Protein AF-A0A1Q7H206-F1 (afdb_monomer_lite)

Foldseek 3Di:
DQVLQVVLLVVCCVVCVVLLVLLLVLLLLLLLLLLLLCLLLQADAADFFDAWQLVFDFAPPKDALRNLLVVLSVVLSVLSNVLSVVSLVLSLLLLLLSLVVVLVVCLVVVVVCVVVPDDLVSQQSNLLVNLVVSLVSSVVSNCVNNVVSNVVLNVLRLHDGHGGDCVSSVVSSCSSSVSSNVSSNVSSVVSPDPPDPPVVPPDPVVCVSLVVLVVVLVVLVVVLVVLVVVLVVQCPPPLNFDFAWWKKKKFADPDDQQVLLVLVLLLLCVQVPDPQFDFKKKKGTPVLQLSFIKGWKAWDVWDGIDIAGEMEIAQRVCVRSVWDWPDFDDDDSQQAAPDAAAKEKEPVCQPHTFDPSFQTWMFTDPDPPTDIHGYRTYIYFDFGSFRSSVVHDSIYIYGHCRHRPTSIMMMITHGDPVDDPVNVVVVSVVSDDPNMDMGTPGTSCVVSVSRSSNSVSSSVSSVSSSVSSVSSNPPVDDDDVVVVVVVVVPPD

Sequence (492 aa):
MPRRAAAPAAWALRTYAQSAAWLTVAAAIALAATLTALAAASGLQLPAVPRADLGIAWTSFVRGPAGFQREAIDALSGLVVALAVAIVGLGVLTVITISLARAAARRAELAVRRAVGASRRDLCAAALLEGVVLALAALGLGFAFGVPGHGLAVATWPGGATHGSTGPAVVVLVALGGAIVLGAILPAVFAGSGRRGMIVGALPQGLALPAVQLGVAFAVLVAASQLVRHGHGMTERPGAVADGGDVFSVRAPDLAPAGRGATYVALLRRLGGDSRFDTVSLTSPGVLVGLVTEDLVVPRGGKGSATAAVSAISPDTFRSMRWRVVAGRGIEPSDRWGARHVAVVNQALATYRLPGIVGGQIRIGDGPDDPWYTVVGVVKDAWGSGFGAQRGPLYAVYLSALQRPPRVAELVVRARPQVASAAVDSIVRASFGGLWSVTRRGTETSVKGAEIAPARWFGRLLFGQGIAALCGCVRRCPSSPCVARWARGAVT

Structure (mmCIF, N/CA/C/O backbone):
data_AF-A0A1Q7H206-F1
#
_entry.id   AF-A0A1Q7H206-F1
#
loop_
_atom_site.group_PDB
_atom_site.id
_atom_site.type_symbol
_atom_site.label_atom_id
_atom_site.label_alt_id
_atom_site.label_comp_id
_atom_site.label_asym_id
_atom_site.label_entity_id
_atom_site.label_seq_id
_atom_site.pdbx_PDB_ins_code
_atom_site.Cartn_x
_atom_site.Cartn_y
_atom_site.Cartn_z
_atom_site.occupancy
_atom_site.B_iso_or_equiv
_atom_site.auth_seq_id
_atom_site.auth_comp_id
_atom_site.auth_asym_id
_atom_site.auth_atom_id
_atom_site.pdbx_PDB_model_num
ATOM 1 N N . MET A 1 1 ? 20.623 4.034 -55.156 1.00 49.19 1 MET A N 1
ATOM 2 C CA . MET A 1 1 ? 21.208 4.593 -53.914 1.00 49.19 1 MET A CA 1
ATOM 3 C C . MET A 1 1 ? 21.618 3.557 -52.853 1.00 49.19 1 MET A C 1
ATOM 5 O O . MET A 1 1 ? 22.748 3.682 -52.397 1.00 49.19 1 MET A O 1
ATOM 9 N N . PRO A 1 2 ? 20.836 2.519 -52.473 1.00 55.81 2 PRO A N 1
ATOM 10 C CA . PRO A 1 2 ? 21.191 1.670 -51.319 1.00 55.81 2 PRO A CA 1
ATOM 11 C C . PRO A 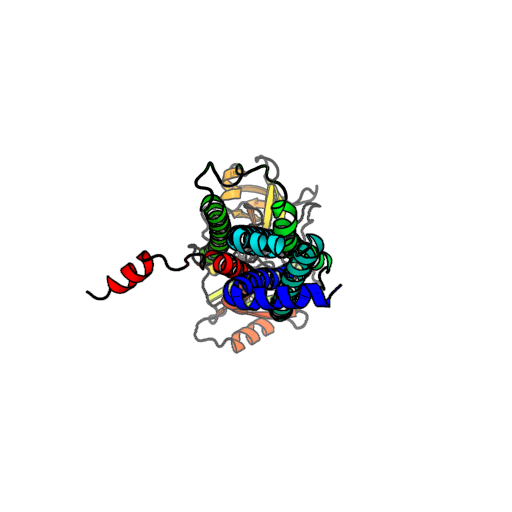1 2 ? 22.461 0.815 -51.514 1.00 55.81 2 PRO A C 1
ATOM 13 O O . PRO A 1 2 ? 23.239 0.656 -50.579 1.00 55.81 2 PRO A O 1
ATOM 16 N N . ARG A 1 3 ? 22.749 0.339 -52.739 1.00 64.50 3 ARG A N 1
ATOM 17 C CA . ARG A 1 3 ? 23.939 -0.496 -53.018 1.00 64.50 3 ARG A CA 1
ATOM 18 C C . ARG A 1 3 ? 25.283 0.214 -52.779 1.00 64.50 3 ARG A C 1
ATOM 20 O O . ARG A 1 3 ? 26.229 -0.440 -52.360 1.00 64.50 3 ARG A O 1
ATOM 27 N N . ARG A 1 4 ? 25.369 1.535 -53.002 1.00 71.19 4 ARG A N 1
ATOM 28 C CA . ARG A 1 4 ? 26.617 2.308 -52.815 1.00 71.19 4 ARG A CA 1
ATOM 29 C C . ARG A 1 4 ? 26.932 2.588 -51.340 1.00 71.19 4 ARG A C 1
ATOM 31 O O . ARG A 1 4 ? 28.095 2.738 -50.992 1.00 71.19 4 ARG A O 1
ATOM 38 N N . ALA A 1 5 ? 25.914 2.602 -50.479 1.00 74.31 5 ALA A N 1
ATOM 39 C CA . ALA A 1 5 ? 26.055 2.860 -49.046 1.00 74.31 5 ALA A CA 1
ATOM 40 C C . ALA A 1 5 ? 26.154 1.573 -48.200 1.00 74.31 5 ALA A C 1
ATOM 42 O O . ALA A 1 5 ? 26.773 1.583 -47.137 1.00 74.31 5 ALA A O 1
ATOM 43 N N . ALA A 1 6 ? 25.601 0.454 -48.686 1.00 80.50 6 ALA A N 1
ATOM 44 C CA . ALA A 1 6 ? 25.556 -0.814 -47.955 1.00 80.50 6 ALA A CA 1
ATOM 45 C C . ALA A 1 6 ? 26.938 -1.453 -47.725 1.00 80.50 6 ALA A C 1
ATOM 47 O O . ALA A 1 6 ? 27.234 -1.867 -46.607 1.00 80.50 6 ALA A O 1
ATOM 48 N N . ALA A 1 7 ? 27.805 -1.516 -48.744 1.00 82.19 7 ALA A N 1
ATOM 49 C CA . ALA A 1 7 ? 29.139 -2.111 -48.596 1.00 82.19 7 ALA A CA 1
ATOM 50 C C . ALA A 1 7 ? 30.045 -1.324 -47.617 1.00 82.19 7 ALA A C 1
ATOM 52 O O . ALA A 1 7 ? 30.638 -1.949 -46.735 1.00 82.19 7 ALA A O 1
ATOM 53 N N . PRO A 1 8 ? 30.103 0.025 -47.671 1.00 80.00 8 PRO A N 1
ATOM 54 C CA . PRO A 1 8 ? 30.783 0.828 -46.655 1.00 80.00 8 PRO A CA 1
ATOM 55 C C . PRO A 1 8 ? 30.236 0.626 -45.237 1.00 80.00 8 PRO A C 1
ATOM 57 O O . PRO A 1 8 ? 31.025 0.475 -44.305 1.00 80.00 8 PRO A O 1
ATOM 60 N N . ALA A 1 9 ? 28.909 0.587 -45.074 1.00 79.50 9 ALA A N 1
ATOM 61 C CA . ALA A 1 9 ? 28.275 0.374 -43.773 1.00 79.50 9 ALA A CA 1
ATOM 62 C C . ALA A 1 9 ? 28.586 -1.024 -43.210 1.00 79.50 9 ALA A C 1
ATOM 64 O O . ALA A 1 9 ? 28.957 -1.160 -42.046 1.00 79.50 9 ALA A O 1
ATOM 65 N N . ALA A 1 10 ? 28.513 -2.064 -44.047 1.00 83.81 10 ALA A N 1
ATOM 66 C CA . ALA A 1 10 ? 28.829 -3.436 -43.656 1.00 83.81 10 ALA A CA 1
ATOM 67 C C . ALA A 1 10 ? 30.309 -3.616 -43.285 1.00 83.81 10 ALA A C 1
ATOM 69 O O . ALA A 1 10 ? 30.619 -4.357 -42.352 1.00 83.81 10 ALA A O 1
ATOM 70 N N . TRP A 1 11 ? 31.221 -2.938 -43.988 1.00 84.31 11 TRP A N 1
ATOM 71 C CA . TRP A 1 11 ? 32.639 -2.919 -43.629 1.00 84.31 11 TRP A CA 1
ATOM 72 C C . TRP A 1 11 ? 32.851 -2.220 -42.281 1.00 84.31 11 TRP A C 1
ATOM 74 O O . TRP A 1 11 ? 33.478 -2.789 -41.393 1.00 84.31 11 TRP A O 1
ATOM 84 N N . ALA A 1 12 ? 32.251 -1.043 -42.077 1.00 77.88 12 ALA A N 1
ATOM 85 C CA . ALA A 1 12 ? 32.378 -0.295 -40.827 1.00 77.88 12 ALA A CA 1
ATOM 86 C C . ALA A 1 12 ? 31.817 -1.070 -39.621 1.00 77.88 12 ALA A C 1
ATOM 88 O O . ALA A 1 12 ? 32.435 -1.080 -38.554 1.00 77.88 12 ALA A O 1
ATOM 89 N N . LEU A 1 13 ? 30.687 -1.764 -39.786 1.00 82.06 13 LEU A N 1
ATOM 90 C CA . LEU A 1 13 ? 30.114 -2.621 -38.744 1.00 82.06 13 LEU A CA 1
ATOM 91 C C . LEU A 1 13 ? 31.039 -3.786 -38.371 1.00 82.06 13 LEU A C 1
ATOM 93 O O . LEU A 1 13 ? 31.132 -4.109 -37.191 1.00 82.06 13 LEU A O 1
ATOM 97 N N . ARG A 1 14 ? 31.756 -4.385 -39.333 1.00 86.31 14 ARG A N 1
ATOM 98 C CA . ARG A 1 14 ? 32.717 -5.470 -39.059 1.00 86.31 14 ARG A CA 1
ATOM 99 C C . ARG A 1 14 ? 33.992 -4.959 -38.397 1.00 86.31 14 ARG A C 1
ATOM 101 O O . ARG A 1 14 ? 34.387 -5.481 -37.361 1.00 86.31 14 ARG A O 1
ATOM 108 N N . THR A 1 15 ? 34.598 -3.909 -38.947 1.00 83.38 15 THR A N 1
ATOM 109 C CA . THR A 1 15 ? 35.849 -3.333 -38.425 1.00 83.38 15 THR A CA 1
ATOM 110 C C . THR A 1 15 ? 35.676 -2.793 -37.006 1.00 83.38 15 THR A C 1
ATOM 112 O O . THR A 1 15 ? 36.573 -2.898 -36.176 1.00 83.38 15 THR A O 1
ATOM 115 N N . TYR A 1 16 ? 34.498 -2.243 -36.699 1.00 80.19 16 TYR A N 1
ATOM 116 C CA . TYR A 1 16 ? 34.196 -1.636 -35.404 1.00 80.19 16 TYR A CA 1
ATOM 117 C C . TYR A 1 16 ? 33.163 -2.432 -34.591 1.00 80.19 16 TYR A C 1
ATOM 119 O O . TYR A 1 16 ? 32.474 -1.842 -33.747 1.00 80.19 16 TYR A O 1
ATOM 127 N N . ALA A 1 17 ? 33.072 -3.748 -34.819 1.00 82.94 17 ALA A N 1
ATOM 128 C CA . ALA A 1 17 ? 32.046 -4.630 -34.256 1.00 82.94 17 ALA A CA 1
ATOM 129 C C . ALA A 1 17 ? 31.938 -4.541 -32.730 1.00 82.94 17 ALA A C 1
ATOM 131 O O . ALA A 1 17 ? 30.838 -4.464 -32.195 1.00 82.94 17 ALA A O 1
ATOM 132 N N . GLN A 1 18 ? 33.066 -4.455 -32.021 1.00 82.56 18 GLN A N 1
ATOM 133 C CA . GLN A 1 18 ? 33.071 -4.346 -30.562 1.00 82.56 18 GLN A CA 1
ATOM 134 C C . GLN A 1 18 ? 32.377 -3.060 -30.078 1.00 82.56 18 GLN A C 1
ATOM 136 O O . GLN A 1 18 ? 31.504 -3.102 -29.218 1.00 82.56 18 GLN A O 1
ATOM 141 N N . SER A 1 19 ? 32.716 -1.906 -30.660 1.00 77.69 19 SER A N 1
ATOM 142 C CA . SER A 1 19 ? 32.088 -0.621 -30.304 1.00 77.69 19 SER A CA 1
ATOM 143 C C . SER A 1 19 ? 30.610 -0.544 -30.708 1.00 77.69 19 SER A C 1
ATOM 145 O O . SER A 1 19 ? 29.801 0.023 -29.976 1.00 77.69 19 SER A O 1
ATOM 147 N N . ALA A 1 20 ? 30.259 -1.148 -31.846 1.00 80.62 20 ALA A N 1
ATOM 148 C CA . ALA A 1 20 ? 28.885 -1.304 -32.303 1.00 80.62 20 ALA A CA 1
ATOM 149 C C . ALA A 1 20 ? 28.073 -2.165 -31.323 1.00 80.62 20 ALA A C 1
ATOM 151 O O . ALA A 1 20 ? 27.007 -1.744 -30.876 1.00 80.62 20 ALA A O 1
ATOM 152 N N . ALA A 1 21 ? 28.606 -3.316 -30.906 1.00 84.62 21 ALA A N 1
ATOM 153 C CA . ALA A 1 21 ? 27.974 -4.189 -29.922 1.00 84.62 21 ALA A CA 1
ATOM 154 C C . ALA A 1 21 ? 27.722 -3.457 -28.595 1.00 84.62 21 ALA A C 1
ATOM 156 O O . ALA A 1 21 ? 26.621 -3.542 -28.059 1.00 84.62 21 ALA A O 1
ATOM 157 N N . TRP A 1 22 ? 28.680 -2.662 -28.103 1.00 81.25 22 TRP A N 1
ATOM 158 C CA . TRP A 1 22 ? 28.496 -1.889 -26.867 1.00 81.25 22 TRP A CA 1
ATOM 159 C C . TRP A 1 22 ? 27.374 -0.860 -26.948 1.00 81.25 22 TRP A C 1
ATOM 161 O O . TRP A 1 22 ? 26.554 -0.789 -26.035 1.00 81.25 22 TRP A O 1
ATOM 171 N N . LEU A 1 23 ? 27.319 -0.086 -28.036 1.00 78.69 23 LEU A N 1
ATOM 172 C CA . LEU A 1 23 ? 26.232 0.868 -28.278 1.00 78.69 23 LEU A CA 1
ATOM 173 C C . LEU A 1 23 ? 24.872 0.166 -28.269 1.00 78.69 23 LEU A C 1
ATOM 175 O O . LEU A 1 23 ? 23.931 0.633 -27.630 1.00 78.69 23 LEU A O 1
ATOM 179 N N . THR A 1 24 ? 24.808 -0.982 -28.942 1.00 83.75 24 THR A N 1
ATOM 180 C CA . THR A 1 24 ? 23.585 -1.773 -29.083 1.00 83.75 24 THR A CA 1
ATOM 181 C C . THR A 1 24 ? 23.128 -2.330 -27.737 1.00 83.75 24 THR A C 1
ATOM 183 O O . THR A 1 24 ? 21.970 -2.169 -27.365 1.00 83.75 24 THR A O 1
ATOM 186 N N . VAL A 1 25 ? 24.045 -2.929 -26.972 1.00 85.50 25 VAL A N 1
ATOM 187 C CA . VAL A 1 25 ? 23.758 -3.523 -25.658 1.00 85.50 25 VAL A CA 1
ATOM 188 C C . VAL A 1 25 ? 23.370 -2.454 -24.637 1.00 85.50 25 VAL A C 1
ATOM 190 O O . VAL A 1 25 ? 22.396 -2.641 -23.915 1.00 85.50 25 VAL A O 1
ATOM 193 N N . ALA A 1 26 ? 24.074 -1.320 -24.584 1.00 80.50 26 ALA A N 1
ATOM 194 C CA . ALA A 1 26 ? 23.748 -0.242 -23.649 1.00 80.50 26 ALA A CA 1
ATOM 195 C C . ALA A 1 26 ? 22.355 0.352 -23.924 1.00 80.50 26 ALA A C 1
ATOM 197 O O . ALA A 1 26 ? 21.567 0.532 -22.994 1.00 80.50 26 ALA A O 1
ATOM 198 N N . ALA A 1 27 ? 22.028 0.603 -25.197 1.00 81.00 27 ALA A N 1
ATOM 199 C CA . ALA A 1 27 ? 20.704 1.075 -25.593 1.00 81.00 27 ALA A CA 1
ATOM 200 C C . ALA A 1 27 ? 19.612 0.020 -25.330 1.00 81.00 27 ALA A C 1
ATOM 202 O O . ALA A 1 27 ? 18.545 0.368 -24.826 1.00 81.00 27 ALA A O 1
ATOM 203 N N . ALA A 1 28 ? 19.890 -1.262 -25.589 1.00 86.50 28 ALA A N 1
ATOM 204 C CA . ALA A 1 28 ? 18.963 -2.358 -25.308 1.00 86.50 28 ALA A CA 1
ATOM 205 C C . ALA A 1 28 ? 18.674 -2.515 -23.807 1.00 86.50 28 ALA A C 1
ATOM 207 O O . ALA A 1 28 ? 17.516 -2.673 -23.430 1.00 86.50 28 ALA A O 1
ATOM 208 N N . ILE A 1 29 ? 19.693 -2.427 -22.944 1.00 86.25 29 ILE A N 1
ATOM 209 C CA . ILE A 1 29 ? 19.532 -2.493 -21.481 1.00 86.25 29 ILE A CA 1
ATOM 210 C C . ILE A 1 29 ? 18.687 -1.316 -20.979 1.00 86.25 29 ILE A C 1
ATOM 212 O O . ILE A 1 29 ? 17.748 -1.525 -20.211 1.00 86.25 29 ILE A O 1
ATOM 216 N N . ALA A 1 30 ? 18.982 -0.092 -21.434 1.00 82.38 30 ALA A N 1
ATOM 217 C CA . ALA A 1 30 ? 18.210 1.094 -21.064 1.00 82.38 30 ALA A CA 1
ATOM 218 C C . ALA A 1 30 ? 16.740 0.971 -21.501 1.00 82.38 30 ALA A C 1
ATOM 220 O O . ALA A 1 30 ? 15.835 1.272 -20.719 1.00 82.38 30 ALA A O 1
ATOM 221 N N . LEU A 1 31 ? 16.496 0.475 -22.719 1.00 85.50 31 LEU A N 1
ATOM 222 C CA . LEU A 1 31 ? 15.148 0.226 -23.224 1.00 85.50 31 LEU A CA 1
ATOM 223 C C . LEU A 1 31 ? 14.422 -0.864 -22.426 1.00 85.50 31 LEU A C 1
ATOM 225 O O . LEU A 1 31 ? 13.305 -0.632 -21.974 1.00 85.50 31 LEU A O 1
ATOM 229 N N . ALA A 1 32 ? 15.052 -2.021 -22.206 1.00 88.38 32 ALA A N 1
ATOM 230 C CA . ALA A 1 32 ? 14.451 -3.138 -21.478 1.00 88.38 32 ALA A CA 1
ATOM 231 C C . ALA A 1 32 ? 14.094 -2.757 -20.033 1.00 88.38 32 ALA A C 1
ATOM 233 O O . ALA A 1 32 ? 12.994 -3.057 -19.560 1.00 88.38 32 ALA A O 1
ATOM 234 N N . ALA A 1 33 ? 14.991 -2.041 -19.347 1.00 86.69 33 ALA A N 1
ATOM 235 C CA . ALA A 1 33 ? 14.749 -1.542 -17.997 1.00 86.69 33 ALA A CA 1
ATOM 236 C C . ALA A 1 33 ? 13.604 -0.522 -17.964 1.00 86.69 33 ALA A C 1
ATOM 238 O O . ALA A 1 33 ? 12.781 -0.550 -17.050 1.00 86.69 33 ALA A O 1
ATOM 239 N N . THR A 1 34 ? 13.512 0.341 -18.979 1.00 85.88 34 THR A N 1
ATOM 240 C CA . THR A 1 34 ? 12.429 1.325 -19.073 1.00 85.88 34 THR A CA 1
ATOM 241 C C . THR A 1 34 ? 11.084 0.663 -19.345 1.00 85.88 34 THR A C 1
ATOM 243 O O . THR A 1 34 ? 10.122 0.950 -18.642 1.00 85.88 34 THR A O 1
ATOM 246 N N . LEU A 1 35 ? 11.014 -0.272 -20.295 1.00 87.38 35 LEU A N 1
ATOM 247 C CA . LEU A 1 35 ? 9.790 -1.025 -20.585 1.00 87.38 35 LEU A CA 1
ATOM 248 C C . LEU A 1 35 ? 9.300 -1.801 -19.356 1.00 87.38 35 LEU A C 1
ATOM 250 O O . LEU A 1 35 ? 8.115 -1.761 -19.031 1.00 87.38 35 LEU A O 1
ATOM 254 N N . THR A 1 36 ? 10.220 -2.425 -18.618 1.00 90.69 36 THR A N 1
ATOM 255 C CA . THR A 1 36 ? 9.885 -3.126 -17.371 1.00 90.69 36 THR A CA 1
ATOM 256 C C . THR A 1 36 ? 9.356 -2.156 -16.311 1.00 90.69 36 THR A C 1
ATOM 258 O O . THR A 1 36 ? 8.345 -2.425 -15.668 1.00 90.69 36 THR A O 1
ATOM 261 N N . ALA A 1 37 ? 9.981 -0.985 -16.165 1.00 88.69 37 ALA A N 1
ATOM 262 C CA . ALA A 1 37 ? 9.568 0.045 -15.214 1.00 88.69 37 ALA A CA 1
ATOM 263 C C . ALA A 1 37 ? 8.196 0.664 -15.518 1.00 88.69 37 ALA A C 1
ATOM 265 O O . ALA A 1 37 ? 7.505 1.098 -14.596 1.00 88.69 37 ALA A O 1
ATOM 266 N N . LEU A 1 38 ? 7.757 0.653 -16.780 1.00 87.75 38 LEU A N 1
ATOM 267 C CA . LEU A 1 38 ? 6.408 1.086 -17.158 1.00 87.75 38 LEU A CA 1
ATOM 268 C C . LEU A 1 38 ? 5.303 0.193 -16.579 1.00 87.75 38 LEU A C 1
ATOM 270 O O . LEU A 1 38 ? 4.145 0.600 -16.581 1.00 87.75 38 LEU A O 1
ATOM 274 N N . ALA A 1 39 ? 5.637 -0.966 -15.999 1.00 88.56 39 ALA A N 1
ATOM 275 C CA . ALA A 1 39 ? 4.698 -1.711 -15.160 1.00 88.56 39 ALA A CA 1
ATOM 276 C C . ALA A 1 39 ? 4.147 -0.842 -14.015 1.00 88.56 39 ALA A C 1
ATOM 278 O O . ALA A 1 39 ? 2.966 -0.932 -13.692 1.00 88.56 39 ALA A O 1
ATOM 279 N N . ALA A 1 40 ? 4.951 0.082 -13.476 1.00 87.25 40 ALA A N 1
ATOM 280 C CA . ALA A 1 40 ? 4.505 1.029 -12.459 1.00 87.25 40 ALA A CA 1
ATOM 281 C C . ALA A 1 40 ? 3.431 2.014 -12.968 1.00 87.25 40 ALA A C 1
ATOM 283 O O . ALA A 1 40 ? 2.658 2.539 -12.180 1.00 87.25 40 ALA A O 1
ATOM 284 N N . ALA A 1 41 ? 3.322 2.226 -14.283 1.00 85.81 41 ALA A N 1
ATOM 285 C CA . ALA A 1 41 ? 2.282 3.057 -14.892 1.00 85.81 41 ALA A CA 1
ATOM 286 C C . ALA A 1 41 ? 0.992 2.276 -15.238 1.00 85.81 41 ALA A C 1
ATOM 288 O O . ALA A 1 41 ? 0.083 2.831 -15.856 1.00 85.81 41 ALA A O 1
ATOM 289 N N . SER A 1 42 ? 0.885 1.000 -14.848 1.00 84.44 42 SER A N 1
ATOM 290 C CA . SER A 1 42 ? -0.229 0.102 -15.211 1.00 84.44 42 SER A CA 1
ATOM 291 C C . SER A 1 42 ? -1.421 0.208 -14.253 1.00 84.44 42 SER A C 1
ATOM 293 O O . SER A 1 42 ? -1.946 -0.804 -13.801 1.00 84.44 42 SER A O 1
ATOM 295 N N . GLY A 1 43 ? -1.793 1.436 -13.866 1.00 84.19 43 GLY A N 1
ATOM 296 C CA . GLY A 1 43 ? -2.949 1.704 -12.998 1.00 84.19 43 GLY A CA 1
ATOM 297 C C . GLY A 1 43 ? -3.050 0.752 -11.800 1.00 84.19 43 GLY A C 1
ATOM 298 O O . GLY A 1 43 ? -4.065 0.079 -11.626 1.00 84.19 43 GLY A O 1
ATOM 299 N N . LEU A 1 44 ? -1.964 0.637 -11.031 1.00 89.38 44 LEU A N 1
ATOM 300 C CA . LEU A 1 44 ? -1.837 -0.331 -9.943 1.00 89.38 44 LEU A CA 1
ATOM 301 C C . LEU A 1 44 ? -2.857 -0.052 -8.831 1.00 89.38 44 LEU A C 1
ATOM 303 O O . LEU A 1 44 ? -3.036 1.083 -8.392 1.00 89.38 44 LEU A O 1
ATOM 307 N N . GLN A 1 45 ? -3.507 -1.103 -8.342 1.00 89.00 45 GLN A N 1
ATOM 308 C CA . GLN A 1 45 ? -4.524 -1.045 -7.296 1.00 89.00 45 GLN A CA 1
ATOM 309 C C . GLN A 1 45 ? -4.243 -2.100 -6.228 1.00 89.00 45 GLN A C 1
ATOM 311 O O . GLN A 1 45 ? -3.823 -3.215 -6.534 1.00 89.00 45 GLN A O 1
ATOM 316 N N . LEU A 1 46 ? -4.506 -1.762 -4.967 1.00 87.06 46 LEU A N 1
ATOM 317 C CA . LEU A 1 46 ? -4.477 -2.702 -3.846 1.00 87.06 46 LEU A CA 1
ATOM 318 C C . LEU A 1 46 ? -5.899 -2.976 -3.348 1.00 87.06 46 LEU A C 1
ATOM 320 O O . LEU A 1 46 ? -6.767 -2.108 -3.488 1.00 87.06 46 LEU A O 1
ATOM 324 N N . PRO A 1 47 ? -6.148 -4.153 -2.743 1.00 81.94 47 PRO A N 1
ATOM 325 C CA . PRO A 1 47 ? -7.399 -4.412 -2.046 1.00 81.94 47 PRO A CA 1
ATOM 326 C C . PRO A 1 47 ? -7.640 -3.320 -1.001 1.00 81.94 47 PRO A C 1
ATOM 328 O O . PRO A 1 47 ? -6.813 -3.102 -0.117 1.00 81.94 47 PRO A O 1
ATOM 331 N N . ALA A 1 48 ? -8.764 -2.615 -1.114 1.00 74.12 48 ALA A N 1
ATOM 332 C CA . ALA A 1 48 ? -9.062 -1.514 -0.214 1.00 74.12 48 ALA A CA 1
ATOM 333 C C . ALA A 1 48 ? -9.304 -2.042 1.206 1.00 74.12 48 ALA A C 1
ATOM 335 O O . ALA A 1 48 ? -10.229 -2.824 1.437 1.00 74.12 48 ALA A O 1
ATOM 336 N N . VAL A 1 49 ? -8.512 -1.569 2.172 1.00 78.25 49 VAL A N 1
ATOM 337 C CA . VAL A 1 49 ? -8.861 -1.729 3.586 1.00 78.25 49 VAL A CA 1
ATOM 338 C C . VAL A 1 49 ? -10.086 -0.846 3.854 1.00 78.25 49 VAL A C 1
ATOM 340 O O . VAL A 1 49 ? -10.038 0.358 3.570 1.00 78.25 49 VAL A O 1
ATOM 343 N N . PRO A 1 50 ? -11.203 -1.415 4.343 1.00 78.56 50 PRO A N 1
ATOM 344 C CA . PRO A 1 50 ? -12.415 -0.646 4.567 1.00 78.56 50 PRO A CA 1
ATOM 345 C C . PRO A 1 50 ? -12.165 0.451 5.602 1.00 78.56 50 PRO A C 1
ATOM 347 O O . PRO A 1 50 ? -11.435 0.257 6.576 1.00 78.56 50 PRO A O 1
ATOM 350 N N . ARG A 1 51 ? -12.808 1.606 5.402 1.00 82.94 51 ARG A N 1
ATOM 351 C CA . ARG A 1 51 ? -12.870 2.657 6.423 1.00 82.94 51 ARG A CA 1
ATOM 352 C C . ARG A 1 51 ? -13.449 2.071 7.714 1.00 82.94 51 ARG A C 1
ATOM 354 O O . ARG A 1 51 ? -14.353 1.234 7.677 1.00 82.94 51 ARG A O 1
ATOM 361 N N . ALA A 1 52 ? -12.950 2.544 8.852 1.00 81.19 52 ALA A N 1
ATOM 362 C CA . ALA A 1 52 ? -13.538 2.218 10.138 1.00 81.19 52 ALA A CA 1
ATOM 363 C C . ALA A 1 52 ? -14.966 2.791 10.197 1.00 81.19 52 ALA A C 1
ATOM 365 O O . ALA A 1 52 ? -15.148 4.002 10.207 1.00 81.19 52 ALA A O 1
ATOM 366 N N . ASP A 1 53 ? -15.991 1.940 10.223 1.00 84.75 53 ASP A N 1
ATOM 367 C CA . ASP A 1 53 ? -17.358 2.385 10.510 1.00 84.75 53 ASP A CA 1
ATOM 368 C C . ASP A 1 53 ? -17.597 2.321 12.017 1.00 84.75 53 ASP A C 1
ATOM 370 O O . ASP A 1 53 ? -17.983 1.280 12.551 1.00 84.75 53 ASP A O 1
ATOM 374 N N . LEU A 1 54 ? -17.315 3.435 12.692 1.00 84.62 54 LEU A N 1
ATOM 375 C CA . LEU A 1 54 ? -17.400 3.576 14.147 1.00 84.62 54 LEU A CA 1
ATOM 376 C C . LEU A 1 54 ? -18.759 4.111 14.629 1.00 84.62 54 LEU A C 1
ATOM 378 O O . LEU A 1 54 ? -18.920 4.363 15.825 1.00 84.62 54 LEU A O 1
ATOM 382 N N . GLY A 1 55 ? -19.732 4.301 13.728 1.00 78.00 55 GLY A N 1
ATOM 383 C CA . GLY A 1 55 ? -21.001 4.955 14.067 1.00 78.00 55 GLY A CA 1
ATOM 384 C C . GLY A 1 55 ? -20.813 6.387 14.586 1.00 78.00 55 GLY A C 1
ATOM 385 O O . GLY A 1 55 ? -21.478 6.784 15.544 1.00 78.00 55 GLY A O 1
ATOM 386 N N . ILE A 1 56 ? -19.855 7.115 14.010 1.00 82.19 56 ILE A N 1
ATOM 387 C CA . ILE A 1 56 ? -19.641 8.554 14.207 1.00 82.19 56 ILE A CA 1
ATOM 388 C C . ILE A 1 56 ? -19.877 9.267 12.874 1.00 82.19 56 ILE A C 1
ATOM 390 O O . ILE A 1 56 ? -19.688 8.657 11.816 1.00 82.19 56 ILE A O 1
ATOM 394 N N . ALA A 1 57 ? -20.300 10.528 12.923 1.00 83.25 57 ALA A N 1
ATOM 395 C CA . ALA A 1 57 ? -20.369 11.357 11.731 1.00 83.25 57 ALA A CA 1
ATOM 396 C C . ALA A 1 57 ? -18.938 11.737 11.329 1.00 83.25 57 ALA A C 1
ATOM 398 O O . ALA A 1 57 ? -18.189 12.297 12.120 1.00 83.25 57 ALA A O 1
ATOM 399 N N . TRP A 1 58 ? -18.540 11.361 10.117 1.00 85.12 58 TRP A N 1
ATOM 400 C CA . TRP A 1 58 ? -17.239 11.727 9.565 1.00 85.12 58 TRP A CA 1
ATOM 401 C C . TRP A 1 58 ? -17.348 13.076 8.851 1.00 85.12 58 TRP A C 1
ATOM 403 O O . TRP A 1 58 ? -18.347 13.316 8.166 1.00 85.12 58 TRP A O 1
ATOM 413 N N . THR A 1 59 ? -16.326 13.928 8.957 1.00 85.00 59 THR A N 1
ATOM 414 C CA . THR A 1 59 ? -16.317 15.216 8.232 1.00 85.00 59 THR A CA 1
ATOM 415 C C . THR A 1 59 ? -16.121 15.028 6.725 1.00 85.00 59 THR A C 1
ATOM 417 O O . THR A 1 59 ? -15.815 13.935 6.252 1.00 85.00 59 THR A O 1
ATOM 420 N N . SER A 1 60 ? -16.205 16.107 5.943 1.00 80.62 60 SER A N 1
ATOM 421 C CA . SER A 1 60 ? -15.801 16.097 4.528 1.00 80.62 60 SER A CA 1
ATOM 422 C C . SER A 1 60 ? -14.292 15.883 4.313 1.00 80.62 60 SER A C 1
ATOM 424 O O . SER A 1 60 ? -13.886 15.495 3.218 1.00 80.62 60 SER A O 1
ATOM 426 N N . PHE A 1 61 ? -13.459 16.074 5.344 1.00 79.38 61 PHE A N 1
ATOM 427 C CA . PHE A 1 61 ? -12.005 15.862 5.297 1.00 79.38 61 PHE A CA 1
ATOM 428 C C . PHE A 1 61 ? -11.592 14.409 5.516 1.00 79.38 61 PHE A C 1
ATOM 430 O O . PHE A 1 61 ? -10.403 14.086 5.456 1.00 79.38 61 PHE A O 1
ATOM 437 N N . VAL A 1 62 ? -12.551 13.524 5.782 1.00 85.56 62 VAL A N 1
ATOM 438 C CA . VAL A 1 62 ? -12.251 12.155 6.162 1.00 85.56 62 VAL A CA 1
ATOM 439 C C . VAL A 1 62 ? -11.474 11.430 5.057 1.00 85.56 62 VAL A C 1
ATOM 441 O O . VAL A 1 62 ? -11.959 11.222 3.938 1.00 85.56 62 VAL A O 1
ATOM 444 N N . ARG A 1 63 ? -10.281 10.929 5.385 1.00 87.19 63 ARG A N 1
ATOM 445 C CA . ARG A 1 63 ? -9.470 10.104 4.474 1.00 87.19 63 ARG A CA 1
ATOM 446 C C . ARG A 1 63 ? -9.427 8.665 4.957 1.00 87.19 63 ARG A C 1
ATOM 448 O O . ARG A 1 63 ? -9.310 8.377 6.143 1.0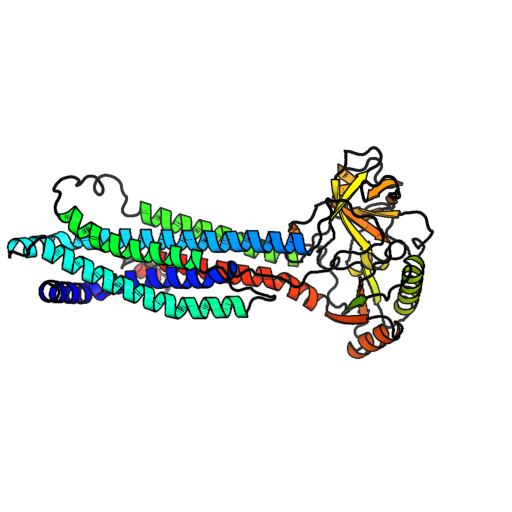0 87.19 63 ARG A O 1
ATOM 455 N N . GLY A 1 64 ? -9.662 7.739 4.035 1.00 85.94 64 GLY A N 1
ATOM 456 C CA . GLY A 1 64 ? -9.636 6.307 4.320 1.00 85.94 64 GLY A CA 1
ATOM 457 C C . GLY A 1 64 ? -8.263 5.698 4.024 1.00 85.94 64 GLY A C 1
ATOM 458 O O . GLY A 1 64 ? -7.502 6.279 3.246 1.00 85.94 64 GLY A O 1
ATOM 459 N N . PRO A 1 65 ? -7.987 4.486 4.531 1.00 85.06 65 PRO A N 1
ATOM 460 C CA . PRO A 1 65 ? -6.756 3.745 4.245 1.00 85.06 65 PRO A CA 1
ATOM 461 C C . PRO A 1 65 ? -6.383 3.668 2.757 1.00 85.06 65 PRO A C 1
ATOM 463 O O . PRO A 1 65 ? -5.226 3.850 2.380 1.00 85.06 65 PRO A O 1
ATOM 466 N N . ALA A 1 66 ? -7.385 3.461 1.896 1.00 86.25 66 ALA A N 1
ATOM 467 C CA . ALA A 1 66 ? -7.195 3.366 0.453 1.00 86.25 66 ALA A CA 1
ATOM 468 C C . ALA A 1 66 ? -6.641 4.660 -0.174 1.00 86.25 66 ALA A C 1
ATOM 470 O O . ALA A 1 66 ? -5.972 4.589 -1.200 1.00 86.25 66 ALA A O 1
ATOM 471 N N . GLY A 1 67 ? -6.903 5.831 0.420 1.00 86.62 67 GLY A N 1
ATOM 472 C CA . GLY A 1 67 ? -6.353 7.107 -0.048 1.00 86.62 67 GLY A CA 1
ATOM 473 C C . GLY A 1 67 ? -4.838 7.160 0.133 1.00 86.62 67 GLY A C 1
ATOM 474 O O . GLY A 1 67 ? -4.114 7.390 -0.831 1.00 86.62 67 GLY A O 1
ATOM 475 N N . PHE A 1 68 ? -4.353 6.822 1.331 1.00 86.44 68 PHE A N 1
ATOM 476 C CA . PHE A 1 68 ? -2.916 6.774 1.624 1.00 86.44 68 PHE A CA 1
ATOM 477 C C . PHE A 1 68 ? -2.175 5.743 0.769 1.00 86.44 68 PHE A C 1
ATOM 479 O O . PHE A 1 68 ? -1.063 6.000 0.304 1.00 86.44 68 PHE A O 1
ATOM 486 N N . GLN A 1 69 ? -2.798 4.584 0.529 1.00 87.81 69 GLN A N 1
ATOM 487 C CA . GLN A 1 69 ? -2.253 3.567 -0.371 1.00 87.81 69 GLN A CA 1
ATOM 488 C C . GLN A 1 69 ? -2.140 4.090 -1.808 1.00 87.81 69 GLN A C 1
ATOM 490 O O . GLN A 1 69 ? -1.086 3.922 -2.414 1.00 87.81 69 GLN A O 1
ATOM 495 N N . ARG A 1 70 ? -3.172 4.760 -2.342 1.00 88.88 70 ARG A N 1
ATOM 496 C CA . ARG A 1 70 ? -3.132 5.357 -3.691 1.00 88.88 70 ARG A CA 1
ATOM 497 C C . ARG A 1 70 ? -2.059 6.431 -3.809 1.00 88.88 70 ARG A C 1
ATOM 499 O O . ARG A 1 70 ? -1.224 6.328 -4.693 1.00 88.88 70 ARG A O 1
ATOM 506 N N . GLU A 1 71 ? -1.995 7.374 -2.869 1.00 87.56 71 GLU A N 1
ATOM 507 C CA . GLU A 1 71 ? -0.940 8.400 -2.851 1.00 87.56 71 GLU A CA 1
ATOM 508 C C . GLU A 1 71 ? 0.466 7.773 -2.807 1.00 87.56 71 GLU A C 1
ATOM 510 O O . GLU A 1 71 ? 1.417 8.292 -3.398 1.00 87.56 71 GLU A O 1
ATOM 515 N N . ALA A 1 72 ? 0.617 6.636 -2.116 1.00 88.06 72 ALA A N 1
ATOM 516 C CA . ALA A 1 72 ? 1.866 5.890 -2.094 1.00 88.06 72 ALA A CA 1
ATOM 517 C C . ALA A 1 72 ? 2.185 5.168 -3.401 1.00 88.06 72 ALA A C 1
ATOM 519 O O . ALA A 1 72 ? 3.339 5.225 -3.834 1.00 88.06 72 ALA A O 1
ATOM 520 N N . ILE A 1 73 ? 1.193 4.549 -4.040 1.00 90.12 73 ILE A N 1
ATOM 521 C CA . ILE A 1 73 ? 1.336 3.978 -5.382 1.00 90.12 73 ILE A CA 1
ATOM 522 C C . ILE A 1 73 ? 1.723 5.079 -6.368 1.00 90.12 73 ILE A C 1
ATOM 524 O O . ILE A 1 73 ? 2.716 4.915 -7.070 1.00 90.12 73 ILE A O 1
ATOM 528 N N . ASP A 1 74 ? 1.008 6.201 -6.391 1.00 87.81 74 ASP A N 1
ATOM 529 C CA . ASP A 1 74 ? 1.216 7.287 -7.352 1.00 87.81 74 ASP A CA 1
ATOM 530 C C . ASP A 1 74 ? 2.608 7.903 -7.207 1.00 87.81 74 ASP A C 1
ATOM 532 O O . ASP A 1 74 ? 3.331 8.063 -8.192 1.00 87.81 74 ASP A O 1
ATOM 536 N N . ALA A 1 75 ? 3.038 8.181 -5.974 1.00 85.69 75 ALA A N 1
ATOM 537 C CA . ALA A 1 75 ? 4.358 8.747 -5.730 1.00 85.69 75 ALA A CA 1
ATOM 538 C C . ALA A 1 75 ? 5.498 7.788 -6.107 1.00 85.69 75 ALA A C 1
ATOM 540 O O . ALA A 1 75 ? 6.483 8.213 -6.714 1.00 85.69 75 ALA A O 1
ATOM 541 N N . LEU A 1 76 ? 5.386 6.501 -5.757 1.00 87.06 76 LEU A N 1
ATOM 542 C CA . LEU A 1 76 ? 6.413 5.511 -6.099 1.00 87.06 76 LEU A CA 1
ATOM 543 C C . LEU A 1 76 ? 6.419 5.187 -7.592 1.00 87.06 76 LEU A C 1
ATOM 545 O O . LEU A 1 76 ? 7.489 5.032 -8.178 1.00 87.06 76 LEU A O 1
ATOM 549 N N . SER A 1 77 ? 5.249 5.146 -8.222 1.00 88.75 77 SER A N 1
ATOM 550 C CA . SER A 1 77 ? 5.120 4.950 -9.664 1.00 88.75 77 SER A CA 1
ATOM 551 C C . SER A 1 77 ? 5.694 6.131 -10.431 1.00 88.75 77 SER A C 1
ATOM 553 O O . SER A 1 77 ? 6.490 5.935 -11.348 1.00 88.75 77 SER A O 1
ATOM 555 N N . GLY A 1 78 ? 5.383 7.357 -10.001 1.00 82.69 78 GLY A N 1
ATOM 556 C CA . GLY A 1 78 ? 5.979 8.577 -10.535 1.00 82.69 78 GLY A CA 1
ATOM 557 C C . GLY A 1 78 ? 7.501 8.577 -10.406 1.00 82.69 78 GLY A C 1
ATOM 558 O O . GLY A 1 78 ? 8.190 8.884 -11.375 1.00 82.69 78 GLY A O 1
ATOM 559 N N . LEU A 1 79 ? 8.039 8.149 -9.258 1.00 84.00 79 LEU A N 1
ATOM 560 C CA . LEU A 1 79 ? 9.483 8.007 -9.055 1.00 84.00 79 LEU A CA 1
ATOM 561 C C . LEU A 1 79 ? 10.108 6.973 -10.006 1.00 84.00 79 LEU A C 1
ATOM 563 O O . LEU A 1 79 ? 11.114 7.274 -10.647 1.00 84.00 79 LEU A O 1
ATOM 567 N N . VAL A 1 80 ? 9.522 5.775 -10.121 1.00 85.81 80 VAL A N 1
ATOM 568 C CA . VAL A 1 80 ? 10.009 4.711 -11.020 1.00 85.81 80 VAL A CA 1
ATOM 569 C C . VAL A 1 80 ? 9.993 5.169 -12.479 1.00 85.81 80 VAL A C 1
ATOM 571 O O . VAL A 1 80 ? 10.965 4.949 -13.204 1.00 85.81 80 VAL A O 1
ATOM 574 N N . VAL A 1 81 ? 8.922 5.837 -12.914 1.00 83.62 81 VAL A N 1
ATOM 575 C CA . VAL A 1 81 ? 8.792 6.357 -14.283 1.00 83.62 81 VAL A CA 1
ATOM 576 C C . VAL A 1 81 ? 9.769 7.505 -14.530 1.00 83.62 81 VAL A C 1
ATOM 578 O O . VAL A 1 81 ? 10.468 7.493 -15.543 1.00 83.62 81 VAL A O 1
ATOM 581 N N . ALA A 1 82 ? 9.883 8.463 -13.607 1.00 79.25 82 ALA A N 1
ATOM 582 C CA . ALA A 1 82 ? 10.842 9.563 -13.711 1.00 79.25 82 ALA A CA 1
ATOM 583 C C . ALA A 1 82 ? 12.281 9.039 -13.802 1.00 79.25 82 ALA A C 1
ATOM 585 O O . ALA A 1 82 ? 13.070 9.506 -14.627 1.00 79.25 82 ALA A O 1
ATOM 586 N N . LEU A 1 83 ? 12.608 8.015 -13.011 1.00 78.69 83 LEU A N 1
ATOM 587 C CA . LEU A 1 83 ? 13.903 7.362 -13.086 1.00 78.69 83 LEU A CA 1
ATOM 588 C C . LEU A 1 83 ? 14.105 6.631 -14.420 1.00 78.69 83 LEU A C 1
ATOM 590 O O . LEU A 1 83 ? 15.186 6.703 -15.005 1.00 78.69 83 LEU A O 1
ATOM 594 N N . ALA A 1 84 ? 13.066 5.981 -14.941 1.00 80.44 84 ALA A N 1
ATOM 595 C CA . ALA A 1 84 ? 13.120 5.348 -16.254 1.00 80.44 84 ALA A CA 1
ATOM 596 C C . ALA A 1 84 ? 13.467 6.377 -17.344 1.00 80.44 84 ALA A C 1
ATOM 598 O O . ALA A 1 84 ? 14.386 6.167 -18.134 1.00 80.44 84 ALA A O 1
ATOM 599 N N . VAL A 1 85 ? 12.805 7.539 -17.322 1.00 77.56 85 VAL A N 1
ATOM 600 C CA . VAL A 1 85 ? 13.087 8.662 -18.231 1.00 77.56 85 VAL A CA 1
ATOM 601 C C . VAL A 1 85 ? 14.526 9.166 -18.071 1.00 77.56 85 VAL A C 1
ATOM 603 O O . VAL A 1 85 ? 15.211 9.404 -19.069 1.00 77.56 85 VAL A O 1
ATOM 606 N N . ALA A 1 86 ? 15.031 9.280 -16.841 1.00 75.75 86 ALA A N 1
ATOM 607 C CA . ALA A 1 86 ? 16.420 9.667 -16.602 1.00 75.75 86 ALA A CA 1
ATOM 608 C C . ALA A 1 86 ? 17.421 8.642 -17.172 1.00 75.75 86 ALA A C 1
ATOM 610 O O . ALA A 1 86 ? 18.426 9.034 -17.767 1.00 75.75 86 ALA A O 1
ATOM 611 N N . ILE A 1 87 ? 17.139 7.338 -17.059 1.00 76.44 87 ILE A N 1
ATOM 612 C CA . ILE A 1 87 ? 17.970 6.258 -17.623 1.00 76.44 87 ILE A CA 1
ATOM 613 C C . ILE A 1 87 ? 17.978 6.301 -19.151 1.00 76.44 87 ILE A C 1
ATOM 615 O O . ILE A 1 87 ? 19.039 6.152 -19.757 1.00 76.44 87 ILE A O 1
ATOM 619 N N . VAL A 1 88 ? 16.831 6.568 -19.778 1.00 76.38 88 VAL A N 1
ATOM 620 C CA . VAL A 1 88 ? 16.741 6.831 -21.224 1.00 76.38 88 VAL A CA 1
ATOM 621 C C . VAL A 1 88 ? 17.651 8.004 -21.585 1.00 76.38 88 VAL A C 1
ATOM 623 O O . VAL A 1 88 ? 18.500 7.861 -22.463 1.00 76.38 88 VAL A O 1
ATOM 626 N N . GLY A 1 89 ? 17.557 9.126 -20.865 1.00 74.31 89 GLY A N 1
ATOM 627 C CA . GLY A 1 89 ? 18.422 10.293 -21.073 1.00 74.31 89 GLY A CA 1
ATOM 628 C C . GLY A 1 89 ? 19.917 9.977 -20.934 1.00 74.31 89 GLY A C 1
ATOM 629 O O . GLY A 1 89 ? 20.724 10.377 -21.776 1.00 74.31 89 GLY A O 1
ATOM 630 N N . LEU A 1 90 ? 20.296 9.193 -19.921 1.00 74.50 90 LEU A N 1
ATOM 631 C CA . LEU A 1 90 ? 21.666 8.707 -19.727 1.00 74.50 90 LEU A CA 1
ATOM 632 C C . LEU A 1 90 ? 22.123 7.802 -20.878 1.00 74.50 90 LEU A C 1
ATOM 634 O O . LEU A 1 90 ? 23.260 7.930 -21.345 1.00 74.50 90 LEU A O 1
ATOM 638 N N . GLY A 1 91 ? 21.248 6.914 -21.353 1.00 73.50 91 GLY A N 1
ATOM 639 C CA . GLY A 1 91 ? 21.489 6.045 -22.502 1.00 73.50 91 GLY A CA 1
ATOM 640 C C . GLY A 1 91 ? 21.745 6.855 -23.769 1.00 73.50 91 GLY A C 1
ATOM 641 O O . GLY A 1 91 ? 22.769 6.664 -24.424 1.00 73.50 91 GLY A O 1
ATOM 642 N N . VAL A 1 92 ? 20.883 7.832 -24.055 1.00 74.94 92 VAL A N 1
ATOM 643 C CA . VAL A 1 92 ? 21.022 8.773 -25.178 1.00 74.94 92 VAL A CA 1
ATOM 644 C C . VAL A 1 92 ? 22.347 9.525 -25.111 1.00 74.94 92 VAL A C 1
ATOM 646 O O . VAL A 1 92 ? 23.105 9.539 -26.082 1.00 74.94 92 VAL A O 1
ATOM 649 N N . LEU A 1 93 ? 22.674 10.095 -23.952 1.00 72.88 93 LEU A N 1
ATOM 650 C CA . LEU A 1 93 ? 23.933 10.807 -23.754 1.00 72.88 93 LEU A CA 1
ATOM 651 C C . LEU A 1 93 ? 25.138 9.880 -23.981 1.00 72.88 93 LEU A C 1
ATOM 653 O O . LEU A 1 93 ? 26.111 10.256 -24.636 1.00 72.88 93 LEU A O 1
ATOM 657 N N . THR A 1 94 ? 25.056 8.635 -23.513 1.00 73.31 94 THR A N 1
ATOM 658 C CA . THR A 1 94 ? 26.102 7.624 -23.720 1.00 73.31 94 THR A CA 1
ATOM 659 C C . THR A 1 94 ? 26.273 7.297 -25.200 1.00 73.31 94 THR A C 1
ATOM 661 O O . THR A 1 94 ? 27.396 7.329 -25.707 1.00 73.31 94 THR A O 1
ATOM 664 N N . VAL A 1 95 ? 25.174 7.076 -25.920 1.00 73.44 95 VAL A N 1
ATOM 665 C CA . VAL A 1 95 ? 25.193 6.830 -27.367 1.00 73.44 95 VAL A CA 1
ATOM 666 C C . VAL A 1 95 ? 25.821 8.007 -28.115 1.00 73.44 95 VAL A C 1
ATOM 668 O O . VAL A 1 95 ? 26.702 7.789 -28.949 1.00 73.44 95 VAL A O 1
ATOM 671 N N . ILE A 1 96 ? 25.446 9.248 -27.787 1.00 71.62 96 ILE A N 1
ATOM 672 C CA . ILE A 1 96 ? 25.999 10.458 -28.415 1.00 71.62 96 ILE A CA 1
ATOM 673 C C . ILE A 1 96 ? 27.508 10.554 -28.167 1.00 71.62 96 ILE A C 1
ATOM 675 O O . ILE A 1 96 ? 28.274 10.745 -29.111 1.00 71.62 96 ILE A O 1
ATOM 679 N N . THR A 1 97 ? 27.959 10.371 -26.923 1.00 71.38 97 THR A N 1
ATOM 680 C CA . THR A 1 97 ? 29.392 10.469 -26.590 1.00 71.38 97 THR A CA 1
ATOM 681 C C . THR A 1 97 ? 30.244 9.440 -27.318 1.00 71.38 97 THR A C 1
ATOM 683 O O . THR A 1 97 ? 31.278 9.791 -27.886 1.00 71.38 97 THR A O 1
ATOM 686 N N . ILE A 1 98 ? 29.800 8.182 -27.356 1.00 72.19 98 ILE A N 1
ATOM 687 C CA . ILE A 1 98 ? 30.521 7.116 -28.057 1.00 72.19 98 ILE A CA 1
ATOM 688 C C . ILE A 1 98 ? 30.490 7.361 -29.571 1.00 72.19 98 ILE A C 1
ATOM 690 O O . ILE A 1 98 ? 31.503 7.163 -30.243 1.00 72.19 98 ILE A O 1
ATOM 694 N N . SER A 1 99 ? 29.369 7.839 -30.115 1.00 71.38 99 SER A N 1
ATOM 695 C CA . SER A 1 99 ? 29.254 8.158 -31.544 1.00 71.38 99 SER A CA 1
ATOM 696 C C . SER A 1 99 ? 30.200 9.291 -31.950 1.00 71.38 99 SER A C 1
ATOM 698 O O . SER A 1 99 ? 30.885 9.184 -32.968 1.00 71.38 99 SER A O 1
ATOM 700 N N . LEU A 1 100 ? 30.326 10.330 -31.118 1.00 69.50 100 LEU A N 1
ATOM 701 C CA . LEU A 1 100 ? 31.284 11.423 -31.314 1.00 69.50 100 LEU A CA 1
ATOM 702 C C . LEU A 1 100 ? 32.741 10.944 -31.220 1.00 69.50 100 LEU A C 1
ATOM 704 O O . LEU A 1 100 ? 33.565 11.325 -32.054 1.00 69.50 100 LEU A O 1
ATOM 708 N N . ALA A 1 101 ? 33.061 10.075 -30.257 1.00 70.56 101 ALA A N 1
ATOM 709 C CA . ALA A 1 101 ? 34.398 9.496 -30.124 1.00 70.56 101 ALA A CA 1
ATOM 710 C C . ALA A 1 101 ? 34.773 8.636 -31.348 1.00 70.56 101 ALA A C 1
ATOM 712 O O . ALA A 1 101 ? 35.857 8.797 -31.916 1.00 70.56 101 ALA A O 1
ATOM 713 N N . ARG A 1 102 ? 33.852 7.780 -31.820 1.00 70.56 102 ARG A N 1
ATOM 714 C CA . ARG A 1 102 ? 34.032 6.973 -33.044 1.00 70.56 102 ARG A CA 1
ATOM 715 C C . ARG A 1 102 ? 34.211 7.860 -34.276 1.00 70.56 102 ARG A C 1
ATOM 717 O O . ARG A 1 102 ? 35.070 7.584 -35.108 1.00 70.56 102 ARG A O 1
ATOM 724 N N . ALA A 1 103 ? 33.441 8.941 -34.381 1.00 68.62 103 ALA A N 1
ATOM 725 C CA . ALA A 1 103 ? 33.550 9.897 -35.478 1.00 68.62 103 ALA A CA 1
ATOM 726 C C . ALA A 1 103 ? 34.922 10.575 -35.541 1.00 68.62 103 ALA A C 1
ATOM 728 O O . ALA A 1 103 ? 35.477 10.731 -36.627 1.00 68.62 103 ALA A O 1
ATOM 729 N N . ALA A 1 104 ? 35.477 10.957 -34.386 1.00 69.00 104 ALA A N 1
ATOM 730 C CA . ALA A 1 104 ? 36.804 11.557 -34.303 1.00 69.00 104 ALA A CA 1
ATOM 731 C C . ALA A 1 104 ? 37.904 10.579 -34.749 1.00 69.00 104 ALA A C 1
ATOM 733 O O . ALA A 1 104 ? 38.765 10.962 -35.542 1.00 69.00 104 ALA A O 1
ATOM 734 N N . ALA A 1 105 ? 37.829 9.314 -34.318 1.00 68.69 105 ALA A N 1
ATOM 735 C CA . ALA A 1 105 ? 38.778 8.268 -34.711 1.00 68.69 105 ALA A CA 1
ATOM 736 C C . ALA A 1 105 ? 38.703 7.917 -36.211 1.00 68.69 105 ALA A C 1
ATOM 738 O O . ALA A 1 105 ? 39.715 7.605 -36.830 1.00 68.69 105 ALA A O 1
ATOM 739 N N . ARG A 1 106 ? 37.516 8.023 -36.821 1.00 74.25 106 ARG A N 1
ATOM 740 C CA . ARG A 1 106 ? 37.285 7.737 -38.249 1.00 74.25 106 ARG A CA 1
ATOM 741 C C . ARG A 1 106 ? 37.622 8.905 -39.188 1.00 74.25 106 ARG A C 1
ATOM 743 O O . ARG A 1 106 ? 37.441 8.778 -40.397 1.00 74.25 106 ARG A O 1
ATOM 750 N N . ARG A 1 107 ? 38.115 10.049 -38.690 1.00 73.31 107 ARG A N 1
ATOM 751 C CA . ARG A 1 107 ? 38.392 11.235 -39.534 1.00 73.31 107 ARG A CA 1
ATOM 752 C C . ARG A 1 107 ? 39.409 10.967 -40.642 1.00 73.31 107 ARG A C 1
ATOM 754 O O . ARG A 1 107 ? 39.173 11.388 -41.770 1.00 73.31 107 ARG A O 1
ATOM 761 N N . ALA A 1 108 ? 40.504 10.272 -40.329 1.00 75.75 108 ALA A N 1
ATOM 762 C CA . ALA A 1 108 ? 41.546 9.948 -41.305 1.00 75.75 108 ALA A CA 1
ATOM 763 C C . ALA A 1 108 ? 41.001 9.049 -42.426 1.00 75.75 108 ALA A C 1
ATOM 765 O O . ALA A 1 108 ? 41.206 9.316 -43.606 1.00 75.75 108 ALA A O 1
ATOM 766 N N . GLU A 1 109 ? 40.204 8.045 -42.059 1.00 78.06 109 GLU A N 1
ATOM 767 C CA . GLU A 1 109 ? 39.539 7.150 -43.005 1.00 78.06 109 GLU A CA 1
ATOM 768 C C . GLU A 1 109 ? 38.563 7.906 -43.926 1.00 78.06 109 GLU A C 1
ATOM 770 O O . GLU A 1 109 ? 38.572 7.734 -45.146 1.00 78.06 109 GLU A O 1
ATOM 775 N N . LEU A 1 110 ? 37.740 8.792 -43.354 1.00 75.94 110 LEU A N 1
ATOM 776 C CA . LEU A 1 110 ? 36.790 9.609 -44.113 1.00 75.94 110 LEU A CA 1
ATOM 777 C C . LEU A 1 110 ? 37.494 10.589 -45.064 1.00 75.94 110 LEU A C 1
ATOM 779 O O . LEU A 1 110 ? 36.973 10.852 -46.149 1.00 75.94 110 LEU A O 1
ATOM 783 N N . ALA A 1 111 ? 38.662 11.114 -44.684 1.00 78.81 111 ALA A N 1
ATOM 784 C CA . ALA A 1 111 ? 39.470 11.980 -45.540 1.00 78.81 111 ALA A CA 1
ATOM 785 C C . ALA A 1 111 ? 40.009 11.221 -46.764 1.00 78.81 111 ALA A C 1
ATOM 787 O O . ALA A 1 111 ? 39.859 11.705 -47.885 1.00 78.81 111 ALA A O 1
ATOM 788 N N . VAL A 1 112 ? 40.527 10.001 -46.570 1.00 83.00 112 VAL A N 1
ATOM 789 C CA . VAL A 1 112 ? 40.982 9.132 -47.671 1.00 83.00 112 VAL A CA 1
ATOM 790 C C . VAL A 1 112 ? 39.820 8.774 -48.603 1.00 83.00 112 VAL A C 1
ATOM 792 O O . VAL A 1 112 ? 39.937 8.916 -49.817 1.00 83.00 112 VAL A O 1
ATOM 795 N N . ARG A 1 113 ? 38.651 8.398 -48.064 1.00 81.94 113 ARG A N 1
ATOM 796 C CA . ARG A 1 113 ? 37.463 8.085 -48.886 1.00 81.94 113 ARG A CA 1
ATOM 797 C C . ARG A 1 113 ? 36.990 9.279 -49.721 1.00 81.94 113 ARG A C 1
ATOM 799 O O . ARG A 1 113 ? 36.575 9.091 -50.862 1.00 81.94 113 ARG A O 1
ATOM 806 N N . ARG A 1 114 ? 37.057 10.500 -49.175 1.00 81.25 114 ARG A N 1
ATOM 807 C CA . ARG A 1 114 ? 36.764 11.726 -49.940 1.00 81.25 114 ARG A CA 1
ATOM 808 C C . ARG A 1 114 ? 37.811 11.990 -51.023 1.00 81.25 114 ARG A C 1
ATOM 810 O O . ARG A 1 114 ? 37.419 12.382 -52.114 1.00 81.25 114 ARG A O 1
ATOM 817 N N . ALA A 1 115 ? 39.094 11.746 -50.749 1.00 85.00 115 ALA A N 1
ATOM 818 C CA . ALA A 1 115 ? 40.174 11.907 -51.728 1.00 85.00 115 ALA A CA 1
ATOM 819 C C . ALA A 1 115 ? 40.041 10.938 -52.918 1.00 85.00 115 ALA A C 1
ATOM 821 O O . ALA A 1 115 ? 40.327 11.314 -54.047 1.00 85.00 115 ALA A O 1
ATOM 822 N N . VAL A 1 116 ? 39.522 9.728 -52.682 1.00 85.12 116 VAL A N 1
ATOM 823 C CA . VAL A 1 116 ? 39.229 8.722 -53.725 1.00 85.12 116 VAL A CA 1
ATOM 824 C C . VAL A 1 116 ? 37.893 8.999 -54.456 1.00 85.12 116 VAL A C 1
ATOM 826 O O . VAL A 1 116 ? 37.509 8.267 -55.362 1.00 85.12 116 VAL A O 1
ATOM 829 N N . GLY A 1 117 ? 37.177 10.078 -54.110 1.00 85.06 117 GLY A N 1
ATOM 830 C CA . GLY A 1 117 ? 36.000 10.553 -54.851 1.00 85.06 117 GLY A CA 1
ATOM 831 C C . GLY A 1 117 ? 34.635 10.179 -54.263 1.00 85.06 117 GLY A C 1
ATOM 832 O O . GLY A 1 117 ? 33.615 10.368 -54.926 1.00 85.06 117 GLY A O 1
ATOM 833 N N . ALA A 1 118 ? 34.558 9.679 -53.023 1.00 83.81 118 ALA A N 1
ATOM 834 C CA . ALA A 1 118 ? 33.265 9.430 -52.379 1.00 83.81 118 ALA A CA 1
ATOM 835 C C . ALA A 1 118 ? 32.509 10.746 -52.111 1.00 83.81 118 ALA A C 1
ATOM 837 O O . ALA A 1 118 ? 33.029 11.663 -51.463 1.00 83.81 118 ALA A O 1
ATOM 838 N N . SER A 1 119 ? 31.251 10.834 -52.557 1.00 83.62 119 SER A N 1
ATOM 839 C CA . SER A 1 119 ? 30.437 12.034 -52.349 1.00 83.62 119 SER A CA 1
ATOM 840 C C . SER A 1 119 ? 30.002 12.180 -50.882 1.00 83.62 119 SER A C 1
ATOM 842 O O . SER A 1 119 ? 29.868 11.201 -50.142 1.00 83.62 119 SER A O 1
ATOM 844 N N . ARG A 1 120 ? 29.703 13.413 -50.440 1.00 77.81 120 ARG A N 1
ATOM 845 C CA . ARG A 1 120 ? 29.161 13.663 -49.085 1.00 77.81 120 ARG A CA 1
ATOM 846 C C . ARG A 1 120 ? 27.870 12.878 -48.827 1.00 77.81 120 ARG A C 1
ATOM 848 O O . ARG A 1 120 ? 27.656 12.419 -47.710 1.00 77.81 120 ARG A O 1
ATOM 855 N N . ARG A 1 121 ? 27.037 12.693 -49.858 1.00 78.69 121 ARG A N 1
ATOM 856 C CA . ARG A 1 121 ? 25.779 11.937 -49.771 1.00 78.69 121 ARG A CA 1
ATOM 857 C C . ARG A 1 121 ? 26.028 10.448 -49.539 1.00 78.69 121 ARG A C 1
ATOM 859 O O . ARG A 1 121 ? 25.325 9.860 -48.726 1.00 78.69 121 ARG A O 1
ATOM 866 N N . ASP A 1 122 ? 27.043 9.868 -50.178 1.00 79.62 122 ASP A N 1
ATOM 867 C CA . ASP A 1 122 ? 27.389 8.451 -49.996 1.00 79.62 122 ASP A CA 1
ATOM 868 C C . ASP A 1 122 ? 27.899 8.175 -48.574 1.00 79.62 122 ASP A C 1
ATOM 870 O O . ASP A 1 122 ? 27.513 7.185 -47.953 1.00 79.62 122 ASP A O 1
ATOM 874 N N . LEU A 1 123 ? 28.700 9.093 -48.021 1.00 77.50 123 LEU A N 1
ATOM 875 C CA . LEU A 1 123 ? 29.190 9.005 -46.642 1.00 77.50 123 LEU A CA 1
ATOM 876 C C . LEU A 1 123 ? 28.058 9.165 -45.614 1.00 77.50 123 LEU A C 1
ATOM 878 O O . LEU A 1 123 ? 27.987 8.387 -44.663 1.00 77.50 123 LEU A O 1
ATOM 882 N N . CYS A 1 124 ? 27.148 10.126 -45.816 1.00 78.56 124 CYS A N 1
ATOM 883 C CA . CYS A 1 124 ? 25.966 10.286 -44.962 1.00 78.56 124 CYS A CA 1
ATOM 884 C C . CYS A 1 124 ? 25.042 9.063 -45.032 1.00 78.56 124 CYS A C 1
ATOM 886 O O . CYS A 1 124 ? 24.591 8.583 -43.997 1.00 78.56 124 CYS A O 1
ATOM 888 N N . ALA A 1 125 ? 24.777 8.538 -46.232 1.00 81.12 125 ALA A N 1
ATOM 889 C CA . ALA A 1 125 ? 23.923 7.368 -46.419 1.00 81.12 125 ALA A CA 1
ATOM 890 C C . ALA A 1 125 ? 24.512 6.111 -45.758 1.00 81.12 125 ALA A C 1
ATOM 892 O O . ALA A 1 125 ? 23.772 5.332 -45.161 1.00 81.12 125 ALA A O 1
ATOM 893 N N . ALA A 1 126 ? 25.835 5.925 -45.814 1.00 81.19 126 ALA A N 1
ATOM 894 C CA . ALA A 1 126 ? 26.506 4.821 -45.130 1.00 81.19 126 ALA A CA 1
ATOM 895 C C . ALA A 1 126 ? 26.426 4.949 -43.597 1.00 81.19 126 ALA A C 1
ATOM 897 O O . ALA A 1 126 ? 26.134 3.964 -42.921 1.00 81.19 126 ALA A O 1
ATOM 898 N N . ALA A 1 127 ? 26.625 6.154 -43.050 1.00 77.31 127 ALA A N 1
ATOM 899 C CA . ALA A 1 127 ? 26.513 6.401 -41.610 1.00 77.31 127 ALA A CA 1
ATOM 900 C C . ALA A 1 127 ? 25.070 6.221 -41.104 1.00 77.31 127 ALA A C 1
ATOM 902 O O . ALA A 1 127 ? 24.853 5.628 -40.050 1.00 77.31 127 ALA A O 1
ATOM 903 N N . LEU A 1 128 ? 24.083 6.672 -41.887 1.00 80.38 128 LEU A N 1
ATOM 904 C CA . LEU A 1 128 ? 22.661 6.453 -41.619 1.00 80.38 128 LEU A CA 1
ATOM 905 C C . LEU A 1 128 ? 22.317 4.964 -41.583 1.00 80.38 128 LEU A C 1
ATOM 907 O O . LEU A 1 128 ? 21.658 4.525 -40.647 1.00 80.38 128 LEU A O 1
ATOM 911 N N . LEU A 1 129 ? 22.784 4.179 -42.559 1.00 83.81 129 LEU A N 1
ATOM 912 C CA . LEU A 1 129 ? 22.561 2.731 -42.563 1.00 83.81 129 LEU A CA 1
ATOM 913 C C . LEU A 1 129 ? 23.212 2.047 -41.354 1.00 83.81 129 LEU A C 1
ATOM 915 O O . LEU A 1 129 ? 22.567 1.206 -40.735 1.00 83.81 129 LEU A O 1
ATOM 919 N N . GLU A 1 130 ? 24.439 2.423 -40.974 1.00 82.44 130 GLU A N 1
ATOM 920 C CA . GLU A 1 130 ? 25.071 1.914 -39.745 1.00 82.44 130 GLU A CA 1
ATOM 921 C C . GLU A 1 130 ? 24.211 2.241 -38.512 1.00 82.44 130 GLU A C 1
ATOM 923 O O . GLU A 1 130 ? 23.902 1.352 -37.721 1.00 82.44 130 GLU A O 1
ATOM 928 N N . GLY A 1 131 ? 23.769 3.494 -38.378 1.00 79.88 131 GLY A N 1
ATOM 929 C CA . GLY A 1 131 ? 22.921 3.941 -37.272 1.00 79.88 131 GLY A CA 1
ATOM 930 C C . GLY A 1 131 ? 21.581 3.218 -37.194 1.00 79.88 131 GLY A C 1
ATOM 931 O O . GLY A 1 131 ? 21.182 2.789 -36.114 1.00 79.88 131 GLY A O 1
ATOM 932 N N . VAL A 1 132 ? 20.908 3.036 -38.333 1.00 82.44 132 VAL A N 1
ATOM 933 C CA . VAL A 1 132 ? 19.628 2.319 -38.418 1.00 82.44 132 VAL A CA 1
ATOM 934 C C . VAL A 1 132 ? 19.795 0.856 -38.019 1.00 82.44 132 VAL A C 1
ATOM 936 O O . VAL A 1 132 ? 18.984 0.348 -37.251 1.00 82.44 132 VAL A O 1
ATOM 939 N N . VAL A 1 133 ? 20.857 0.182 -38.472 1.00 86.38 133 VAL A N 1
ATOM 940 C CA . VAL A 1 133 ? 21.118 -1.217 -38.091 1.00 86.38 133 VAL A CA 1
ATOM 941 C C . VAL A 1 133 ? 21.338 -1.343 -36.581 1.00 86.38 133 VAL A C 1
ATOM 943 O O . VAL A 1 133 ? 20.746 -2.218 -35.950 1.00 86.38 133 VAL A O 1
ATOM 946 N N . LEU A 1 134 ? 22.127 -0.447 -35.979 1.00 83.50 134 LEU A N 1
ATOM 947 C CA . LEU A 1 134 ? 22.347 -0.438 -34.528 1.00 83.50 134 LEU A CA 1
ATOM 948 C C . LEU A 1 134 ? 21.066 -0.101 -33.752 1.00 83.50 134 LEU A C 1
ATOM 950 O O . LEU A 1 134 ? 20.797 -0.724 -32.727 1.00 83.50 134 LEU A O 1
ATOM 954 N N . ALA A 1 135 ? 20.260 0.842 -34.249 1.00 81.31 135 ALA A N 1
ATOM 955 C CA . ALA A 1 135 ? 18.975 1.196 -33.651 1.00 81.31 135 ALA A CA 1
ATOM 956 C C . ALA A 1 135 ? 18.010 0.010 -33.660 1.00 81.31 135 ALA A C 1
ATOM 958 O O . ALA A 1 135 ? 17.441 -0.317 -32.624 1.00 81.31 135 ALA A O 1
ATOM 959 N N . LEU A 1 136 ? 17.859 -0.666 -34.801 1.00 85.19 136 LEU A N 1
ATOM 960 C CA . LEU A 1 136 ? 16.982 -1.829 -34.932 1.00 85.19 136 LEU A CA 1
ATOM 961 C C . LEU A 1 136 ? 17.440 -2.989 -34.046 1.00 85.19 136 LEU A C 1
ATOM 963 O O . LEU A 1 136 ? 16.607 -3.623 -33.405 1.00 85.19 136 LEU A O 1
ATOM 967 N N . ALA A 1 137 ? 18.747 -3.238 -33.957 1.00 88.38 137 ALA A N 1
ATOM 968 C CA . ALA A 1 137 ? 19.280 -4.271 -33.075 1.00 88.38 137 ALA A CA 1
ATOM 969 C C . ALA A 1 137 ? 19.054 -3.931 -31.588 1.00 88.38 137 ALA A C 1
ATOM 971 O O . ALA A 1 137 ? 18.650 -4.798 -30.812 1.00 88.38 137 ALA A O 1
ATOM 972 N N . ALA A 1 138 ? 19.247 -2.668 -31.193 1.00 84.81 138 ALA A N 1
ATOM 973 C CA . ALA A 1 138 ? 18.991 -2.211 -29.829 1.00 84.81 138 ALA A CA 1
ATOM 974 C C . ALA A 1 138 ? 17.500 -2.275 -29.470 1.00 84.81 138 ALA A C 1
ATOM 976 O O . ALA A 1 138 ? 17.154 -2.739 -28.384 1.00 84.81 138 ALA A O 1
ATOM 977 N N . LEU A 1 139 ? 16.625 -1.852 -30.390 1.00 84.56 139 LEU A N 1
ATOM 978 C CA . LEU A 1 139 ? 15.174 -1.960 -30.251 1.00 84.56 139 LEU A CA 1
ATOM 979 C C . LEU A 1 139 ? 14.761 -3.426 -30.118 1.00 84.56 139 LEU A C 1
ATOM 981 O O . LEU A 1 139 ? 14.088 -3.773 -29.155 1.00 84.56 139 LEU A O 1
ATOM 985 N N . GLY A 1 140 ? 15.205 -4.292 -31.032 1.00 88.12 140 GLY A N 1
ATOM 986 C CA . GLY A 1 140 ? 14.870 -5.715 -31.026 1.00 88.12 140 GLY A CA 1
ATOM 987 C C . GLY A 1 140 ? 15.251 -6.398 -29.713 1.00 88.12 140 GLY A C 1
ATOM 988 O O . GLY A 1 140 ? 14.403 -7.024 -29.083 1.00 88.12 140 GLY A O 1
ATOM 989 N N . LEU A 1 141 ? 16.492 -6.211 -29.251 1.00 90.19 141 LEU A N 1
ATOM 990 C CA . LEU A 1 141 ? 16.942 -6.752 -27.965 1.00 90.19 141 LEU A CA 1
ATOM 991 C C . LEU A 1 141 ? 16.187 -6.126 -26.785 1.00 90.19 141 LEU A C 1
ATOM 993 O O . LEU A 1 141 ? 15.728 -6.840 -25.896 1.00 90.19 141 LEU A O 1
ATOM 997 N N . GLY A 1 142 ? 16.024 -4.804 -26.774 1.00 87.62 142 GLY A N 1
ATOM 998 C CA . GLY A 1 142 ? 15.342 -4.111 -25.686 1.00 87.62 142 GLY A CA 1
ATOM 999 C C . GLY A 1 142 ? 13.873 -4.517 -25.549 1.00 87.62 142 GLY A C 1
ATOM 1000 O O . GLY A 1 142 ? 13.410 -4.712 -24.430 1.00 87.62 142 GLY A O 1
ATOM 1001 N N . PHE A 1 143 ? 13.157 -4.727 -26.656 1.00 88.75 143 PHE A N 1
ATOM 1002 C CA . PHE A 1 143 ? 11.796 -5.270 -26.645 1.00 88.75 143 PHE A CA 1
ATOM 1003 C C . PHE A 1 143 ? 11.754 -6.739 -26.227 1.00 88.75 143 PHE A C 1
ATOM 1005 O O . PHE A 1 143 ? 10.901 -7.103 -25.416 1.00 88.75 143 PHE A O 1
ATOM 1012 N N . ALA A 1 144 ? 12.678 -7.560 -26.740 1.00 91.44 144 ALA A N 1
ATOM 1013 C CA . ALA A 1 144 ? 12.733 -8.988 -26.438 1.00 91.44 144 ALA A CA 1
ATOM 1014 C C . ALA A 1 144 ? 12.855 -9.264 -24.931 1.00 91.44 144 ALA A C 1
ATOM 1016 O O . ALA A 1 144 ? 12.274 -10.230 -24.447 1.00 91.44 144 ALA A O 1
ATOM 1017 N N . PHE A 1 145 ? 13.548 -8.400 -24.180 1.00 90.62 145 PHE A N 1
ATOM 1018 C CA . PHE A 1 145 ? 13.633 -8.503 -22.718 1.00 90.62 145 PHE A CA 1
ATOM 1019 C C . PHE A 1 145 ? 12.628 -7.609 -21.979 1.00 90.62 145 PHE A C 1
ATOM 1021 O O . PHE A 1 145 ? 12.112 -7.992 -20.930 1.00 90.62 145 PHE A O 1
ATOM 1028 N N . GLY A 1 146 ? 12.328 -6.426 -22.514 1.00 88.88 146 GLY A N 1
ATOM 1029 C CA . GLY A 1 146 ? 11.490 -5.429 -21.855 1.00 88.88 146 GLY A CA 1
ATOM 1030 C C . GLY A 1 146 ? 10.008 -5.788 -21.802 1.00 88.88 146 GLY A C 1
ATOM 1031 O O . GLY A 1 146 ? 9.371 -5.535 -20.784 1.00 88.88 146 GLY A O 1
ATOM 1032 N N . VAL A 1 147 ? 9.455 -6.402 -22.854 1.00 89.12 147 VAL A N 1
ATOM 1033 C CA . VAL A 1 147 ? 8.033 -6.797 -22.884 1.00 89.12 147 VAL A CA 1
ATOM 1034 C C . VAL A 1 147 ? 7.753 -7.959 -21.924 1.00 89.12 147 VAL A C 1
ATOM 1036 O O . VAL A 1 147 ? 6.843 -7.825 -21.103 1.00 89.12 147 VAL A O 1
ATOM 1039 N N . PRO A 1 148 ? 8.540 -9.056 -21.918 1.00 92.19 148 PRO A N 1
ATOM 1040 C CA . PRO A 1 148 ? 8.389 -10.090 -20.896 1.00 92.19 148 PRO A CA 1
ATOM 1041 C C . PRO A 1 148 ? 8.656 -9.561 -19.484 1.00 92.19 148 PRO A C 1
ATOM 1043 O O . PRO A 1 148 ? 7.935 -9.920 -18.557 1.00 92.19 148 PRO A O 1
ATOM 1046 N N . GLY A 1 149 ? 9.648 -8.677 -19.316 1.00 91.00 149 GLY A N 1
ATOM 1047 C CA . GLY A 1 149 ? 9.943 -8.033 -18.035 1.00 91.00 149 GLY A CA 1
ATOM 1048 C C . GLY A 1 149 ? 8.767 -7.212 -17.505 1.00 91.00 149 GLY A C 1
ATOM 1049 O O . GLY A 1 149 ? 8.407 -7.344 -16.337 1.00 91.00 149 GLY A O 1
ATOM 1050 N N . HIS A 1 150 ? 8.115 -6.431 -18.370 1.00 91.12 150 HIS A N 1
ATOM 1051 C CA . HIS A 1 150 ? 6.879 -5.716 -18.054 1.00 91.12 150 HIS A CA 1
ATOM 1052 C C . HIS A 1 150 ? 5.760 -6.677 -17.637 1.00 91.12 150 HIS A C 1
ATOM 1054 O O . HIS A 1 150 ? 5.163 -6.494 -16.578 1.00 91.12 150 HIS A O 1
ATOM 1060 N N . GLY A 1 151 ? 5.516 -7.731 -18.424 1.00 89.69 151 GLY A N 1
ATOM 1061 C CA . GLY A 1 151 ? 4.497 -8.736 -18.115 1.00 89.69 151 GLY A CA 1
ATOM 1062 C C . GLY A 1 151 ? 4.740 -9.426 -16.770 1.00 89.69 151 GLY A C 1
ATOM 1063 O O . GLY A 1 151 ? 3.821 -9.548 -15.966 1.00 89.69 151 GLY A O 1
ATOM 1064 N N . LEU A 1 152 ? 5.990 -9.798 -16.478 1.00 92.69 152 LEU A N 1
ATOM 1065 C CA . LEU A 1 152 ? 6.381 -10.386 -15.196 1.00 92.69 152 LEU A CA 1
ATOM 1066 C C . LEU A 1 152 ? 6.224 -9.391 -14.037 1.00 92.69 152 LEU A C 1
ATOM 1068 O O . LEU A 1 152 ? 5.766 -9.765 -12.958 1.00 92.69 152 LEU A O 1
ATOM 1072 N N . ALA A 1 153 ? 6.589 -8.125 -14.240 1.00 92.25 153 ALA A N 1
ATOM 1073 C CA . ALA A 1 153 ? 6.425 -7.090 -13.228 1.00 92.25 153 ALA A CA 1
ATOM 1074 C C . ALA A 1 153 ? 4.942 -6.877 -12.893 1.00 92.25 153 ALA A C 1
ATOM 1076 O O . ALA A 1 153 ? 4.587 -6.893 -11.718 1.00 92.25 153 ALA A O 1
ATOM 1077 N N . VAL A 1 154 ? 4.065 -6.774 -13.895 1.00 92.12 154 VAL A N 1
ATOM 1078 C CA . VAL A 1 154 ? 2.613 -6.670 -13.677 1.00 92.12 154 VAL A CA 1
ATOM 1079 C C . VAL A 1 154 ? 2.055 -7.942 -13.023 1.00 92.12 154 VAL A C 1
ATOM 1081 O O . VAL A 1 154 ? 1.296 -7.844 -12.066 1.00 92.12 154 VAL A O 1
ATOM 1084 N N . ALA A 1 155 ? 2.474 -9.134 -13.458 1.00 91.19 155 ALA A N 1
ATOM 1085 C CA . ALA A 1 155 ? 1.989 -10.404 -12.906 1.00 91.19 155 ALA A CA 1
ATOM 1086 C C . ALA A 1 155 ? 2.431 -10.665 -11.454 1.00 91.19 155 ALA A C 1
ATOM 1088 O O . ALA A 1 155 ? 1.763 -11.390 -10.722 1.00 91.19 155 ALA A O 1
ATOM 1089 N N . THR A 1 156 ? 3.563 -10.098 -11.030 1.00 93.31 156 THR A N 1
ATOM 1090 C CA . THR A 1 156 ? 4.083 -10.234 -9.656 1.00 93.31 156 THR A CA 1
ATOM 1091 C C . THR A 1 156 ? 3.600 -9.132 -8.714 1.00 93.31 156 THR A C 1
ATOM 1093 O O . THR A 1 156 ? 3.961 -9.141 -7.532 1.00 93.31 156 THR A O 1
ATOM 1096 N N . TRP A 1 157 ? 2.806 -8.177 -9.209 1.00 93.12 157 TRP A N 1
ATOM 1097 C CA . TRP A 1 157 ? 2.173 -7.165 -8.374 1.00 93.12 157 TRP A CA 1
ATOM 1098 C C . TRP A 1 157 ? 1.162 -7.832 -7.419 1.00 93.12 157 TRP A C 1
ATOM 1100 O O . TRP A 1 157 ? 0.325 -8.611 -7.867 1.00 93.12 157 TRP A O 1
ATOM 1110 N N . PRO A 1 158 ? 1.204 -7.549 -6.103 1.00 90.06 158 PRO A N 1
ATOM 1111 C CA . PRO A 1 158 ? 0.328 -8.188 -5.115 1.00 90.06 158 PRO A CA 1
ATOM 1112 C C . PRO A 1 158 ? -1.156 -7.787 -5.196 1.00 90.06 158 PRO A C 1
ATOM 1114 O O . PRO A 1 158 ? -1.963 -8.318 -4.434 1.00 90.06 158 PRO A O 1
ATOM 1117 N N . GLY A 1 159 ? -1.525 -6.833 -6.052 1.00 88.62 159 GLY A N 1
ATOM 1118 C CA . GLY A 1 159 ? -2.898 -6.352 -6.200 1.00 88.62 159 GLY A CA 1
ATOM 1119 C C . GLY A 1 159 ? -3.427 -6.465 -7.630 1.00 88.62 159 GLY A C 1
ATOM 1120 O O . GLY A 1 159 ? -2.910 -7.220 -8.447 1.00 88.62 159 GLY A O 1
ATOM 1121 N N . GLY A 1 160 ? -4.467 -5.693 -7.942 1.00 88.44 160 GLY A N 1
ATOM 1122 C CA . GLY A 1 160 ? -4.973 -5.564 -9.308 1.00 88.44 160 GLY A CA 1
ATOM 1123 C C . GLY A 1 160 ? -4.150 -4.559 -10.113 1.00 88.44 160 GLY A C 1
ATOM 1124 O O . GLY A 1 160 ? -3.604 -3.611 -9.553 1.00 88.44 160 GLY A O 1
ATOM 1125 N N . ALA A 1 161 ? -4.083 -4.738 -11.426 1.00 87.00 161 ALA A N 1
ATOM 1126 C CA . ALA A 1 161 ? -3.519 -3.760 -12.349 1.00 87.00 161 ALA A CA 1
ATOM 1127 C C . ALA A 1 161 ? -4.498 -3.571 -13.507 1.00 87.00 161 ALA A C 1
ATOM 1129 O O . ALA A 1 161 ? -5.041 -4.548 -14.031 1.00 87.00 161 ALA A O 1
ATOM 1130 N N . THR A 1 162 ? -4.749 -2.324 -13.894 1.00 82.75 162 THR A N 1
ATOM 1131 C CA . THR A 1 162 ? -5.466 -2.034 -15.136 1.00 82.75 162 THR A CA 1
ATOM 1132 C C . THR A 1 162 ? -4.462 -1.851 -16.268 1.00 82.75 162 THR A C 1
ATOM 1134 O O . THR A 1 162 ? -3.290 -1.556 -16.052 1.00 82.75 162 THR A O 1
ATOM 1137 N N . HIS A 1 163 ? -4.889 -2.049 -17.512 1.00 72.00 163 HIS A N 1
ATOM 1138 C CA . HIS A 1 163 ? -3.997 -1.792 -18.639 1.00 72.00 163 HIS A CA 1
ATOM 1139 C C . HIS A 1 163 ? -3.617 -0.302 -18.640 1.00 72.00 163 HIS A C 1
ATOM 1141 O O . HIS A 1 163 ? -4.483 0.566 -18.755 1.00 72.00 163 HIS A O 1
ATOM 1147 N N . GLY A 1 164 ? -2.326 -0.015 -18.448 1.00 61.59 164 GLY A N 1
ATOM 1148 C CA . GLY A 1 164 ? -1.790 1.344 -18.464 1.00 61.59 164 GLY A CA 1
ATOM 1149 C C . GLY A 1 164 ? -1.895 1.978 -19.850 1.00 61.59 164 GLY A C 1
ATOM 1150 O O . GLY A 1 164 ? -2.006 1.287 -20.865 1.00 61.59 164 GLY A O 1
ATOM 1151 N N . SER A 1 165 ? -1.835 3.308 -19.909 1.00 57.97 165 SER A N 1
ATOM 1152 C CA . SER A 1 165 ? -1.772 4.008 -21.190 1.00 57.97 165 SER A CA 1
ATOM 1153 C C . SER A 1 165 ? -0.454 3.676 -21.902 1.00 57.97 165 SER A C 1
ATOM 1155 O O . SER A 1 165 ? 0.626 3.707 -21.315 1.00 57.97 165 SER A O 1
ATOM 1157 N N . THR A 1 166 ? -0.520 3.364 -23.195 1.00 59.28 166 THR A N 1
ATOM 1158 C CA . THR A 1 166 ? 0.659 3.051 -24.026 1.00 59.28 166 THR A CA 1
ATOM 1159 C C . THR A 1 166 ? 1.533 4.280 -24.319 1.00 59.28 166 THR A C 1
ATOM 1161 O O . THR A 1 166 ? 2.651 4.144 -24.814 1.00 59.28 166 THR A O 1
ATOM 1164 N N . GLY A 1 167 ? 1.059 5.486 -23.984 1.00 60.16 167 GLY A N 1
ATOM 1165 C CA . GLY A 1 167 ? 1.696 6.771 -24.297 1.00 60.16 167 GLY A CA 1
ATOM 1166 C C . GLY A 1 167 ? 3.149 6.917 -23.818 1.00 60.16 167 GLY A C 1
ATOM 1167 O O . GLY A 1 167 ? 4.016 7.210 -24.643 1.00 60.16 167 GLY A O 1
ATOM 1168 N N . PRO A 1 168 ? 3.474 6.675 -22.533 1.00 61.81 168 PRO A N 1
ATOM 1169 C CA . PRO A 1 168 ? 4.842 6.813 -22.027 1.00 61.81 168 PRO A CA 1
ATOM 1170 C C . PRO A 1 168 ? 5.839 5.852 -22.695 1.00 61.81 168 PRO A C 1
ATOM 1172 O O . PRO A 1 168 ? 6.987 6.225 -22.934 1.00 61.81 168 PRO A O 1
ATOM 1175 N N . ALA A 1 169 ? 5.394 4.642 -23.062 1.00 62.38 169 ALA A N 1
ATOM 1176 C CA . ALA A 1 169 ? 6.213 3.667 -23.785 1.00 62.38 169 ALA A CA 1
ATOM 1177 C C . ALA A 1 169 ? 6.613 4.180 -25.173 1.00 62.38 169 ALA A C 1
ATOM 1179 O O . ALA A 1 169 ? 7.773 4.067 -25.571 1.00 62.38 169 ALA A O 1
ATOM 1180 N N . VAL A 1 170 ? 5.664 4.790 -25.888 1.00 64.69 170 VAL A N 1
ATOM 1181 C CA . VAL A 1 170 ? 5.883 5.351 -27.227 1.00 64.69 170 VAL A CA 1
ATOM 1182 C C . VAL A 1 170 ? 6.833 6.548 -27.174 1.00 64.69 170 VAL A C 1
ATOM 1184 O O . VAL A 1 170 ? 7.746 6.631 -27.993 1.00 64.69 170 VAL A O 1
ATOM 1187 N N . VAL A 1 171 ? 6.689 7.440 -26.189 1.00 65.19 171 VAL A N 1
ATOM 1188 C CA . VAL A 1 171 ? 7.589 8.599 -26.027 1.00 65.19 171 VAL A CA 1
ATOM 1189 C C . VAL A 1 171 ? 9.029 8.155 -25.770 1.00 65.19 171 VAL A C 1
ATOM 1191 O O . VAL A 1 171 ? 9.955 8.673 -26.398 1.00 65.19 171 VAL A O 1
ATOM 1194 N N . VAL A 1 172 ? 9.226 7.155 -24.906 1.00 64.94 172 VAL A N 1
ATOM 1195 C CA . VAL A 1 172 ? 10.551 6.563 -24.671 1.00 64.94 172 VAL A CA 1
ATOM 1196 C C . VAL A 1 172 ? 11.117 5.960 -25.954 1.00 64.94 172 VAL A C 1
ATOM 1198 O O . VAL A 1 172 ? 12.287 6.180 -26.271 1.00 64.94 172 VAL A O 1
ATOM 1201 N N . LEU A 1 173 ? 10.292 5.230 -26.708 1.00 66.06 173 LEU A N 1
ATOM 1202 C CA . LEU A 1 173 ? 10.701 4.596 -27.956 1.00 66.06 173 LEU A CA 1
ATOM 1203 C C . LEU A 1 173 ? 11.193 5.613 -28.989 1.00 66.06 173 LEU A C 1
ATOM 1205 O O . LEU A 1 173 ? 12.256 5.439 -29.590 1.00 66.06 173 LEU A O 1
ATOM 1209 N N . VAL A 1 174 ? 10.423 6.687 -29.166 1.00 69.00 174 VAL A N 1
ATOM 1210 C CA . VAL A 1 174 ? 10.723 7.769 -30.107 1.00 69.00 174 VAL A CA 1
ATOM 1211 C C . VAL A 1 174 ? 11.981 8.520 -29.674 1.00 69.00 174 VAL A C 1
ATOM 1213 O O . VAL A 1 174 ? 12.839 8.795 -30.512 1.00 69.00 174 VAL A O 1
ATOM 1216 N N . ALA A 1 175 ? 12.145 8.795 -28.377 1.00 67.62 175 ALA A N 1
ATOM 1217 C CA . ALA A 1 175 ? 13.326 9.480 -27.855 1.00 67.62 175 ALA A CA 1
ATOM 1218 C C . ALA A 1 175 ? 14.609 8.649 -28.031 1.00 67.62 175 ALA A C 1
ATOM 1220 O O . ALA A 1 175 ? 15.624 9.170 -28.501 1.00 67.62 175 ALA A O 1
ATOM 1221 N N . LEU A 1 176 ? 14.568 7.351 -27.706 1.00 65.94 176 LEU A N 1
ATOM 1222 C CA . LEU A 1 176 ? 15.732 6.469 -27.823 1.00 65.94 176 LEU A CA 1
ATOM 1223 C C . LEU A 1 176 ? 16.090 6.205 -29.295 1.00 65.94 176 LEU A C 1
ATOM 1225 O O . LEU A 1 176 ? 17.256 6.309 -29.677 1.00 65.94 176 LEU A O 1
ATOM 1229 N N . GLY A 1 177 ? 15.090 5.921 -30.138 1.00 66.25 177 GLY A N 1
ATOM 1230 C CA . GLY A 1 177 ? 15.283 5.723 -31.576 1.00 66.25 177 GLY A CA 1
ATOM 1231 C C . GLY A 1 177 ? 15.801 6.986 -32.269 1.00 66.25 177 GLY A C 1
ATOM 1232 O O . GLY A 1 177 ? 16.782 6.929 -33.013 1.00 66.25 177 GLY A O 1
ATOM 1233 N N . GLY A 1 178 ? 15.206 8.142 -31.959 1.00 70.19 178 GLY A N 1
ATOM 1234 C CA . GLY A 1 178 ? 15.626 9.443 -32.478 1.00 70.19 178 GLY A CA 1
ATOM 1235 C C . GLY A 1 178 ? 17.065 9.789 -32.099 1.00 70.19 178 GLY A C 1
ATOM 1236 O O . GLY A 1 178 ? 17.834 10.225 -32.951 1.00 70.19 178 GLY A O 1
ATOM 1237 N N . ALA A 1 179 ? 17.473 9.521 -30.859 1.00 67.81 179 ALA A N 1
ATOM 1238 C CA . ALA A 1 179 ? 18.839 9.750 -30.397 1.00 67.81 179 ALA A CA 1
ATOM 1239 C C . ALA A 1 179 ? 19.894 8.893 -31.108 1.00 67.81 179 ALA A C 1
ATOM 1241 O O . ALA A 1 179 ? 20.977 9.394 -31.420 1.00 67.81 179 ALA A O 1
ATOM 1242 N N . ILE A 1 180 ? 19.597 7.617 -31.378 1.00 65.50 180 ILE A N 1
ATOM 1243 C CA . ILE A 1 180 ? 20.518 6.730 -32.105 1.00 65.50 180 ILE A CA 1
ATOM 1244 C C . ILE A 1 180 ? 20.679 7.216 -33.551 1.00 65.50 180 ILE A C 1
ATOM 1246 O O . ILE A 1 180 ? 21.800 7.301 -34.057 1.00 65.50 180 ILE A O 1
ATOM 1250 N N . VAL A 1 181 ? 19.577 7.617 -34.192 1.00 66.62 181 VAL A N 1
ATOM 1251 C CA . VAL A 1 181 ? 19.595 8.194 -35.544 1.00 66.62 181 VAL A CA 1
ATOM 1252 C C . VAL A 1 181 ? 20.362 9.521 -35.564 1.00 66.62 181 VAL A C 1
ATOM 1254 O O . VAL A 1 181 ? 21.234 9.716 -36.410 1.00 66.62 181 VAL A O 1
ATOM 1257 N N . LEU A 1 182 ? 20.119 10.412 -34.600 1.00 67.56 182 LEU A N 1
ATOM 1258 C CA . LEU A 1 182 ? 20.807 11.701 -34.498 1.00 67.56 182 LEU A CA 1
ATOM 1259 C C . LEU A 1 182 ? 22.316 11.520 -34.250 1.00 67.56 182 LEU A C 1
ATOM 1261 O O . LEU A 1 182 ? 23.134 12.182 -34.891 1.00 67.56 182 LEU A O 1
ATOM 1265 N N . GLY A 1 183 ? 22.692 10.576 -33.380 1.00 63.62 183 GLY A N 1
ATOM 1266 C CA . GLY A 1 183 ? 24.083 10.199 -33.113 1.00 63.62 183 GLY A CA 1
ATOM 1267 C C . GLY A 1 183 ? 24.808 9.635 -34.339 1.00 63.62 183 GLY A C 1
ATOM 1268 O O . GLY A 1 183 ? 26.011 9.850 -34.483 1.00 63.62 183 GLY A O 1
ATOM 1269 N N . ALA A 1 184 ? 24.085 8.987 -35.254 1.00 65.00 184 ALA A N 1
ATOM 1270 C CA . ALA A 1 184 ? 24.622 8.513 -36.528 1.00 65.00 184 ALA A CA 1
ATOM 1271 C C . ALA A 1 184 ? 24.766 9.629 -37.584 1.00 65.00 184 ALA A C 1
ATOM 1273 O O . ALA A 1 184 ? 25.681 9.586 -38.408 1.00 65.00 184 ALA A O 1
ATOM 1274 N N . ILE A 1 185 ? 23.902 10.651 -37.543 1.00 65.69 185 ILE A N 1
ATOM 1275 C CA . ILE A 1 185 ? 23.903 11.785 -38.486 1.00 65.69 185 ILE A CA 1
ATOM 1276 C C . ILE A 1 185 ? 24.960 12.835 -38.124 1.00 65.69 185 ILE A C 1
ATOM 1278 O O . ILE A 1 185 ? 25.649 13.342 -39.015 1.00 65.69 185 ILE A O 1
ATOM 1282 N N . LEU A 1 186 ? 25.110 13.158 -36.831 1.00 65.44 186 LEU A N 1
ATOM 1283 C CA . LEU A 1 186 ? 26.023 14.205 -36.343 1.00 65.44 186 LEU A CA 1
ATOM 1284 C C . LEU A 1 186 ? 27.444 14.107 -36.945 1.00 65.44 186 LEU A C 1
ATOM 1286 O O . LEU A 1 186 ? 27.938 15.101 -37.480 1.00 65.44 186 LEU A O 1
ATOM 1290 N N . PRO A 1 187 ? 28.103 12.934 -36.939 1.00 59.28 187 PRO A N 1
ATOM 1291 C CA . PRO A 1 187 ? 29.433 12.751 -37.517 1.00 59.28 187 PRO A CA 1
ATOM 1292 C C . PRO A 1 187 ? 29.544 13.165 -38.986 1.00 59.28 187 PRO A C 1
ATOM 1294 O O . PRO A 1 187 ? 30.543 13.756 -39.392 1.00 59.28 187 PRO A O 1
ATOM 1297 N N . ALA A 1 188 ? 28.523 12.862 -39.787 1.00 61.00 188 ALA A N 1
ATOM 1298 C CA . ALA A 1 188 ? 28.553 13.068 -41.228 1.00 61.00 188 ALA A CA 1
ATOM 1299 C C . ALA A 1 188 ? 28.338 14.544 -41.606 1.00 61.00 188 ALA A C 1
ATOM 1301 O O . ALA A 1 188 ? 28.953 15.036 -42.556 1.00 61.00 188 ALA A O 1
ATOM 1302 N N . VAL A 1 189 ? 27.528 15.263 -40.820 1.00 61.97 189 VAL A N 1
ATOM 1303 C CA . VAL A 1 189 ? 27.241 16.695 -41.005 1.00 61.97 189 VAL A CA 1
ATOM 1304 C C . VAL A 1 189 ? 28.398 17.567 -40.503 1.00 61.97 189 VAL A C 1
ATOM 1306 O O . VAL A 1 189 ? 28.826 18.487 -41.201 1.00 61.97 189 VAL A O 1
ATOM 1309 N N . PHE A 1 190 ? 28.971 17.249 -39.338 1.00 54.91 190 PHE A N 1
ATOM 1310 C CA . PHE A 1 190 ? 30.053 18.042 -38.735 1.00 54.91 190 PHE A CA 1
ATOM 1311 C C . PHE A 1 190 ? 31.455 17.729 -39.291 1.00 54.91 190 PHE A C 1
ATOM 1313 O O . PHE A 1 190 ? 32.387 18.499 -39.072 1.00 54.91 190 PHE A O 1
ATOM 1320 N N . ALA A 1 191 ? 31.626 16.668 -40.088 1.00 52.53 191 ALA A N 1
ATOM 1321 C CA . ALA A 1 191 ? 32.886 16.367 -40.782 1.00 52.53 191 ALA A CA 1
ATOM 1322 C C . ALA A 1 191 ? 33.232 17.343 -41.933 1.00 52.53 191 ALA A C 1
ATOM 1324 O O . ALA A 1 191 ? 34.212 17.117 -42.646 1.00 52.53 191 ALA A O 1
ATOM 1325 N N . GLY A 1 192 ? 32.408 18.364 -42.198 1.00 49.50 192 GLY A N 1
ATOM 1326 C CA . GLY A 1 192 ? 32.587 19.315 -43.305 1.00 49.50 192 GLY A CA 1
ATOM 1327 C C . GLY A 1 192 ? 32.900 20.757 -42.898 1.00 49.50 192 GLY A C 1
ATOM 1328 O O . GLY A 1 192 ? 33.328 21.532 -43.749 1.00 49.50 192 GLY A O 1
ATOM 1329 N N . SER A 1 193 ? 32.708 21.138 -41.634 1.00 48.03 193 SER A N 1
ATOM 1330 C CA . SER A 1 193 ? 32.984 22.497 -41.169 1.00 48.03 193 SER A CA 1
ATOM 1331 C C . SER A 1 193 ? 34.374 22.552 -40.543 1.00 48.03 193 SER A C 1
ATOM 1333 O O . SER A 1 193 ? 34.546 22.188 -39.383 1.00 48.03 193 SER A O 1
ATOM 1335 N N . GLY A 1 194 ? 35.363 23.078 -41.270 1.00 49.41 194 GLY A N 1
ATOM 1336 C CA . GLY A 1 194 ? 36.685 23.446 -40.731 1.00 49.41 194 GLY A CA 1
ATOM 1337 C C . GLY A 1 194 ? 36.652 24.527 -39.634 1.00 49.41 194 GLY A C 1
ATOM 1338 O O . GLY A 1 194 ? 37.684 25.080 -39.275 1.00 49.41 194 GLY A O 1
ATOM 1339 N N . ARG A 1 195 ? 35.475 24.846 -39.083 1.00 44.50 195 ARG A N 1
ATOM 1340 C CA . ARG A 1 195 ? 35.283 25.726 -37.935 1.00 44.50 195 ARG A CA 1
ATOM 1341 C C . ARG A 1 195 ? 34.867 24.894 -36.725 1.00 44.50 195 ARG A C 1
ATOM 1343 O O . ARG A 1 195 ? 33.834 24.232 -36.752 1.00 44.50 195 ARG A O 1
ATOM 1350 N N . ARG A 1 196 ? 35.653 25.059 -35.654 1.00 43.00 196 ARG A N 1
ATOM 1351 C CA . ARG A 1 196 ? 35.514 24.538 -34.279 1.00 43.00 196 ARG A CA 1
ATOM 1352 C C . ARG A 1 196 ? 36.253 23.235 -33.967 1.00 43.00 196 ARG A C 1
ATOM 1354 O O . ARG A 1 196 ? 35.693 22.295 -33.415 1.00 43.00 196 ARG A O 1
ATOM 1361 N N . GLY A 1 197 ? 37.579 23.317 -34.055 1.00 41.47 197 GLY A N 1
ATOM 1362 C CA . GLY A 1 197 ? 38.472 22.715 -33.054 1.00 41.47 197 GLY A CA 1
ATOM 1363 C C . GLY A 1 197 ? 38.345 23.334 -31.644 1.00 41.47 197 GLY A C 1
ATOM 1364 O O . GLY A 1 197 ? 39.318 23.348 -30.909 1.00 41.47 197 GLY A O 1
ATOM 1365 N N . MET A 1 198 ? 37.173 23.858 -31.253 1.00 37.50 198 MET A N 1
ATOM 1366 C CA . MET A 1 198 ? 36.976 24.618 -30.004 1.00 37.50 198 MET A CA 1
ATOM 1367 C C . MET A 1 198 ? 35.963 23.976 -29.037 1.00 37.50 198 MET A C 1
ATOM 1369 O O . MET A 1 198 ? 35.751 24.493 -27.953 1.00 37.50 198 MET A O 1
ATOM 1373 N N . ILE A 1 199 ? 35.363 22.826 -29.372 1.00 42.19 199 ILE A N 1
ATOM 1374 C CA . ILE A 1 199 ? 34.536 22.062 -28.406 1.00 42.19 199 ILE A CA 1
ATOM 1375 C C . ILE A 1 199 ? 35.317 20.870 -27.815 1.00 42.19 199 ILE A C 1
ATOM 1377 O O . ILE A 1 199 ? 34.855 20.215 -26.894 1.00 42.19 199 ILE A O 1
ATOM 1381 N N . VAL A 1 200 ? 36.530 20.587 -28.306 1.00 41.88 200 VAL A N 1
ATOM 1382 C CA . VAL A 1 200 ? 37.317 19.405 -27.888 1.00 41.88 200 VAL A CA 1
ATOM 1383 C C . VAL A 1 200 ? 38.737 19.784 -27.424 1.00 41.88 200 VAL A C 1
ATOM 1385 O O . VAL A 1 200 ? 39.576 18.914 -27.244 1.00 41.88 200 VAL A O 1
ATOM 1388 N N . GLY A 1 201 ? 39.028 21.079 -27.238 1.00 35.56 201 GLY A N 1
ATOM 1389 C CA . GLY A 1 201 ? 40.405 21.573 -27.090 1.00 35.56 201 GLY A CA 1
ATOM 1390 C C . GLY A 1 201 ? 40.790 22.308 -25.800 1.00 35.56 201 GLY A C 1
ATOM 1391 O O . GLY A 1 201 ? 41.956 22.651 -25.688 1.00 35.56 201 GLY A O 1
ATOM 1392 N N . ALA A 1 202 ? 39.892 22.589 -24.844 1.00 39.09 202 ALA A N 1
ATOM 1393 C CA . ALA A 1 202 ? 40.245 23.519 -23.749 1.00 39.09 202 ALA A CA 1
ATOM 1394 C C . ALA A 1 202 ? 39.667 23.221 -22.353 1.00 39.09 202 ALA A C 1
ATOM 1396 O O . ALA A 1 202 ? 39.731 24.072 -21.476 1.00 39.09 202 ALA A O 1
ATOM 1397 N N . LEU A 1 203 ? 39.151 22.019 -22.102 1.00 41.81 203 LEU A N 1
ATOM 1398 C CA . LEU A 1 203 ? 38.891 21.524 -20.745 1.00 41.81 203 LEU A CA 1
ATOM 1399 C C . LEU A 1 203 ? 39.232 20.021 -20.716 1.00 41.81 203 LEU A C 1
ATOM 1401 O O . LEU A 1 203 ? 39.122 19.373 -21.761 1.00 41.81 203 LEU A O 1
ATOM 1405 N N . PRO A 1 204 ? 39.590 19.427 -19.558 1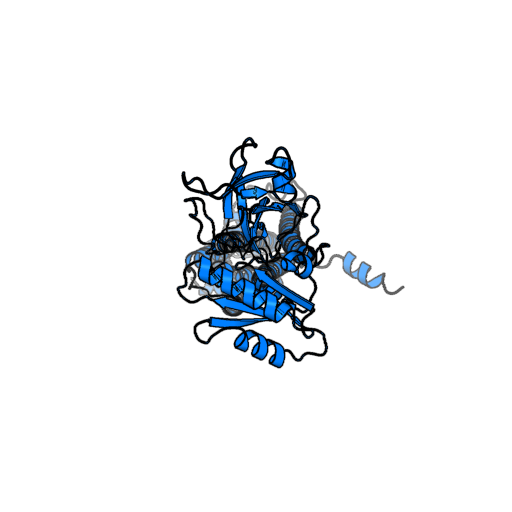.00 44.81 204 PRO A N 1
ATOM 1406 C CA . PRO A 1 204 ? 39.769 17.978 -19.381 1.00 44.81 204 PRO A CA 1
ATOM 1407 C C . PRO A 1 204 ? 38.413 17.227 -19.458 1.00 44.81 204 PRO A C 1
ATOM 1409 O O . PRO A 1 204 ? 38.009 16.473 -18.576 1.00 44.81 204 PRO A O 1
ATOM 1412 N N . GLN A 1 205 ? 37.667 17.460 -20.540 1.00 49.38 205 GLN A N 1
ATOM 1413 C CA . GLN A 1 205 ? 36.265 17.111 -20.781 1.00 49.38 205 GLN A CA 1
ATOM 1414 C C . GLN A 1 205 ? 36.038 15.657 -21.206 1.00 49.38 205 GLN A C 1
ATOM 1416 O O . GLN A 1 205 ? 34.892 15.213 -21.233 1.00 49.38 205 GLN A O 1
ATOM 1421 N N . GLY A 1 206 ? 37.100 14.890 -21.478 1.00 53.34 206 GLY A N 1
ATOM 1422 C CA . GLY A 1 206 ? 36.988 13.454 -21.758 1.00 53.34 206 GLY A CA 1
ATOM 1423 C C . GLY A 1 206 ? 36.422 12.654 -20.578 1.00 53.34 206 GLY A C 1
ATOM 1424 O O . GLY A 1 206 ? 35.798 11.618 -20.789 1.00 53.34 206 GLY A O 1
ATOM 1425 N N . LEU A 1 207 ? 36.586 13.165 -19.350 1.00 56.91 207 LEU A N 1
ATOM 1426 C CA . LEU A 1 207 ? 36.096 12.545 -18.115 1.00 56.91 207 LEU A CA 1
ATOM 1427 C C . LEU A 1 207 ? 34.913 13.275 -17.471 1.00 56.91 207 LEU A C 1
ATOM 1429 O O . LEU A 1 207 ? 34.185 12.640 -16.719 1.00 56.91 207 LEU A O 1
ATOM 1433 N N . ALA A 1 208 ? 34.667 14.553 -17.777 1.00 57.78 208 ALA A N 1
ATOM 1434 C CA . ALA A 1 208 ? 33.607 15.331 -17.126 1.00 57.78 208 ALA A CA 1
ATOM 1435 C C . ALA A 1 208 ? 32.207 14.759 -17.392 1.00 57.78 208 ALA A C 1
ATOM 1437 O O . ALA A 1 208 ? 31.426 14.556 -16.469 1.00 57.78 208 ALA A O 1
ATOM 1438 N N . LEU A 1 209 ? 31.899 14.432 -18.648 1.00 61.81 209 LEU A N 1
ATOM 1439 C CA . LEU A 1 209 ? 30.596 13.877 -19.007 1.00 61.81 209 LEU A CA 1
ATOM 1440 C C . LEU A 1 209 ? 30.406 12.447 -18.461 1.00 61.81 209 LEU A C 1
ATOM 1442 O O . LEU A 1 209 ? 29.356 12.174 -17.881 1.00 61.81 209 LEU A O 1
ATOM 1446 N N . PRO A 1 210 ? 31.417 11.555 -18.524 1.00 63.22 210 PRO A N 1
ATOM 1447 C CA . PRO A 1 210 ? 31.398 10.311 -17.767 1.00 63.22 210 PRO A CA 1
ATOM 1448 C C . PRO A 1 210 ? 31.242 10.449 -16.259 1.00 63.22 210 PRO A C 1
ATOM 1450 O O . PRO A 1 210 ? 30.501 9.668 -15.669 1.00 63.22 210 PRO A O 1
ATOM 1453 N N . ALA A 1 211 ? 31.915 11.418 -15.643 1.00 64.44 211 ALA A N 1
ATOM 1454 C CA . ALA A 1 211 ? 31.843 11.667 -14.211 1.00 64.44 211 ALA A CA 1
ATOM 1455 C C . ALA A 1 211 ? 30.455 12.176 -13.806 1.00 64.44 211 ALA A C 1
ATOM 1457 O O . ALA A 1 211 ? 29.914 11.706 -12.813 1.00 64.44 211 ALA A O 1
ATOM 1458 N N . VAL A 1 212 ? 29.835 13.050 -14.607 1.00 65.62 212 VAL A N 1
ATOM 1459 C CA . VAL A 1 212 ? 28.440 13.481 -14.411 1.00 65.62 212 VAL A CA 1
ATOM 1460 C C . VAL A 1 212 ? 27.485 12.300 -14.570 1.00 65.62 212 VAL A C 1
ATOM 1462 O O . VAL A 1 212 ? 26.613 12.110 -13.730 1.00 65.62 212 VAL A O 1
ATOM 1465 N N . GLN A 1 213 ? 27.664 11.460 -15.592 1.00 67.75 213 GLN A N 1
ATOM 1466 C CA . GLN A 1 213 ? 26.837 10.261 -15.778 1.00 67.75 213 GLN A CA 1
ATOM 1467 C C . GLN A 1 213 ? 26.968 9.278 -14.610 1.00 67.75 213 GLN A C 1
ATOM 1469 O O . GLN A 1 213 ? 25.960 8.768 -14.125 1.00 67.75 213 GLN A O 1
ATOM 1474 N N . LEU A 1 214 ? 28.194 9.046 -14.136 1.00 69.75 214 LEU A N 1
ATOM 1475 C CA . LEU A 1 214 ? 28.461 8.216 -12.967 1.00 69.75 214 LEU A CA 1
ATOM 1476 C C . LEU A 1 214 ? 27.843 8.845 -11.711 1.00 69.75 214 LEU A C 1
ATOM 1478 O O . LEU A 1 214 ? 27.185 8.147 -10.950 1.00 69.75 214 LEU A O 1
ATOM 1482 N N . GLY A 1 215 ? 27.979 10.160 -11.532 1.00 70.31 215 GLY A N 1
ATOM 1483 C CA . GLY A 1 215 ? 27.392 10.911 -10.423 1.00 70.31 215 GLY A CA 1
ATOM 1484 C C . GLY A 1 215 ? 25.867 10.833 -10.392 1.00 70.31 215 GLY A C 1
ATOM 1485 O O . GLY A 1 215 ? 25.297 10.576 -9.337 1.00 70.31 215 GLY A O 1
ATOM 1486 N N . VAL A 1 216 ? 25.200 10.959 -11.545 1.00 68.44 216 VAL A N 1
ATOM 1487 C CA . VAL A 1 216 ? 23.742 10.789 -11.659 1.00 68.44 216 VAL A CA 1
ATOM 1488 C C . VAL A 1 216 ? 23.341 9.341 -11.372 1.00 68.44 216 VAL A C 1
ATOM 1490 O O . VAL A 1 216 ? 22.413 9.120 -10.598 1.00 68.44 216 VAL A O 1
ATOM 1493 N N . ALA A 1 217 ? 24.051 8.351 -11.922 1.00 69.56 217 ALA A N 1
ATOM 1494 C CA . ALA A 1 217 ? 23.780 6.938 -11.647 1.00 69.56 217 ALA A CA 1
ATOM 1495 C C . ALA A 1 217 ? 23.947 6.598 -10.153 1.00 69.56 217 ALA A C 1
ATOM 1497 O O . ALA A 1 217 ? 23.111 5.899 -9.581 1.00 69.56 217 ALA A O 1
ATOM 1498 N N . PHE A 1 218 ? 24.978 7.139 -9.497 1.00 70.88 218 PHE A N 1
ATOM 1499 C CA . PHE A 1 218 ? 25.174 6.995 -8.055 1.00 70.88 218 PHE A CA 1
ATOM 1500 C C . PHE A 1 218 ? 24.103 7.726 -7.251 1.00 70.88 218 PHE A C 1
ATOM 1502 O O . PHE A 1 218 ? 23.577 7.139 -6.315 1.00 70.88 218 PHE A O 1
ATOM 1509 N N . ALA A 1 219 ? 23.734 8.958 -7.607 1.00 70.81 219 ALA A N 1
ATOM 1510 C CA . ALA A 1 219 ? 22.676 9.697 -6.915 1.00 70.81 219 ALA A CA 1
ATOM 1511 C C . ALA A 1 219 ? 21.337 8.944 -6.975 1.00 70.81 219 ALA A C 1
ATOM 1513 O O . ALA A 1 219 ? 20.650 8.813 -5.963 1.00 70.81 219 ALA A O 1
ATOM 1514 N N . VAL A 1 220 ? 21.019 8.368 -8.136 1.00 68.88 220 VAL A N 1
ATOM 1515 C CA . VAL A 1 220 ? 19.874 7.475 -8.340 1.00 68.88 220 VAL A CA 1
ATOM 1516 C C . VAL A 1 220 ? 19.961 6.230 -7.458 1.00 68.88 220 VAL A C 1
ATOM 1518 O O . VAL A 1 220 ? 18.999 5.904 -6.766 1.00 68.88 220 VAL A O 1
ATOM 1521 N N . LEU A 1 221 ? 21.098 5.528 -7.465 1.00 68.69 221 LEU A N 1
ATOM 1522 C CA . LEU A 1 221 ? 21.303 4.320 -6.659 1.00 68.69 221 LEU A CA 1
ATOM 1523 C C . LEU A 1 221 ? 21.232 4.624 -5.160 1.00 68.69 221 LEU A C 1
ATOM 1525 O O . LEU A 1 221 ? 20.661 3.848 -4.396 1.00 68.69 221 LEU A O 1
ATOM 1529 N N . VAL A 1 222 ? 21.767 5.766 -4.732 1.00 71.94 222 VAL A N 1
ATOM 1530 C CA . VAL A 1 222 ? 21.686 6.244 -3.352 1.00 71.94 222 VAL A CA 1
ATOM 1531 C C . VAL A 1 222 ? 20.234 6.551 -2.997 1.00 71.94 222 VAL A C 1
ATOM 1533 O O . VAL A 1 222 ? 19.759 6.030 -1.994 1.00 71.94 222 VAL A O 1
ATOM 1536 N N . ALA A 1 223 ? 19.488 7.281 -3.830 1.00 64.50 223 ALA A N 1
ATOM 1537 C CA . ALA A 1 223 ? 18.067 7.547 -3.597 1.00 64.50 223 ALA A CA 1
ATOM 1538 C C . ALA A 1 223 ? 17.231 6.251 -3.530 1.00 64.50 223 ALA A C 1
ATOM 1540 O O . ALA A 1 223 ? 16.444 6.066 -2.600 1.00 64.50 223 ALA A O 1
ATOM 1541 N N . ALA A 1 224 ? 17.456 5.313 -4.456 1.00 63.84 224 ALA A N 1
ATOM 1542 C CA . ALA A 1 224 ? 16.801 4.005 -4.465 1.00 63.84 224 ALA A CA 1
ATOM 1543 C C . ALA A 1 224 ? 17.170 3.165 -3.229 1.00 63.84 224 ALA A C 1
ATOM 1545 O O . ALA A 1 224 ? 16.300 2.566 -2.596 1.00 63.84 224 ALA A O 1
ATOM 1546 N N . SER A 1 225 ? 18.448 3.146 -2.839 1.00 65.62 225 SER A N 1
ATOM 1547 C CA . SER A 1 225 ? 18.916 2.396 -1.667 1.00 65.62 225 SER A CA 1
ATOM 1548 C C . SER A 1 225 ? 18.425 2.994 -0.350 1.00 65.62 225 SER A C 1
ATOM 1550 O O . SER A 1 225 ? 18.092 2.236 0.557 1.00 65.62 225 SER A O 1
ATOM 1552 N N . GLN A 1 226 ? 18.313 4.321 -0.244 1.00 70.38 226 GLN A N 1
ATOM 1553 C CA . GLN A 1 226 ? 17.708 4.995 0.906 1.00 70.38 226 GLN A CA 1
ATOM 1554 C C . GLN A 1 226 ? 16.237 4.612 1.045 1.00 70.38 226 GLN A C 1
ATOM 1556 O O . GLN A 1 226 ? 15.799 4.292 2.145 1.00 70.38 226 GLN A O 1
ATOM 1561 N N . LEU A 1 227 ? 15.495 4.544 -0.062 1.00 61.53 227 LEU A N 1
ATOM 1562 C CA . LEU A 1 227 ? 14.097 4.119 -0.046 1.00 61.53 227 LEU A CA 1
ATOM 1563 C C . LEU A 1 227 ? 13.941 2.659 0.414 1.00 61.53 227 LEU A C 1
ATOM 1565 O O . LEU A 1 227 ? 13.109 2.361 1.272 1.00 61.53 227 LEU A O 1
ATOM 1569 N N . VAL A 1 228 ? 14.786 1.758 -0.098 1.00 59.47 228 VAL A N 1
ATOM 1570 C CA . VAL A 1 228 ? 14.807 0.341 0.311 1.00 59.47 228 VAL A CA 1
ATOM 1571 C C . VAL A 1 228 ? 15.215 0.193 1.783 1.00 59.47 228 VAL A C 1
ATOM 1573 O O . VAL A 1 228 ? 14.564 -0.535 2.534 1.00 59.47 228 VAL A O 1
ATOM 1576 N N . ARG A 1 229 ? 16.248 0.918 2.235 1.00 62.69 229 ARG A N 1
ATOM 1577 C CA . ARG A 1 229 ? 16.692 0.922 3.642 1.00 62.69 229 ARG A CA 1
ATOM 1578 C C . ARG A 1 229 ? 15.635 1.499 4.577 1.00 62.69 229 ARG A C 1
ATOM 1580 O O . ARG A 1 229 ? 15.440 0.955 5.660 1.00 62.69 229 ARG A O 1
ATOM 1587 N N . HIS A 1 230 ? 14.929 2.551 4.168 1.00 58.88 230 HIS A N 1
ATOM 1588 C CA . HIS A 1 230 ? 13.840 3.127 4.954 1.00 58.88 230 HIS A CA 1
ATOM 1589 C C . HIS A 1 230 ? 12.681 2.133 5.115 1.00 58.88 230 HIS A C 1
ATOM 1591 O O . HIS A 1 230 ? 12.125 2.016 6.204 1.00 58.88 230 HIS A O 1
ATOM 1597 N N . GLY A 1 231 ? 12.390 1.345 4.072 1.00 50.56 231 GLY A N 1
ATOM 1598 C CA . GLY A 1 231 ? 11.445 0.226 4.137 1.00 50.56 231 GLY A CA 1
ATOM 1599 C C . GLY A 1 231 ? 11.846 -0.860 5.144 1.00 50.56 231 GLY A C 1
ATOM 1600 O O . GLY A 1 231 ? 10.996 -1.354 5.880 1.00 50.56 231 GLY A O 1
ATOM 1601 N N . HIS A 1 232 ? 13.136 -1.205 5.220 1.00 46.47 232 HIS A N 1
ATOM 1602 C CA . HIS A 1 232 ? 13.650 -2.233 6.138 1.00 46.47 232 HIS A CA 1
ATOM 1603 C C . HIS A 1 232 ? 13.820 -1.757 7.588 1.00 46.47 232 HIS A C 1
ATOM 1605 O O . HIS A 1 232 ? 13.583 -2.528 8.518 1.00 46.47 232 HIS A O 1
ATOM 1611 N N . GLY A 1 233 ? 14.151 -0.481 7.809 1.00 45.91 233 GLY A N 1
ATOM 1612 C CA . GLY A 1 233 ? 14.282 0.089 9.156 1.00 45.91 233 GLY A CA 1
ATOM 1613 C C . GLY A 1 233 ? 12.966 0.153 9.944 1.00 45.91 233 GLY A C 1
ATOM 1614 O O . GLY A 1 233 ? 12.988 0.377 11.152 1.00 45.91 233 GLY A O 1
ATOM 1615 N N . MET A 1 234 ? 11.816 -0.054 9.290 1.00 47.88 234 MET A N 1
ATOM 1616 C CA . MET A 1 234 ? 10.501 -0.104 9.943 1.00 47.88 234 MET A CA 1
ATOM 1617 C C . MET A 1 234 ? 10.185 -1.460 10.585 1.00 47.88 234 MET A C 1
ATOM 1619 O O . MET A 1 234 ? 9.369 -1.511 11.500 1.00 47.88 234 MET A O 1
ATOM 1623 N N . THR A 1 235 ? 10.842 -2.542 10.159 1.00 44.88 235 THR A N 1
ATOM 1624 C CA . THR A 1 235 ? 10.658 -3.878 10.756 1.00 44.88 235 THR A CA 1
ATOM 1625 C C . THR A 1 235 ? 11.382 -4.054 12.096 1.00 44.88 235 THR A C 1
ATOM 1627 O O . THR A 1 235 ? 11.000 -4.925 12.868 1.00 44.88 235 THR A O 1
ATOM 1630 N N . GLU A 1 236 ? 12.380 -3.218 12.404 1.00 38.69 236 GLU A N 1
ATOM 1631 C CA . GLU A 1 236 ? 13.288 -3.412 13.552 1.00 38.69 236 GLU A CA 1
ATOM 1632 C C . GLU A 1 236 ? 13.172 -2.337 14.651 1.00 38.69 236 GLU A C 1
ATOM 1634 O O . GLU A 1 236 ? 13.902 -2.377 15.643 1.00 38.69 236 GLU A O 1
ATOM 1639 N N . ARG A 1 237 ? 12.260 -1.358 14.531 1.00 42.12 237 ARG A N 1
ATOM 1640 C CA . ARG A 1 237 ? 12.104 -0.333 15.579 1.00 42.12 237 ARG A CA 1
ATOM 1641 C C . ARG A 1 237 ? 11.496 -0.932 16.865 1.00 42.12 237 ARG A C 1
ATOM 1643 O O . ARG A 1 237 ? 10.489 -1.641 16.798 1.00 42.12 237 ARG A O 1
ATOM 1650 N N . PRO A 1 238 ? 12.052 -0.621 18.054 1.00 33.41 238 PRO A N 1
ATOM 1651 C CA . PRO A 1 238 ? 11.554 -1.127 19.333 1.00 33.41 238 PRO A CA 1
ATOM 1652 C C . PRO A 1 238 ? 10.111 -0.664 19.583 1.00 33.41 238 PRO A C 1
ATOM 1654 O O . PRO A 1 238 ? 9.807 0.529 19.547 1.00 33.41 238 PRO A O 1
ATOM 1657 N N . GLY A 1 239 ? 9.226 -1.636 19.813 1.00 42.75 239 GLY A N 1
ATOM 1658 C CA . GLY A 1 239 ? 7.776 -1.532 19.591 1.00 42.75 239 GLY A CA 1
ATOM 1659 C C . GLY A 1 239 ? 7.264 -2.619 18.635 1.00 42.75 239 GLY A C 1
ATOM 1660 O O . GLY A 1 239 ? 6.057 -2.810 18.519 1.00 42.75 239 GLY A O 1
ATOM 1661 N N . ALA A 1 240 ? 8.190 -3.356 18.002 1.00 43.12 240 ALA A N 1
ATOM 1662 C CA . ALA A 1 240 ? 7.944 -4.599 17.286 1.00 43.12 240 ALA A CA 1
ATOM 1663 C C . ALA A 1 240 ? 7.050 -5.541 18.111 1.00 43.12 240 ALA A C 1
ATOM 1665 O O . ALA A 1 240 ? 7.376 -5.998 19.212 1.00 43.12 240 ALA A O 1
ATOM 1666 N N . VAL A 1 241 ? 5.870 -5.721 17.538 1.00 47.91 241 VAL A N 1
ATOM 1667 C CA . VAL A 1 241 ? 4.733 -6.510 17.977 1.00 47.91 241 VAL A CA 1
ATOM 1668 C C . VAL A 1 241 ? 5.162 -7.925 18.370 1.00 47.91 241 VAL A C 1
ATOM 1670 O O . VAL A 1 241 ? 6.105 -8.475 17.815 1.00 47.91 241 VAL A O 1
ATOM 1673 N N . ALA A 1 242 ? 4.465 -8.531 19.327 1.00 48.59 242 ALA A N 1
ATOM 1674 C CA . ALA A 1 242 ? 4.648 -9.951 19.591 1.00 48.59 242 ALA A CA 1
ATOM 1675 C C . ALA A 1 242 ? 4.227 -10.773 18.360 1.00 48.59 242 ALA A C 1
ATOM 1677 O O . ALA A 1 242 ? 3.058 -10.785 17.983 1.00 48.59 242 ALA A O 1
ATOM 1678 N N . ASP A 1 243 ? 5.182 -11.462 17.741 1.00 62.03 243 ASP A N 1
ATOM 1679 C CA . ASP A 1 243 ? 4.902 -12.409 16.668 1.00 62.03 243 ASP A CA 1
ATOM 1680 C C . ASP A 1 243 ? 4.056 -13.583 17.193 1.00 62.03 243 ASP A C 1
ATOM 1682 O O . ASP A 1 243 ? 4.299 -14.099 18.285 1.00 62.03 243 ASP A O 1
ATOM 1686 N N . GLY A 1 244 ? 3.049 -14.001 16.415 1.00 67.44 244 GLY A N 1
ATOM 1687 C CA . GLY A 1 244 ? 2.357 -15.283 16.620 1.00 67.44 244 GLY A CA 1
ATOM 1688 C C . GLY A 1 244 ? 0.850 -15.249 16.901 1.00 67.44 244 GLY A C 1
ATOM 1689 O O . GLY A 1 244 ? 0.291 -16.298 17.205 1.00 67.44 244 GLY A O 1
ATOM 1690 N N . GLY A 1 245 ? 0.170 -14.099 16.814 1.00 84.06 245 GLY A N 1
ATOM 1691 C CA . GLY A 1 245 ? -1.300 -14.056 16.858 1.00 84.06 245 GLY A CA 1
ATOM 1692 C C . GLY A 1 245 ? -1.954 -14.484 15.537 1.00 84.06 245 GLY A C 1
ATOM 1693 O O . GLY A 1 245 ? -1.420 -14.210 14.458 1.00 84.06 245 GLY A O 1
ATOM 1694 N N . ASP A 1 246 ? -3.124 -15.118 15.614 1.00 91.31 246 ASP A N 1
ATOM 1695 C CA . ASP A 1 246 ? -4.015 -15.347 14.474 1.00 91.31 246 ASP A CA 1
ATOM 1696 C C . ASP A 1 246 ? -4.946 -14.141 14.290 1.00 91.31 246 ASP A C 1
ATOM 1698 O O . ASP A 1 246 ? -5.569 -13.665 15.242 1.00 91.31 246 ASP A O 1
ATOM 1702 N N . VAL A 1 247 ? -5.038 -13.644 13.056 1.00 92.50 247 VAL A N 1
ATOM 1703 C CA . VAL A 1 247 ? -5.828 -12.466 12.683 1.00 92.50 247 VAL A CA 1
ATOM 1704 C C . VAL A 1 247 ? -7.097 -12.907 11.964 1.00 92.50 247 VAL A C 1
ATOM 1706 O O . VAL A 1 247 ? -7.054 -13.586 10.932 1.00 92.50 247 VAL A O 1
ATOM 1709 N N . PHE A 1 248 ? -8.240 -12.463 12.472 1.00 93.88 248 PHE A N 1
ATOM 1710 C CA . PHE A 1 248 ? -9.559 -12.702 11.901 1.00 93.88 248 PHE A CA 1
ATOM 1711 C C . PHE A 1 248 ? -10.203 -11.371 11.524 1.00 93.88 248 PHE A C 1
ATOM 1713 O O . PHE A 1 248 ? -10.206 -10.432 12.312 1.00 93.88 248 PHE A O 1
ATOM 1720 N N . SER A 1 249 ? -10.784 -11.292 10.330 1.00 93.62 249 SER A N 1
ATOM 1721 C CA . SER A 1 249 ? -11.714 -10.221 9.982 1.00 93.62 249 SER A CA 1
ATOM 1722 C C . SER A 1 249 ? -13.129 -10.682 10.305 1.00 93.62 249 SER A C 1
ATOM 1724 O O . SER A 1 249 ? -13.559 -11.753 9.871 1.00 93.62 249 SER A O 1
ATOM 1726 N N . VAL A 1 250 ? -13.827 -9.882 11.102 1.00 93.50 250 VAL A N 1
ATOM 1727 C CA . VAL A 1 250 ? -15.168 -10.158 11.603 1.00 93.50 250 VAL A CA 1
ATOM 1728 C C . VAL A 1 250 ? -16.087 -9.048 11.117 1.00 93.50 250 VAL A C 1
ATOM 1730 O O . VAL A 1 250 ? -15.841 -7.873 11.381 1.00 93.50 250 VAL A O 1
ATOM 1733 N N . ARG A 1 251 ? -17.160 -9.402 10.414 1.00 93.50 251 ARG A N 1
ATOM 1734 C CA . ARG A 1 251 ? -18.187 -8.460 9.963 1.00 93.50 251 ARG A CA 1
ATOM 1735 C C . ARG A 1 251 ? -19.492 -8.730 10.699 1.00 93.50 251 ARG A C 1
ATOM 1737 O O . ARG A 1 251 ? -20.034 -9.835 10.622 1.00 93.50 251 ARG A O 1
ATOM 1744 N N . ALA A 1 252 ? -19.978 -7.701 11.383 1.00 90.94 252 ALA A N 1
ATOM 1745 C CA . ALA A 1 252 ? -21.259 -7.712 12.066 1.00 90.94 252 ALA A CA 1
ATOM 1746 C C . ALA A 1 252 ? -22.426 -7.692 11.061 1.00 90.94 252 ALA A C 1
ATOM 1748 O O . ALA A 1 252 ? -22.329 -6.989 10.048 1.00 90.94 252 ALA A O 1
ATOM 1749 N N . PRO A 1 253 ? -23.535 -8.402 11.345 1.00 90.19 253 PRO A N 1
ATOM 1750 C CA . PRO A 1 253 ? -24.795 -8.191 10.638 1.00 90.19 253 PRO A CA 1
ATOM 1751 C C . PRO A 1 253 ? -25.343 -6.785 10.930 1.00 90.19 253 PRO A C 1
ATOM 1753 O O . PRO A 1 253 ? -24.781 -6.040 11.743 1.00 90.19 253 PRO A O 1
ATOM 1756 N N . ASP A 1 254 ? -26.436 -6.403 10.266 1.00 87.81 254 ASP A N 1
ATOM 1757 C CA . ASP A 1 254 ? -27.052 -5.088 10.460 1.00 87.81 254 ASP A CA 1
ATOM 1758 C C . ASP A 1 254 ? -27.733 -4.990 11.835 1.00 87.81 254 ASP A C 1
ATOM 1760 O O . ASP A 1 254 ? -28.917 -5.250 12.019 1.00 87.81 254 ASP A O 1
ATOM 1764 N N . LEU A 1 255 ? -26.915 -4.686 12.838 1.00 86.81 255 LEU A N 1
ATOM 1765 C CA . LEU A 1 255 ? -27.280 -4.538 14.239 1.00 86.81 255 LEU A CA 1
ATOM 1766 C C . LEU A 1 255 ? -27.092 -3.085 14.654 1.00 86.81 255 LEU A C 1
ATOM 1768 O O . LEU A 1 255 ? -26.100 -2.451 14.279 1.00 86.81 255 LEU A O 1
ATOM 1772 N N . ALA A 1 256 ? -27.975 -2.590 15.523 1.00 90.38 256 ALA A N 1
ATOM 1773 C CA . ALA A 1 256 ? -27.781 -1.302 16.178 1.00 90.38 256 ALA A CA 1
ATOM 1774 C C . ALA A 1 256 ? -26.425 -1.271 16.922 1.00 90.38 256 ALA A C 1
ATOM 1776 O O . ALA A 1 256 ? -26.020 -2.290 17.496 1.00 90.38 256 ALA A O 1
ATOM 1777 N N . PRO A 1 257 ? -25.719 -0.123 16.963 1.00 89.81 257 PRO A N 1
ATOM 1778 C CA . PRO A 1 257 ? -24.407 -0.025 17.604 1.00 89.81 257 PRO A CA 1
ATOM 1779 C C . PRO A 1 257 ? -24.372 -0.559 19.044 1.00 89.81 257 PRO A C 1
ATOM 1781 O O . PRO A 1 257 ? -23.461 -1.303 19.392 1.00 89.81 257 PRO A O 1
ATOM 1784 N N . ALA A 1 258 ? -25.403 -0.284 19.850 1.00 90.88 258 ALA A N 1
ATOM 1785 C CA . ALA A 1 258 ? -25.518 -0.806 21.213 1.00 90.88 258 ALA A CA 1
ATOM 1786 C C . ALA A 1 258 ? -25.489 -2.346 21.267 1.00 90.88 258 ALA A C 1
ATOM 1788 O O . ALA A 1 258 ? -24.748 -2.930 22.060 1.00 90.88 258 ALA A O 1
ATOM 1789 N N . GLY A 1 259 ? -26.245 -3.004 20.380 1.00 91.38 259 GLY A N 1
ATOM 1790 C CA . GLY A 1 259 ? -26.281 -4.463 20.267 1.00 91.38 259 GLY A CA 1
ATOM 1791 C C . GLY A 1 259 ? -24.930 -5.041 19.847 1.00 91.38 259 GLY A C 1
ATOM 1792 O O . GLY A 1 259 ? -24.455 -5.993 20.463 1.00 91.38 259 GLY A O 1
ATOM 1793 N N . ARG A 1 260 ? -24.251 -4.411 18.874 1.00 92.00 260 ARG A N 1
ATOM 1794 C CA . ARG A 1 260 ? -22.893 -4.817 18.458 1.00 92.00 260 ARG A CA 1
ATOM 1795 C C . ARG A 1 260 ? -21.886 -4.718 19.602 1.00 92.00 260 ARG A C 1
ATOM 1797 O O . ARG A 1 260 ? -21.104 -5.643 19.813 1.00 92.00 260 ARG A O 1
ATOM 1804 N N . GLY A 1 261 ? -21.925 -3.618 20.358 1.00 92.19 261 GLY A N 1
ATOM 1805 C CA . GLY A 1 261 ? -21.060 -3.409 21.520 1.00 92.19 261 GLY A CA 1
ATOM 1806 C C . GLY A 1 261 ? -21.267 -4.485 22.584 1.00 92.19 261 GLY A C 1
ATOM 1807 O O . GLY A 1 261 ? -20.294 -5.058 23.073 1.00 92.19 261 GLY A O 1
ATOM 1808 N N . ALA A 1 262 ? -22.523 -4.834 22.883 1.00 92.69 262 ALA A N 1
ATOM 1809 C CA . ALA A 1 262 ? -22.846 -5.913 23.815 1.00 92.69 262 ALA A CA 1
ATOM 1810 C C . ALA A 1 262 ? -22.301 -7.277 23.350 1.00 92.69 262 ALA A C 1
ATOM 1812 O O . ALA A 1 262 ? -21.740 -8.019 24.162 1.00 92.69 262 ALA A O 1
ATOM 1813 N N . THR A 1 263 ? -22.390 -7.591 22.051 1.00 92.69 263 THR A N 1
ATOM 1814 C CA . THR A 1 263 ? -21.804 -8.820 21.491 1.00 92.69 263 THR A CA 1
ATOM 1815 C C . THR A 1 263 ? -20.280 -8.842 21.624 1.00 92.69 263 THR A C 1
ATOM 1817 O O . THR A 1 263 ? -19.731 -9.852 22.059 1.00 92.69 263 THR A O 1
ATOM 1820 N N . TYR A 1 264 ? -19.585 -7.740 21.322 1.00 94.19 264 TYR A N 1
ATOM 1821 C CA . TYR A 1 264 ? -18.127 -7.664 21.491 1.00 94.19 264 TYR A CA 1
ATOM 1822 C C . TYR A 1 264 ? -17.695 -7.790 22.953 1.00 94.19 264 TYR A C 1
ATOM 1824 O O . TYR A 1 264 ? -16.722 -8.486 23.240 1.00 94.19 264 TYR A O 1
ATOM 1832 N N . VAL A 1 265 ? -18.442 -7.204 23.892 1.00 95.00 265 VAL A N 1
ATOM 1833 C CA . VAL A 1 265 ? -18.204 -7.397 25.332 1.00 95.00 265 VAL A CA 1
ATOM 1834 C C . VAL A 1 265 ? -18.322 -8.878 25.714 1.00 95.00 265 VAL A C 1
ATOM 1836 O O . VAL A 1 265 ? -17.452 -9.402 26.411 1.00 95.00 265 VAL A O 1
ATOM 1839 N N . ALA A 1 266 ? -19.379 -9.562 25.266 1.00 93.50 266 ALA A N 1
ATOM 1840 C CA . ALA A 1 266 ? -19.587 -10.981 25.558 1.00 93.50 266 ALA A CA 1
ATOM 1841 C C . ALA A 1 266 ? -18.493 -11.866 24.934 1.00 93.50 266 ALA A C 1
ATOM 1843 O O . ALA A 1 266 ? -17.972 -12.758 25.604 1.00 93.50 266 ALA A O 1
ATOM 1844 N N . LEU A 1 267 ? -18.106 -11.577 23.688 1.00 93.94 267 LEU A N 1
ATOM 1845 C CA . LEU A 1 267 ? -17.034 -12.264 22.970 1.00 93.94 267 LEU A CA 1
ATOM 1846 C C . LEU A 1 267 ? -15.697 -12.152 23.708 1.00 93.94 267 LEU A C 1
ATOM 1848 O O . LEU A 1 267 ? -15.068 -13.170 23.991 1.00 93.94 267 LEU A O 1
ATOM 1852 N N . LEU A 1 268 ? -15.272 -10.926 24.029 1.00 94.69 268 LEU A N 1
ATOM 1853 C CA . LEU A 1 268 ? -13.992 -10.689 24.698 1.00 94.69 268 LEU A CA 1
ATOM 1854 C C . LEU A 1 268 ? -13.964 -11.320 26.090 1.00 94.69 268 LEU A C 1
ATOM 1856 O O . LEU A 1 268 ? -12.943 -11.873 26.480 1.00 94.69 268 LEU A O 1
ATOM 1860 N N . ARG A 1 269 ? -15.087 -11.309 26.819 1.00 93.94 269 ARG A N 1
ATOM 1861 C CA . ARG A 1 269 ? -15.185 -11.988 28.118 1.00 93.94 269 ARG A CA 1
ATOM 1862 C C . ARG A 1 269 ? -15.067 -13.506 27.980 1.00 93.94 269 ARG A C 1
ATOM 1864 O O . ARG A 1 269 ? -14.368 -14.129 28.772 1.00 93.94 269 ARG A O 1
ATOM 1871 N N . ARG A 1 270 ? -15.736 -14.099 26.985 1.00 93.06 270 ARG A N 1
ATOM 1872 C CA . ARG A 1 270 ? -15.718 -15.550 26.743 1.00 93.06 270 ARG A CA 1
ATOM 1873 C C . ARG A 1 270 ? -14.334 -16.035 26.319 1.00 93.06 270 ARG A C 1
ATOM 1875 O O . ARG A 1 270 ? -13.841 -16.999 26.888 1.00 93.06 270 ARG A O 1
ATOM 1882 N N . LEU A 1 271 ? -13.723 -15.376 25.335 1.00 92.38 271 LEU A N 1
ATOM 1883 C CA . LEU A 1 271 ? -12.407 -15.762 24.823 1.00 92.38 271 LEU A CA 1
ATOM 1884 C C . LEU A 1 271 ? -11.278 -15.371 25.785 1.00 92.38 271 LEU A C 1
ATOM 1886 O O . LEU A 1 271 ? -10.336 -16.134 25.946 1.00 92.38 271 LEU A O 1
ATOM 1890 N N . GLY A 1 272 ? -11.374 -14.222 26.459 1.00 90.38 272 GLY A N 1
ATOM 1891 C CA . GLY A 1 272 ? -10.377 -13.789 27.443 1.00 90.38 272 GLY A CA 1
ATOM 1892 C C . GLY A 1 272 ? -10.394 -14.601 28.743 1.00 90.38 272 GLY A C 1
ATOM 1893 O O . GLY A 1 272 ? -9.373 -14.697 29.414 1.00 90.38 272 GLY A O 1
ATOM 1894 N N . GLY A 1 273 ? -11.532 -15.211 29.098 1.00 90.62 273 GLY A N 1
ATOM 1895 C CA . GLY A 1 273 ? -11.639 -16.132 30.236 1.00 90.62 273 GLY A CA 1
ATOM 1896 C C . GLY A 1 273 ? -11.189 -17.566 29.934 1.00 90.62 273 GLY A C 1
ATOM 1897 O O . GLY A 1 273 ? -11.101 -18.384 30.848 1.00 90.62 273 GLY A O 1
ATOM 1898 N N . ASP A 1 274 ? -10.917 -17.898 28.671 1.00 92.06 274 ASP A N 1
ATOM 1899 C CA . ASP A 1 274 ? -10.502 -19.236 28.264 1.00 92.06 274 ASP A CA 1
ATOM 1900 C C . ASP A 1 274 ? -8.982 -19.398 28.410 1.00 92.06 274 ASP A C 1
ATOM 1902 O O . ASP A 1 274 ? -8.192 -18.729 27.746 1.00 92.06 274 ASP A O 1
ATOM 1906 N N . SER A 1 275 ? -8.569 -20.344 29.258 1.00 90.19 275 SER A N 1
ATOM 1907 C CA . SER A 1 275 ? -7.159 -20.642 29.563 1.00 90.19 275 SER A CA 1
ATOM 1908 C C . SER A 1 275 ? -6.284 -20.981 28.345 1.00 90.19 275 SER A C 1
ATOM 1910 O O . SER A 1 275 ? -5.054 -20.928 28.439 1.00 90.19 275 SER A O 1
ATOM 1912 N N . ARG A 1 276 ? -6.895 -21.318 27.202 1.00 91.44 276 ARG A N 1
ATOM 1913 C CA . ARG A 1 276 ? -6.209 -21.624 25.937 1.00 91.44 276 ARG A CA 1
ATOM 1914 C C . ARG A 1 276 ? -5.623 -20.390 25.249 1.00 91.44 276 ARG A C 1
ATOM 1916 O O . ARG A 1 276 ? -4.696 -20.534 24.447 1.00 91.44 276 ARG A O 1
ATOM 1923 N N . PHE A 1 277 ? -6.125 -19.195 25.554 1.00 91.62 277 PHE A N 1
ATOM 1924 C CA . PHE A 1 277 ? -5.670 -17.941 24.953 1.00 91.62 277 PHE A CA 1
ATOM 1925 C C . PHE A 1 277 ? -4.843 -17.117 25.952 1.00 91.62 277 PHE A C 1
ATOM 1927 O O . PHE A 1 277 ? -5.086 -17.139 27.154 1.00 91.62 277 PHE A O 1
ATOM 1934 N N . ASP A 1 278 ? -3.815 -16.424 25.457 1.00 90.00 278 ASP A N 1
ATOM 1935 C CA . ASP A 1 278 ? -2.994 -15.490 26.246 1.00 90.00 278 ASP A CA 1
ATOM 1936 C C . ASP A 1 278 ? -3.515 -14.053 26.123 1.00 90.00 278 ASP A C 1
ATOM 1938 O O . ASP A 1 278 ? -3.637 -13.344 27.119 1.00 90.00 278 ASP A O 1
ATOM 1942 N N . THR A 1 279 ? -3.843 -13.617 24.901 1.00 90.62 279 THR A N 1
ATOM 1943 C CA . THR A 1 279 ? -4.411 -12.283 24.646 1.00 90.62 279 THR A CA 1
ATOM 1944 C C . THR A 1 279 ? -5.451 -12.330 23.534 1.00 90.62 279 THR A C 1
ATOM 1946 O O . THR A 1 279 ? -5.270 -13.030 22.532 1.00 90.62 279 THR A O 1
ATOM 1949 N N . VAL A 1 280 ? -6.535 -11.568 23.704 1.00 94.06 280 VAL A N 1
ATOM 1950 C CA . VAL A 1 280 ? -7.616 -11.453 22.717 1.00 94.06 280 VAL A CA 1
ATOM 1951 C C . VAL A 1 280 ? -7.932 -9.978 22.505 1.00 94.06 280 VAL A C 1
ATOM 1953 O O . VAL A 1 280 ? -8.555 -9.319 23.333 1.00 94.06 280 VAL A O 1
ATOM 1956 N N . SER A 1 281 ? -7.496 -9.448 21.370 1.00 94.25 281 SER A N 1
ATOM 1957 C CA . SER A 1 281 ? -7.629 -8.035 21.030 1.00 94.25 281 SER A CA 1
ATOM 1958 C C . SER A 1 281 ? -8.614 -7.851 19.883 1.00 94.25 281 SER A C 1
ATOM 1960 O O . SER A 1 281 ? -8.578 -8.606 18.918 1.00 94.25 281 SER A O 1
ATOM 1962 N N . LEU A 1 282 ? -9.456 -6.822 19.955 1.00 95.56 282 LEU A N 1
ATOM 1963 C CA . LEU A 1 282 ? -10.402 -6.453 18.904 1.00 95.56 282 LEU A CA 1
ATOM 1964 C C . LEU A 1 282 ? -10.184 -4.993 18.527 1.00 95.56 282 LEU A C 1
ATOM 1966 O O . LEU A 1 282 ? -10.209 -4.117 19.390 1.00 95.56 282 LEU A O 1
ATOM 1970 N N . THR A 1 283 ? -9.998 -4.727 17.240 1.00 94.81 283 THR A N 1
ATOM 1971 C CA . THR A 1 283 ? -9.731 -3.385 16.722 1.00 94.81 283 THR A CA 1
ATOM 1972 C C . THR A 1 283 ? -10.601 -3.069 15.511 1.00 94.81 283 THR A C 1
ATOM 1974 O O . THR A 1 283 ? -11.154 -3.959 14.867 1.00 94.81 283 THR A O 1
ATOM 1977 N N . SER A 1 284 ? -10.712 -1.792 15.155 1.00 93.44 284 SER A N 1
ATOM 1978 C CA . SER A 1 284 ? -11.151 -1.388 13.819 1.00 93.44 284 SER A CA 1
ATOM 1979 C C . SER A 1 284 ? -10.156 -1.870 12.744 1.00 93.44 284 SER A C 1
ATOM 1981 O O . SER A 1 284 ? -9.016 -2.210 13.082 1.00 93.44 284 SER A O 1
ATOM 1983 N N . PRO A 1 285 ? -10.548 -1.899 11.457 1.00 89.44 285 PRO A N 1
ATOM 1984 C CA . PRO A 1 285 ? -9.692 -2.406 10.389 1.00 89.44 285 PRO A CA 1
ATOM 1985 C C . PRO A 1 285 ? -8.398 -1.600 10.253 1.00 89.44 285 PRO A C 1
ATOM 1987 O O . PRO A 1 285 ? -8.420 -0.373 10.366 1.00 89.44 285 PRO A O 1
ATOM 1990 N N . GLY A 1 286 ? -7.287 -2.294 9.993 1.00 87.62 286 GLY A N 1
ATOM 1991 C CA . GLY A 1 286 ? -6.011 -1.693 9.606 1.00 87.62 286 GLY A CA 1
ATOM 1992 C C . GLY A 1 286 ? -5.153 -1.166 10.759 1.00 87.62 286 GLY A C 1
ATOM 1993 O O . GLY A 1 286 ? -4.005 -0.790 10.527 1.00 87.62 286 GLY A O 1
ATOM 1994 N N . VAL A 1 287 ? -5.635 -1.221 12.006 1.00 90.19 287 VAL A N 1
ATOM 1995 C CA . VAL A 1 287 ? -4.871 -0.816 13.202 1.00 90.19 287 VAL A CA 1
ATOM 1996 C C . VAL A 1 287 ? -3.558 -1.598 13.328 1.00 90.19 287 VAL A C 1
ATOM 1998 O O . VAL A 1 287 ? -2.521 -0.997 13.596 1.00 90.19 287 VAL A O 1
ATOM 2001 N N . LEU A 1 288 ? -3.575 -2.909 13.050 1.00 86.69 288 LEU A N 1
ATOM 2002 C CA . LEU A 1 288 ? -2.397 -3.787 13.133 1.00 86.69 288 LEU A CA 1
ATOM 2003 C C . LEU A 1 288 ? -1.225 -3.318 12.252 1.00 86.69 288 LEU A C 1
ATOM 2005 O O . LEU A 1 288 ? -0.062 -3.572 12.565 1.00 86.69 288 LEU A O 1
ATOM 2009 N N . VAL A 1 289 ? -1.539 -2.661 11.137 1.00 85.50 289 VAL A N 1
ATOM 2010 C CA . VAL A 1 289 ? -0.574 -2.223 10.120 1.00 85.50 289 VAL A CA 1
ATOM 2011 C C . VAL A 1 289 ? -0.525 -0.694 10.002 1.00 85.50 289 VAL A C 1
ATOM 2013 O O . VAL A 1 289 ? 0.195 -0.159 9.166 1.00 85.50 289 VAL A O 1
ATOM 2016 N N . GLY A 1 290 ? -1.246 0.030 10.863 1.00 85.31 290 GLY A N 1
ATOM 2017 C CA . GLY A 1 290 ? -1.346 1.494 10.858 1.00 85.31 290 GLY A CA 1
ATOM 2018 C C . GLY A 1 290 ? -2.049 2.087 9.632 1.00 85.31 290 GLY A C 1
ATOM 2019 O O . GLY A 1 290 ? -1.857 3.258 9.318 1.00 85.31 290 GLY A O 1
ATOM 2020 N N . LEU A 1 291 ? -2.868 1.296 8.940 1.00 84.81 291 LEU A N 1
ATOM 2021 C CA . LEU A 1 291 ? -3.744 1.747 7.863 1.00 84.81 291 LEU A CA 1
ATOM 2022 C C . LEU A 1 291 ? -5.077 2.203 8.453 1.00 84.81 291 LEU A C 1
ATOM 2024 O O . LEU A 1 291 ? -6.024 1.437 8.590 1.00 84.81 291 LEU A O 1
ATOM 2028 N N . VAL A 1 292 ? -5.122 3.467 8.845 1.00 83.94 292 VAL A N 1
ATOM 2029 C CA . VAL A 1 292 ? -6.175 4.036 9.693 1.00 83.94 292 VAL A CA 1
ATOM 2030 C C . VAL A 1 292 ? -7.086 4.989 8.927 1.00 83.94 292 VAL A C 1
ATOM 2032 O O . VAL A 1 292 ? -6.776 5.435 7.823 1.00 83.94 292 VAL A O 1
ATOM 2035 N N . THR A 1 293 ? -8.243 5.289 9.517 1.00 89.31 293 THR A N 1
ATOM 2036 C CA . THR A 1 293 ? -9.119 6.358 9.026 1.00 89.31 293 THR A CA 1
ATOM 2037 C C . THR A 1 293 ? -8.676 7.669 9.657 1.00 89.31 293 THR A C 1
ATOM 2039 O O . THR A 1 293 ? -8.544 7.743 10.874 1.00 89.31 293 THR A O 1
ATOM 2042 N N . GLU A 1 294 ? -8.415 8.681 8.843 1.00 90.81 294 GLU A N 1
ATOM 2043 C CA . GLU A 1 294 ? -8.063 10.023 9.300 1.00 90.81 294 GLU A CA 1
ATOM 2044 C C . GLU A 1 294 ? -9.298 10.916 9.289 1.00 90.81 294 GLU A C 1
ATOM 2046 O O . GLU A 1 294 ? -10.060 10.901 8.318 1.00 90.81 294 GLU A O 1
ATOM 2051 N N . ASP A 1 295 ? -9.458 11.709 10.347 1.00 91.56 295 ASP A N 1
ATOM 2052 C CA . ASP A 1 295 ? -10.459 12.771 10.404 1.00 91.56 295 ASP A CA 1
ATOM 2053 C C . ASP A 1 295 ? -9.996 13.958 11.261 1.00 91.56 295 ASP A C 1
ATOM 2055 O O . ASP A 1 295 ? -8.937 13.919 11.902 1.00 91.56 295 ASP A O 1
ATOM 2059 N N . LEU A 1 296 ? -10.794 15.024 11.259 1.00 91.25 296 LEU A N 1
ATOM 2060 C CA . LEU A 1 296 ? -10.593 16.213 12.068 1.00 91.25 296 LEU A CA 1
ATOM 2061 C C . LEU A 1 296 ? -10.820 15.920 13.557 1.00 91.25 296 LEU A C 1
ATOM 2063 O O . LEU A 1 296 ? -11.844 15.375 13.966 1.00 91.25 296 LEU A O 1
ATOM 2067 N N . VAL A 1 297 ? -9.873 16.358 14.377 1.00 91.06 297 VAL A N 1
ATOM 2068 C CA . VAL A 1 297 ? -9.941 16.354 15.834 1.00 91.06 297 VAL A CA 1
ATOM 2069 C C . VAL A 1 297 ? -9.831 17.783 16.345 1.00 91.06 297 VAL A C 1
ATOM 2071 O O . VAL A 1 297 ? -8.894 18.517 16.017 1.00 91.06 297 VAL A O 1
ATOM 2074 N N . VAL A 1 298 ? -10.794 18.167 17.177 1.00 91.00 298 VAL A N 1
ATOM 2075 C CA . VAL A 1 298 ? -10.904 19.498 17.774 1.00 91.00 298 VAL A CA 1
ATOM 2076 C C . VAL A 1 298 ? -10.650 19.389 19.282 1.00 91.00 298 VAL A C 1
ATOM 2078 O O . VAL A 1 298 ? -11.507 18.880 20.011 1.00 91.00 298 VAL A O 1
ATOM 2081 N N . PRO A 1 299 ? -9.481 19.822 19.785 1.00 89.69 299 PRO A N 1
ATOM 2082 C CA . PRO A 1 299 ? -9.216 19.882 21.216 1.00 89.69 299 PRO A CA 1
ATOM 2083 C C . PRO A 1 299 ? -9.945 21.072 21.853 1.00 89.69 299 PRO A C 1
ATOM 2085 O O . PRO A 1 299 ? -9.908 22.193 21.342 1.00 89.69 299 PRO A O 1
ATOM 2088 N N . ARG A 1 300 ? -10.577 20.861 23.010 1.00 87.44 300 ARG A N 1
ATOM 2089 C CA . ARG A 1 300 ? -11.224 21.941 23.765 1.00 87.44 300 ARG A CA 1
ATOM 2090 C C . ARG A 1 300 ? -10.161 22.846 24.386 1.00 87.44 300 ARG A C 1
ATOM 2092 O O . ARG A 1 300 ? -9.352 22.384 25.184 1.00 87.44 300 ARG A O 1
ATOM 2099 N N . GLY A 1 301 ? -10.164 24.129 24.022 1.00 78.00 301 GLY A N 1
ATOM 2100 C CA . GLY A 1 301 ? -9.185 25.105 24.522 1.00 78.00 301 GLY A CA 1
ATOM 2101 C C . GLY A 1 301 ? -7.739 24.845 24.071 1.00 78.00 301 GLY A C 1
ATOM 2102 O O . GLY A 1 301 ? -6.818 25.444 24.617 1.00 78.00 301 GLY A O 1
ATOM 2103 N N . GLY A 1 302 ? -7.531 23.940 23.108 1.00 70.50 302 GLY A N 1
ATOM 2104 C CA . GLY A 1 302 ? -6.219 23.609 22.555 1.00 70.50 302 GLY A CA 1
ATOM 2105 C C . GLY A 1 302 ? -5.833 24.455 21.341 1.00 70.50 302 GLY A C 1
ATOM 2106 O O . GLY A 1 302 ? -6.564 25.346 20.908 1.00 70.50 302 GLY A O 1
ATOM 2107 N N . LYS A 1 303 ? -4.667 24.155 20.757 1.00 69.44 303 LYS A N 1
ATOM 2108 C CA . LYS A 1 303 ? -4.167 24.837 19.550 1.00 69.44 303 LYS A CA 1
ATOM 2109 C C . LYS A 1 303 ? -4.922 24.376 18.302 1.00 69.44 303 LYS A C 1
ATOM 2111 O O . LYS A 1 303 ? -4.411 23.512 17.595 1.00 69.44 303 LYS A O 1
ATOM 2116 N N . GLY A 1 304 ? -6.091 24.957 18.030 1.00 80.75 304 GLY A N 1
ATOM 2117 C CA . GLY A 1 304 ? -6.877 24.750 16.804 1.00 80.75 304 GLY A CA 1
ATOM 2118 C C . GLY A 1 304 ? -7.188 23.283 16.468 1.00 80.75 304 GLY A C 1
ATOM 2119 O O . GLY A 1 304 ? -6.792 22.353 17.170 1.00 80.75 304 GLY A O 1
ATOM 2120 N N . SER A 1 305 ? -7.891 23.057 15.364 1.00 86.81 305 SER A N 1
ATOM 2121 C CA . SER A 1 305 ? -8.171 21.699 14.887 1.00 86.81 305 SER A CA 1
ATOM 2122 C C . SER A 1 305 ? -6.921 21.050 14.269 1.00 86.81 305 SER A C 1
ATOM 2124 O O . SER A 1 305 ? -6.003 21.733 13.796 1.00 86.81 305 SER A O 1
ATOM 2126 N N . ALA A 1 306 ? -6.861 19.721 14.285 1.00 89.19 306 ALA A N 1
ATOM 2127 C CA . ALA A 1 306 ? -5.802 18.930 13.658 1.00 89.19 306 ALA A CA 1
ATOM 2128 C C . ALA A 1 306 ? -6.394 17.676 13.015 1.00 89.19 306 ALA A C 1
ATOM 2130 O O . ALA A 1 306 ? -7.446 17.223 13.447 1.00 89.19 306 ALA A O 1
ATOM 2131 N N . THR A 1 307 ? -5.725 17.080 12.033 1.00 90.75 307 THR A N 1
ATOM 2132 C CA . THR A 1 307 ? -6.117 15.751 11.557 1.00 90.75 307 THR A CA 1
ATOM 2133 C C . THR A 1 307 ? -5.429 14.671 12.384 1.00 90.75 307 THR A C 1
ATOM 2135 O O . THR A 1 307 ? -4.261 14.806 12.761 1.00 90.75 307 THR A O 1
ATOM 2138 N N . ALA A 1 308 ? -6.162 13.611 12.714 1.00 91.56 308 ALA A N 1
ATOM 2139 C CA . ALA A 1 308 ? -5.632 12.483 13.463 1.00 91.56 308 ALA A CA 1
ATOM 2140 C C . ALA A 1 308 ? -6.187 11.160 12.941 1.00 91.56 308 ALA A C 1
ATOM 2142 O O . ALA A 1 308 ? -7.301 11.077 12.426 1.00 91.56 308 ALA A O 1
ATOM 2143 N N . ALA A 1 309 ? -5.399 10.110 13.122 1.00 91.94 309 ALA A N 1
ATOM 2144 C CA . ALA A 1 309 ? -5.820 8.739 12.939 1.00 91.94 309 ALA A CA 1
ATOM 2145 C C . ALA A 1 309 ? -6.853 8.384 14.008 1.00 91.94 309 ALA A C 1
ATOM 2147 O O . ALA A 1 309 ? -6.536 8.405 15.194 1.00 91.94 309 ALA A O 1
ATOM 2148 N N . VAL A 1 310 ? -8.067 8.030 13.606 1.00 93.50 310 VAL A N 1
ATOM 2149 C CA . VAL A 1 310 ? -9.141 7.614 14.507 1.00 93.50 310 VAL A CA 1
ATOM 2150 C C . VAL A 1 310 ? -9.327 6.111 14.379 1.00 93.50 310 VAL A C 1
ATOM 2152 O O . VAL A 1 310 ? -9.545 5.571 13.292 1.00 93.50 310 VAL A O 1
ATOM 2155 N N . SER A 1 311 ? -9.205 5.406 15.497 1.00 93.75 311 SER A N 1
ATOM 2156 C CA . SER A 1 311 ? -9.331 3.950 15.554 1.00 93.75 311 SER A CA 1
ATOM 2157 C C . SER A 1 311 ? -10.089 3.520 16.795 1.00 93.75 311 SER A C 1
ATOM 2159 O O . SER A 1 311 ? -10.036 4.190 17.821 1.00 93.75 311 SER A O 1
ATOM 2161 N N . ALA A 1 312 ? -10.776 2.385 16.717 1.00 95.19 312 ALA A N 1
ATOM 2162 C CA . ALA A 1 312 ? -11.416 1.771 17.872 1.00 95.19 312 ALA A CA 1
ATOM 2163 C C . ALA A 1 312 ? -10.636 0.529 18.298 1.00 95.19 312 ALA A C 1
ATOM 2165 O O . ALA A 1 312 ? -10.260 -0.281 17.452 1.00 95.19 312 ALA A O 1
ATOM 2166 N N . ILE A 1 313 ? -10.386 0.377 19.596 1.00 95.81 313 ILE A N 1
ATOM 2167 C CA . ILE A 1 313 ? -9.572 -0.706 20.156 1.00 95.81 313 ILE A CA 1
ATOM 2168 C C . ILE A 1 313 ? -10.205 -1.285 21.425 1.00 95.81 313 ILE A C 1
ATOM 2170 O O . ILE A 1 313 ? -10.934 -0.598 22.144 1.00 95.81 313 ILE A O 1
ATOM 2174 N N . SER A 1 314 ? -9.928 -2.553 21.713 1.00 96.19 314 SER A N 1
ATOM 2175 C CA . SER A 1 314 ? -10.290 -3.202 22.974 1.00 96.19 314 SER A CA 1
ATOM 2176 C C . SER A 1 314 ? -9.179 -3.055 24.030 1.00 96.19 314 SER A C 1
ATOM 2178 O O . SER A 1 314 ? -8.042 -2.737 23.672 1.00 96.19 314 SER A O 1
ATOM 2180 N N . PRO A 1 315 ? -9.455 -3.320 25.320 1.00 94.44 315 PRO A N 1
ATOM 2181 C CA . PRO A 1 315 ? -8.462 -3.195 26.395 1.00 94.44 315 PRO A CA 1
ATOM 2182 C C . PRO A 1 315 ? -7.155 -3.974 26.164 1.00 94.44 315 PRO A C 1
ATOM 2184 O O . PRO A 1 315 ? -6.065 -3.422 26.293 1.00 94.44 315 PRO A O 1
ATOM 2187 N N . ASP A 1 316 ? -7.235 -5.233 25.728 1.00 92.56 316 ASP A N 1
ATOM 2188 C CA . ASP A 1 316 ? -6.055 -6.093 25.526 1.00 92.56 316 ASP A CA 1
ATOM 2189 C C . ASP A 1 316 ? -5.175 -5.675 24.342 1.00 92.56 316 ASP A C 1
ATOM 2191 O O . ASP A 1 316 ? -4.062 -6.181 24.176 1.00 92.56 316 ASP A O 1
ATOM 2195 N N . THR A 1 317 ? -5.633 -4.716 23.536 1.00 92.38 317 THR A N 1
ATOM 2196 C CA . THR A 1 317 ? -4.899 -4.197 22.381 1.00 92.38 317 THR A CA 1
ATOM 2197 C C . THR A 1 317 ? -3.529 -3.644 22.776 1.00 92.38 317 THR A C 1
ATOM 2199 O O . THR A 1 317 ? -2.536 -3.925 22.103 1.00 92.38 317 THR A O 1
ATOM 2202 N N . PHE A 1 318 ? -3.439 -2.921 23.900 1.00 91.44 318 PHE A N 1
ATOM 2203 C CA . PHE A 1 318 ? -2.167 -2.353 24.365 1.00 91.44 318 PHE A CA 1
ATOM 2204 C C . PHE A 1 318 ? -1.150 -3.446 24.711 1.00 91.44 318 PHE A C 1
ATOM 2206 O O . PHE A 1 318 ? 0.027 -3.321 24.377 1.00 91.44 318 PHE A O 1
ATOM 2213 N N . ARG A 1 319 ? -1.599 -4.553 25.316 1.00 88.94 319 ARG A N 1
ATOM 2214 C CA . ARG A 1 319 ? -0.744 -5.708 25.626 1.00 88.94 319 ARG A CA 1
ATOM 2215 C C . ARG A 1 319 ? -0.381 -6.485 24.362 1.00 88.94 319 ARG A C 1
ATOM 2217 O O . ARG A 1 319 ? 0.785 -6.828 24.175 1.00 88.94 319 ARG A O 1
ATOM 2224 N N . SER A 1 320 ? -1.355 -6.724 23.483 1.00 86.31 320 SER A N 1
ATOM 2225 C CA . SER A 1 320 ? -1.164 -7.472 22.237 1.00 86.31 320 SER A CA 1
ATOM 2226 C C . SER A 1 320 ? -0.147 -6.795 21.308 1.00 86.31 320 SER A C 1
ATOM 2228 O O . SER A 1 320 ? 0.792 -7.452 20.846 1.00 86.31 320 SER A O 1
ATOM 2230 N N . MET A 1 321 ? -0.265 -5.471 21.136 1.00 84.44 321 MET A N 1
ATOM 2231 C CA . MET A 1 321 ? 0.644 -4.647 20.326 1.00 84.44 321 MET A CA 1
ATOM 2232 C C . MET A 1 321 ? 1.845 -4.077 21.092 1.00 84.44 321 MET A C 1
ATOM 2234 O O . MET A 1 321 ? 2.659 -3.369 20.503 1.00 84.44 321 MET A O 1
ATOM 2238 N N . ARG A 1 322 ? 1.991 -4.386 22.387 1.00 86.06 322 ARG A N 1
ATOM 2239 C CA . ARG A 1 322 ? 3.067 -3.868 23.257 1.00 86.06 322 ARG A CA 1
ATOM 2240 C C . ARG A 1 322 ? 3.143 -2.334 23.281 1.00 86.06 322 ARG A C 1
ATOM 2242 O O . ARG A 1 322 ? 4.223 -1.7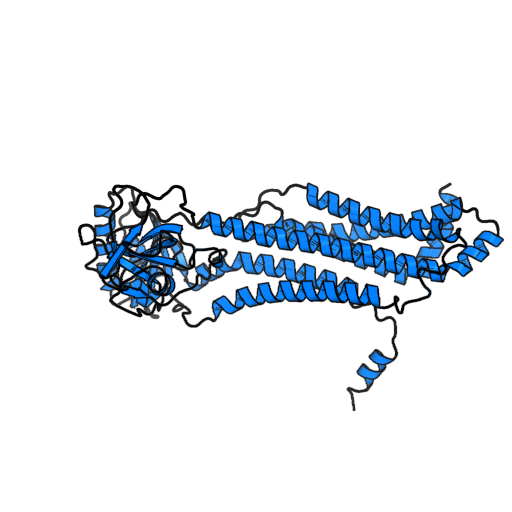47 23.377 1.00 86.06 322 ARG A O 1
ATOM 2249 N N . TRP A 1 323 ? 1.994 -1.669 23.201 1.00 88.44 323 TRP A N 1
ATOM 2250 C CA . TRP A 1 323 ? 1.900 -0.221 23.327 1.00 88.44 323 TRP A CA 1
ATOM 2251 C C . TRP A 1 323 ? 2.035 0.198 24.785 1.00 88.44 323 TRP A C 1
ATOM 2253 O O . TRP A 1 323 ? 1.304 -0.260 25.661 1.00 88.44 323 TRP A O 1
ATOM 2263 N N . ARG A 1 324 ? 2.973 1.108 25.043 1.00 90.75 324 ARG A N 1
ATOM 2264 C CA . ARG A 1 324 ? 3.237 1.612 26.387 1.00 90.75 324 ARG A CA 1
ATOM 2265 C C . ARG A 1 324 ? 2.378 2.840 26.670 1.00 90.75 324 ARG A C 1
ATOM 2267 O O . ARG A 1 324 ? 2.538 3.861 25.999 1.00 90.75 324 ARG A O 1
ATOM 2274 N N . VAL A 1 325 ? 1.529 2.749 27.690 1.00 92.94 325 VAL A N 1
ATOM 2275 C CA . VAL A 1 325 ? 0.835 3.904 28.275 1.00 92.94 325 VAL A CA 1
ATOM 2276 C C . VAL A 1 325 ? 1.864 4.746 29.034 1.00 92.94 325 VAL A C 1
ATOM 2278 O O . VAL A 1 325 ? 2.620 4.229 29.851 1.00 92.94 325 VAL A O 1
ATOM 2281 N N . VAL A 1 326 ? 1.943 6.029 28.698 1.00 93.00 326 VAL A N 1
ATOM 2282 C CA . VAL A 1 326 ? 2.894 7.005 29.247 1.00 93.00 326 VAL A CA 1
ATOM 2283 C C . VAL A 1 326 ? 2.258 7.814 30.377 1.00 93.00 326 VAL A C 1
ATOM 2285 O O . VAL A 1 326 ? 2.944 8.159 31.332 1.00 93.00 326 VAL A O 1
ATOM 2288 N N . ALA A 1 327 ? 0.958 8.105 30.282 1.00 93.19 327 ALA A N 1
ATOM 2289 C CA . ALA A 1 327 ? 0.211 8.847 31.295 1.00 93.19 327 ALA A CA 1
ATOM 2290 C C . ALA A 1 327 ? -1.256 8.397 31.335 1.00 93.19 327 ALA A C 1
ATOM 2292 O O . ALA A 1 327 ? -1.808 8.004 30.307 1.00 93.19 327 ALA A O 1
ATOM 2293 N N . GLY A 1 328 ? -1.895 8.504 32.503 1.00 94.00 328 GLY A N 1
ATOM 2294 C CA . GLY A 1 328 ? -3.294 8.113 32.701 1.00 94.00 328 GLY A CA 1
ATOM 2295 C C . GLY A 1 328 ? -3.500 6.599 32.607 1.00 94.00 328 GLY A C 1
ATOM 2296 O O . GLY A 1 328 ? -2.680 5.827 33.103 1.00 94.00 328 GLY A O 1
ATOM 2297 N N . ARG A 1 329 ? -4.592 6.178 31.965 1.00 94.88 329 ARG A N 1
ATOM 2298 C CA . ARG A 1 329 ? -4.960 4.767 31.782 1.00 94.88 329 ARG A CA 1
ATOM 2299 C C . ARG A 1 329 ? -5.278 4.423 30.327 1.00 94.88 329 ARG A C 1
ATOM 2301 O O . ARG A 1 329 ? -5.593 5.295 29.521 1.00 94.88 329 ARG A O 1
ATOM 2308 N N . GLY A 1 330 ? -5.218 3.134 30.002 1.00 94.31 330 GLY A N 1
ATOM 2309 C CA . GLY A 1 330 ? -5.733 2.609 28.736 1.00 94.31 330 GLY A CA 1
ATOM 2310 C C . GLY A 1 330 ? -7.265 2.532 28.706 1.00 94.31 330 GLY A C 1
ATOM 2311 O O . GLY A 1 330 ? -7.951 2.934 29.648 1.00 94.31 330 GLY A O 1
ATOM 2312 N N . ILE A 1 331 ? -7.789 1.976 27.613 1.00 96.44 331 ILE A N 1
ATOM 2313 C CA . ILE A 1 331 ? -9.198 1.575 27.496 1.00 96.44 331 ILE A CA 1
ATOM 2314 C C . ILE A 1 331 ? -9.478 0.410 28.449 1.00 96.44 331 ILE A C 1
ATOM 2316 O O . ILE A 1 331 ? -8.713 -0.554 28.491 1.00 96.44 331 ILE A O 1
ATOM 2320 N N . GLU A 1 332 ? -10.588 0.481 29.176 1.00 94.88 332 GLU A N 1
ATOM 2321 C CA . GLU A 1 332 ? -11.020 -0.526 30.144 1.00 94.88 332 GLU A CA 1
ATOM 2322 C C . GLU A 1 332 ? -12.288 -1.266 29.681 1.00 94.88 332 GLU A C 1
ATOM 2324 O O . GLU A 1 332 ? -13.070 -0.741 28.885 1.00 94.88 332 GLU A O 1
ATOM 2329 N N . PRO A 1 333 ? -12.562 -2.480 30.203 1.00 93.62 333 PRO A N 1
ATOM 2330 C CA . PRO A 1 333 ? -13.803 -3.208 29.908 1.00 93.62 333 PRO A CA 1
ATOM 2331 C C . PRO A 1 333 ? -15.090 -2.463 30.316 1.00 93.62 333 PRO A C 1
ATOM 2333 O O . PRO A 1 333 ? -16.177 -2.791 29.835 1.00 93.62 333 PRO A O 1
ATOM 2336 N N . SER A 1 334 ? -14.973 -1.485 31.220 1.00 94.25 334 SER A N 1
ATOM 2337 C CA . SER A 1 334 ? -16.044 -0.602 31.698 1.00 94.25 334 SER A CA 1
ATOM 2338 C C . SER A 1 334 ? -16.420 0.493 30.688 1.00 94.25 334 SER A C 1
ATOM 2340 O O . SER A 1 334 ? -17.548 0.990 30.737 1.00 94.25 334 SER A O 1
ATOM 2342 N N . ASP A 1 335 ? -15.533 0.831 29.743 1.00 95.31 335 ASP A N 1
ATOM 2343 C CA . ASP A 1 335 ? -15.716 1.887 28.738 1.00 95.31 335 ASP A CA 1
ATOM 2344 C C . ASP A 1 335 ? -16.630 1.410 27.587 1.00 95.31 335 ASP A C 1
ATOM 2346 O O . ASP A 1 335 ? -16.223 1.295 26.429 1.00 95.31 335 ASP A O 1
ATOM 2350 N N . ARG A 1 336 ? -17.877 1.063 27.916 1.00 94.31 336 ARG A N 1
ATOM 2351 C CA . ARG A 1 336 ? -18.868 0.448 27.015 1.00 94.31 336 ARG A CA 1
ATOM 2352 C C . ARG A 1 336 ? -19.920 1.438 26.506 1.00 94.31 336 ARG A C 1
ATOM 2354 O O . ARG A 1 336 ? -19.959 2.598 26.914 1.00 94.31 336 ARG A O 1
ATOM 2361 N N . TRP A 1 337 ? -20.800 0.970 25.620 1.00 91.38 337 TRP A N 1
ATOM 2362 C CA . TRP A 1 337 ? -21.967 1.736 25.173 1.00 91.38 337 TRP A CA 1
ATOM 2363 C C . TRP A 1 337 ? -22.761 2.297 26.366 1.00 91.38 337 TRP A C 1
ATOM 2365 O O . TRP A 1 337 ? -23.039 1.574 27.323 1.00 91.38 337 TRP A O 1
ATOM 2375 N N . GLY A 1 338 ? -23.102 3.587 26.320 1.00 89.12 338 GLY A N 1
ATOM 2376 C CA . GLY A 1 338 ? -23.785 4.298 27.409 1.00 89.12 338 GLY A CA 1
ATOM 2377 C C . GLY A 1 338 ? -22.883 4.770 28.560 1.00 89.12 338 GLY A C 1
ATOM 2378 O O . GLY A 1 338 ? -23.344 5.540 29.397 1.00 89.12 338 GLY A O 1
ATOM 2379 N N . ALA A 1 339 ? -21.608 4.365 28.611 1.00 93.88 339 ALA A N 1
ATOM 2380 C CA . ALA A 1 339 ? -20.634 4.945 29.538 1.00 93.88 339 ALA A CA 1
ATOM 2381 C C . ALA A 1 339 ? -20.169 6.335 29.065 1.00 93.88 339 ALA A C 1
ATOM 2383 O O . ALA A 1 339 ? -20.428 6.746 27.931 1.00 93.88 339 ALA A O 1
ATOM 2384 N N . ARG A 1 340 ? -19.429 7.052 29.923 1.00 93.31 340 ARG A N 1
ATOM 2385 C CA . ARG A 1 340 ? -18.803 8.335 29.569 1.00 93.31 340 ARG A CA 1
ATOM 2386 C C . ARG A 1 340 ? -17.922 8.176 28.325 1.00 93.31 340 ARG A C 1
ATOM 2388 O O . ARG A 1 340 ? -17.170 7.212 28.212 1.00 93.31 340 ARG A O 1
ATOM 2395 N N . HIS A 1 341 ? -17.989 9.135 27.406 1.00 94.56 341 HIS A N 1
ATOM 2396 C CA . HIS A 1 341 ? -17.142 9.165 26.215 1.00 94.56 341 HIS A CA 1
ATOM 2397 C C . HIS A 1 341 ? -15.673 9.362 26.591 1.00 94.56 341 HIS A C 1
ATOM 2399 O O . HIS A 1 341 ? -15.308 10.383 27.184 1.00 94.56 341 HIS A O 1
ATOM 2405 N N . VAL A 1 342 ? -14.834 8.384 26.245 1.00 95.88 342 VAL A N 1
ATOM 2406 C CA . VAL A 1 342 ? -13.404 8.381 26.577 1.00 95.88 342 VAL A CA 1
ATOM 2407 C C . VAL A 1 342 ? -12.542 8.135 25.349 1.00 95.88 342 VAL A C 1
ATOM 2409 O O . VAL A 1 342 ? -12.942 7.435 24.418 1.00 95.88 342 VAL A O 1
ATOM 2412 N N . ALA A 1 343 ? -11.343 8.706 25.365 1.00 96.19 343 ALA A N 1
ATOM 2413 C CA . ALA A 1 343 ? -10.342 8.512 24.330 1.00 96.19 343 ALA A CA 1
ATOM 2414 C C . ALA A 1 343 ? -8.947 8.355 24.941 1.00 96.19 343 ALA A C 1
ATOM 2416 O O . ALA A 1 343 ? -8.628 8.941 25.977 1.00 96.19 343 ALA A O 1
ATOM 2417 N N . VAL A 1 344 ? -8.101 7.589 24.265 1.00 96.44 344 VAL A N 1
ATOM 2418 C CA . VAL A 1 344 ? -6.659 7.522 24.513 1.00 96.44 344 VAL A CA 1
ATOM 2419 C C . VAL A 1 344 ? -5.964 8.142 23.310 1.00 96.44 344 VAL A C 1
ATOM 2421 O O . VAL A 1 344 ? -6.345 7.874 22.176 1.00 96.44 344 VAL A O 1
ATOM 2424 N N . VAL A 1 345 ? -4.955 8.976 23.528 1.00 95.31 345 VAL A N 1
ATOM 2425 C CA . VAL A 1 345 ? -4.248 9.676 22.440 1.00 95.31 345 VAL A CA 1
ATOM 2426 C C . VAL A 1 345 ? -2.781 9.281 22.392 1.00 95.31 345 VAL A C 1
ATOM 2428 O O . VAL A 1 345 ? -2.249 8.755 23.368 1.00 95.31 345 VAL A O 1
ATOM 2431 N N . ASN A 1 346 ? -2.097 9.522 21.279 1.00 93.81 346 ASN A N 1
ATOM 2432 C CA . ASN A 1 346 ? -0.642 9.387 21.262 1.00 93.81 346 ASN A CA 1
ATOM 2433 C C . ASN A 1 346 ? 0.072 10.601 21.876 1.00 93.81 346 ASN A C 1
ATOM 2435 O O . ASN A 1 346 ? -0.493 11.689 22.026 1.00 93.81 346 ASN A O 1
ATOM 2439 N N . GLN A 1 347 ? 1.342 10.401 22.222 1.00 92.62 347 GLN A N 1
ATOM 2440 C CA . GLN A 1 347 ? 2.198 11.396 22.857 1.00 92.62 347 GLN A CA 1
ATOM 2441 C C . GLN A 1 347 ? 2.325 12.670 22.012 1.00 92.62 347 GLN A C 1
ATOM 2443 O O . GLN A 1 347 ? 2.215 13.765 22.563 1.00 92.62 347 GLN A O 1
ATOM 2448 N N . ALA A 1 348 ? 2.459 12.555 20.687 1.00 91.06 348 ALA A N 1
ATOM 2449 C CA . ALA A 1 348 ? 2.533 13.722 19.809 1.00 91.06 348 ALA A CA 1
ATOM 2450 C C . ALA A 1 348 ? 1.268 14.602 19.872 1.00 91.06 348 ALA A C 1
ATOM 2452 O O . ALA A 1 348 ? 1.376 15.829 19.940 1.00 91.06 348 ALA A O 1
ATOM 2453 N N . LEU A 1 349 ? 0.065 14.013 19.888 1.00 91.25 349 LEU A N 1
ATOM 2454 C CA . LEU A 1 349 ? -1.173 14.792 20.000 1.00 91.25 349 LEU A CA 1
ATOM 2455 C C . LEU A 1 349 ? -1.289 15.455 21.380 1.00 91.25 349 LEU A C 1
ATOM 2457 O O . LEU A 1 349 ? -1.626 16.638 21.475 1.00 91.25 349 LEU A O 1
ATOM 2461 N N . ALA A 1 350 ? -0.950 14.710 22.436 1.00 90.88 350 ALA A N 1
ATOM 2462 C CA . ALA A 1 350 ? -0.973 15.196 23.811 1.00 90.88 350 ALA A CA 1
ATOM 2463 C C . ALA A 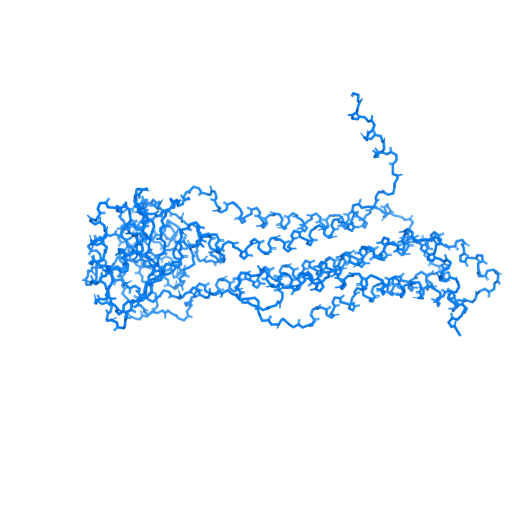1 350 ? -0.049 16.404 24.028 1.00 90.88 350 ALA A C 1
ATOM 2465 O O . ALA A 1 350 ? -0.487 17.422 24.556 1.00 90.88 350 ALA A O 1
ATOM 2466 N N . THR A 1 351 ? 1.211 16.325 23.594 1.00 86.88 351 THR A N 1
ATOM 2467 C CA . THR A 1 351 ? 2.208 17.378 23.844 1.00 86.88 351 THR A CA 1
ATOM 2468 C C . THR A 1 351 ? 1.921 18.664 23.070 1.00 86.88 351 THR A C 1
ATOM 2470 O O . THR A 1 351 ? 2.135 19.756 23.593 1.00 86.88 351 THR A O 1
ATOM 2473 N N . TYR A 1 352 ? 1.451 18.562 21.824 1.00 81.00 352 TYR A N 1
ATOM 2474 C CA . TYR A 1 352 ? 1.365 19.730 20.944 1.00 81.00 352 TYR A CA 1
ATOM 2475 C C . TYR A 1 352 ? -0.008 20.402 20.909 1.00 81.00 352 TYR A C 1
ATOM 2477 O O . TYR A 1 352 ? -0.077 21.595 20.596 1.00 81.00 352 TYR A O 1
ATOM 2485 N N . ARG A 1 353 ? -1.095 19.670 21.184 1.00 80.56 353 ARG A N 1
ATOM 2486 C CA . ARG A 1 353 ? -2.462 20.167 20.954 1.00 80.56 353 ARG A CA 1
ATOM 2487 C C . ARG A 1 353 ? -3.340 20.218 22.203 1.00 80.56 353 ARG A C 1
ATOM 2489 O O . ARG A 1 353 ? -4.328 20.948 22.168 1.00 80.56 353 ARG A O 1
ATOM 2496 N N . LEU A 1 354 ? -2.994 19.507 23.280 1.00 77.69 354 LEU A N 1
ATOM 2497 C CA . LEU A 1 354 ? -3.854 19.353 24.458 1.00 77.69 354 LEU A CA 1
ATOM 2498 C C . LEU A 1 354 ? -3.256 19.994 25.723 1.00 77.69 354 LEU A C 1
ATOM 2500 O O . LEU A 1 354 ? -2.299 19.459 26.284 1.00 77.69 354 LEU A O 1
ATOM 2504 N N . PRO A 1 355 ? -3.825 21.105 26.227 1.00 69.12 355 PRO A N 1
ATOM 2505 C CA . PRO A 1 355 ? -3.514 21.582 27.570 1.00 69.12 355 PRO A CA 1
ATOM 2506 C C . PRO A 1 355 ? -4.129 20.626 28.605 1.00 69.12 355 PRO A C 1
ATOM 2508 O O . PRO A 1 355 ? -5.281 20.225 28.466 1.00 69.12 355 PRO A O 1
ATOM 2511 N N . GLY A 1 356 ? -3.375 20.243 29.642 1.00 69.31 356 GLY A N 1
ATOM 2512 C CA . GLY A 1 356 ? -3.875 19.309 30.664 1.00 69.31 356 GLY A CA 1
ATOM 2513 C C . GLY A 1 356 ? -4.117 17.898 30.110 1.00 69.31 356 GLY A C 1
ATOM 2514 O O . GLY A 1 356 ? -5.242 17.409 30.110 1.00 69.31 356 GLY A O 1
ATOM 2515 N N . ILE A 1 357 ? -3.036 17.278 29.618 1.00 78.38 357 ILE A N 1
ATOM 2516 C CA . ILE A 1 357 ? -2.945 15.986 28.908 1.00 78.38 357 ILE A CA 1
ATOM 2517 C C . ILE A 1 357 ? -4.056 14.972 29.245 1.00 78.38 357 ILE A C 1
ATOM 2519 O O . ILE A 1 357 ? -4.740 14.491 28.344 1.00 78.38 357 ILE A O 1
ATOM 2523 N N . VAL A 1 358 ? -4.215 14.628 30.526 1.00 87.69 358 VAL A N 1
ATOM 2524 C CA . VAL A 1 358 ? -5.262 13.721 31.016 1.00 87.69 358 VAL A CA 1
ATOM 2525 C C . VAL A 1 358 ? -6.388 14.557 31.615 1.00 87.69 358 VAL A C 1
ATOM 2527 O O . VAL A 1 358 ? -6.140 15.446 32.425 1.00 87.69 358 VAL A O 1
ATOM 2530 N N . GLY A 1 359 ? -7.627 14.262 31.229 1.00 88.31 359 GLY A N 1
ATOM 2531 C CA . GLY A 1 359 ? -8.817 15.033 31.595 1.00 88.31 359 GLY A CA 1
ATOM 2532 C C . GLY A 1 359 ? -9.221 16.079 30.553 1.00 88.31 359 GLY A C 1
ATOM 2533 O O . GLY A 1 359 ? -10.377 16.507 30.551 1.00 88.31 359 GLY A O 1
ATOM 2534 N N . GLY A 1 360 ? -8.320 16.430 29.628 1.00 90.19 360 GLY A N 1
ATOM 2535 C CA . GLY A 1 360 ? -8.635 17.247 28.458 1.00 90.19 360 GLY A CA 1
ATOM 2536 C C . GLY A 1 360 ? -9.767 16.651 27.614 1.00 90.19 360 GLY A C 1
ATOM 2537 O O . GLY A 1 360 ? -10.016 15.444 27.636 1.00 90.19 360 GLY A O 1
ATOM 2538 N N . GLN A 1 361 ? -10.473 17.500 26.868 1.00 91.44 361 GLN A N 1
ATOM 2539 C CA . GLN A 1 361 ? -11.583 17.079 26.012 1.00 91.44 361 GLN A CA 1
ATOM 2540 C C . GLN A 1 361 ? -11.226 17.230 24.536 1.00 91.44 361 GLN A C 1
ATOM 2542 O O . GLN A 1 361 ? -10.677 18.254 24.126 1.00 91.44 361 GLN A O 1
ATOM 2547 N N . ILE A 1 362 ? -11.574 16.225 23.738 1.00 92.88 362 ILE A N 1
ATOM 2548 C CA . ILE A 1 362 ? -11.464 16.248 22.278 1.00 92.88 362 ILE A CA 1
ATOM 2549 C C . ILE A 1 362 ? -12.805 15.912 21.649 1.00 92.88 362 ILE A C 1
ATOM 2551 O O . ILE A 1 362 ? -13.572 15.119 22.189 1.00 92.88 362 ILE A O 1
ATOM 2555 N N . ARG A 1 363 ? -13.069 16.482 20.484 1.00 91.88 363 ARG A N 1
ATOM 2556 C CA . ARG A 1 363 ? -14.171 16.087 19.613 1.00 91.88 363 ARG A CA 1
ATOM 2557 C C . ARG A 1 363 ? -13.585 15.547 18.318 1.00 91.88 363 ARG A C 1
ATOM 2559 O O . ARG A 1 363 ? -12.594 16.089 17.833 1.00 91.88 363 ARG A O 1
ATOM 2566 N N . ILE A 1 364 ? -14.163 14.472 17.802 1.00 91.25 364 ILE A N 1
ATOM 2567 C CA . ILE A 1 364 ? -13.854 13.948 16.469 1.00 91.25 364 ILE A CA 1
ATOM 2568 C C . ILE A 1 364 ? -14.996 14.404 15.580 1.00 91.25 364 ILE A C 1
ATOM 2570 O O . ILE A 1 364 ? -16.147 14.201 15.962 1.00 91.25 364 ILE A O 1
ATOM 2574 N N . GLY A 1 365 ? -14.672 15.033 14.461 1.00 86.19 365 GLY A N 1
ATOM 2575 C CA . GLY A 1 365 ? -15.660 15.712 13.642 1.00 86.19 365 GLY A CA 1
ATOM 2576 C C . GLY A 1 365 ? -15.805 17.204 13.953 1.00 86.19 365 GLY A C 1
ATOM 2577 O O . GLY A 1 365 ? -15.281 17.738 14.945 1.00 86.19 365 GLY A O 1
ATOM 2578 N N . ASP A 1 366 ? -16.512 17.898 13.070 1.00 80.50 366 ASP A N 1
ATOM 2579 C CA . ASP A 1 366 ? -16.891 19.305 13.194 1.00 80.50 366 ASP A CA 1
ATOM 2580 C C . ASP A 1 366 ? -18.403 19.518 13.340 1.00 80.50 366 ASP A C 1
ATOM 2582 O O . ASP A 1 366 ? -18.837 20.663 13.498 1.00 80.50 366 ASP A O 1
ATOM 2586 N N . GLY A 1 367 ? -19.187 18.439 13.382 1.00 80.81 367 GLY A N 1
ATOM 2587 C CA . GLY A 1 367 ? -20.630 18.486 13.529 1.00 80.81 367 GLY A CA 1
ATOM 2588 C C . GLY A 1 367 ? -21.062 19.125 14.856 1.00 80.81 367 GLY A C 1
ATOM 2589 O O . GLY A 1 367 ? -20.379 18.993 15.882 1.00 80.81 367 GLY A O 1
ATOM 2590 N N . PRO A 1 368 ? -22.205 19.835 14.873 1.00 75.81 368 PRO A N 1
ATOM 2591 C CA . PRO A 1 368 ? -22.719 20.474 16.085 1.00 75.81 368 PRO A CA 1
ATOM 2592 C C . PRO A 1 368 ? -23.078 19.453 17.177 1.00 75.81 368 PRO A C 1
ATOM 2594 O O . PRO A 1 368 ? -22.872 19.739 18.355 1.00 75.81 368 PRO A O 1
ATOM 2597 N N . ASP A 1 369 ? -23.514 18.253 16.782 1.00 83.38 369 ASP A N 1
ATOM 2598 C CA . ASP A 1 369 ? -23.969 17.182 17.681 1.00 83.38 369 ASP A CA 1
ATOM 2599 C C . ASP A 1 369 ? -22.882 16.138 18.004 1.00 83.38 369 ASP A C 1
ATOM 2601 O O . ASP A 1 369 ? -23.144 15.150 18.699 1.00 83.38 369 ASP A O 1
ATOM 2605 N N . ASP A 1 370 ? -21.651 16.329 17.516 1.00 85.62 370 ASP A N 1
ATOM 2606 C CA . ASP A 1 370 ? -20.563 15.382 17.757 1.00 85.62 370 ASP A CA 1
ATOM 2607 C C . ASP A 1 370 ? -20.139 15.390 19.241 1.00 85.62 370 ASP A C 1
ATOM 2609 O O . ASP A 1 370 ? -19.857 16.450 19.816 1.00 85.62 370 ASP A O 1
ATOM 2613 N N . PRO A 1 371 ? -20.048 14.216 19.895 1.00 90.69 371 PRO A N 1
ATOM 2614 C CA . PRO A 1 371 ? -19.815 14.140 21.329 1.00 90.69 371 PRO A CA 1
ATOM 2615 C C . PRO A 1 371 ? -18.374 14.489 21.709 1.00 90.69 371 PRO A C 1
ATOM 2617 O O . PRO A 1 371 ? -17.410 14.140 21.024 1.00 90.69 371 PRO A O 1
ATOM 2620 N N . TRP A 1 372 ? -18.223 15.102 22.883 1.00 92.88 372 TRP A N 1
ATOM 2621 C CA . TRP A 1 372 ? -16.922 15.326 23.510 1.00 92.88 372 TRP A CA 1
ATOM 2622 C C . TRP A 1 372 ? -16.417 14.059 24.205 1.00 92.88 372 TRP A C 1
ATOM 2624 O O . TRP A 1 372 ? -17.092 13.492 25.064 1.00 92.88 372 TRP A O 1
ATOM 2634 N N . TYR A 1 373 ? -15.189 13.665 23.890 1.00 94.56 373 TYR A N 1
ATOM 2635 C CA . TYR A 1 373 ? -14.457 12.579 24.529 1.00 94.56 373 TYR A CA 1
ATOM 2636 C C . TYR A 1 373 ? -13.478 13.141 25.550 1.00 94.56 373 TYR A C 1
ATOM 2638 O O . TYR A 1 373 ? -12.734 14.079 25.272 1.00 94.56 373 TYR A O 1
ATOM 2646 N N . THR A 1 374 ? -13.451 12.547 26.740 1.00 95.31 374 THR A N 1
ATOM 2647 C CA . THR A 1 374 ? -12.438 12.861 27.752 1.00 95.31 374 THR A CA 1
ATOM 2648 C C . THR A 1 374 ? -11.193 12.019 27.504 1.00 95.31 374 THR A C 1
ATOM 2650 O O . THR A 1 374 ? -11.281 10.795 27.415 1.00 95.31 374 THR A O 1
ATOM 2653 N N . VAL A 1 375 ? -10.033 12.660 27.417 1.00 95.81 375 VAL A N 1
ATOM 2654 C CA . VAL A 1 375 ? -8.748 11.980 27.265 1.00 95.81 375 VAL A CA 1
ATOM 2655 C C . VAL A 1 375 ? -8.373 11.332 28.595 1.00 95.81 375 VAL A C 1
ATOM 2657 O O . VAL A 1 375 ? -8.081 12.025 29.568 1.00 95.81 375 VAL A O 1
ATOM 2660 N N . VAL A 1 376 ? -8.410 10.002 28.655 1.00 96.25 376 VAL A N 1
ATOM 2661 C CA . VAL A 1 376 ? -8.135 9.230 29.883 1.00 96.25 376 VAL A CA 1
ATOM 2662 C C . VAL A 1 376 ? -6.699 8.725 29.965 1.00 96.25 376 VAL A C 1
ATOM 2664 O O . VAL A 1 376 ? -6.240 8.364 31.048 1.00 96.25 376 VAL A O 1
ATOM 2667 N N . GLY A 1 377 ? -5.967 8.742 28.853 1.00 95.38 377 GLY A N 1
ATOM 2668 C CA . GLY A 1 377 ? -4.559 8.384 28.848 1.00 95.38 377 GLY A CA 1
ATOM 2669 C C . GLY A 1 377 ? -3.836 8.698 27.551 1.00 95.38 377 GLY A C 1
ATOM 2670 O O . GLY A 1 377 ? -4.432 9.083 26.541 1.00 95.38 377 GLY A O 1
ATOM 2671 N N . VAL A 1 378 ? -2.521 8.520 27.612 1.00 95.31 378 VAL A N 1
ATOM 2672 C CA . VAL A 1 378 ? -1.587 8.779 26.520 1.00 95.31 378 VAL A CA 1
ATOM 2673 C C . VAL A 1 378 ? -0.724 7.560 26.283 1.00 95.31 378 VAL A C 1
ATOM 2675 O O . VAL A 1 378 ? -0.136 7.032 27.225 1.00 95.31 378 VAL A O 1
ATOM 2678 N N . VAL A 1 379 ? -0.588 7.148 25.029 1.00 93.94 379 VAL A N 1
ATOM 2679 C CA . VAL A 1 379 ? 0.359 6.113 24.609 1.00 93.94 379 VAL A CA 1
ATOM 2680 C C . VAL A 1 379 ? 1.570 6.703 23.911 1.00 93.94 379 VAL A C 1
ATOM 2682 O O . VAL A 1 379 ? 1.502 7.763 23.290 1.00 93.94 379 VAL A O 1
ATOM 2685 N N . LYS A 1 380 ? 2.693 5.988 23.989 1.00 91.19 380 LYS A N 1
ATOM 2686 C CA . LYS A 1 380 ? 3.880 6.308 23.196 1.00 91.19 380 LYS A CA 1
ATOM 2687 C C . LYS A 1 380 ? 3.530 6.271 21.704 1.00 91.19 380 LYS A C 1
ATOM 2689 O O . LYS A 1 380 ? 2.743 5.428 21.278 1.00 91.19 380 LYS A O 1
ATOM 2694 N N . ASP A 1 381 ? 4.141 7.158 20.926 1.00 86.19 381 ASP A N 1
ATOM 2695 C CA . ASP A 1 381 ? 3.957 7.189 19.475 1.00 86.19 381 ASP A CA 1
ATOM 2696 C C . ASP A 1 381 ? 4.338 5.843 18.843 1.00 86.19 381 ASP A C 1
ATOM 2698 O O . ASP A 1 381 ? 5.428 5.309 19.078 1.00 86.19 381 ASP A O 1
ATOM 2702 N N . ALA A 1 382 ? 3.423 5.304 18.041 1.00 74.38 382 ALA A N 1
ATOM 2703 C CA . ALA A 1 382 ? 3.578 4.052 17.316 1.00 74.38 382 ALA A CA 1
ATOM 2704 C C . ALA A 1 382 ? 3.448 4.322 15.814 1.00 74.38 382 ALA A C 1
ATOM 2706 O O . ALA A 1 382 ? 2.635 5.142 15.394 1.00 74.38 382 ALA A O 1
ATOM 2707 N N . TRP A 1 383 ? 4.265 3.640 15.013 1.00 69.25 383 TRP A N 1
ATOM 2708 C CA . TRP A 1 383 ? 4.323 3.820 13.564 1.00 69.25 383 TRP A CA 1
ATOM 2709 C C . TRP A 1 383 ? 3.772 2.577 12.870 1.00 69.25 383 TRP A C 1
ATOM 2711 O O . TRP A 1 383 ? 4.116 1.455 13.244 1.00 69.25 383 TRP A O 1
ATOM 2721 N N . GLY A 1 384 ? 2.931 2.780 11.857 1.00 73.44 384 GLY A N 1
ATOM 2722 C CA . GLY A 1 384 ? 2.396 1.700 11.032 1.00 73.44 384 GLY A CA 1
ATOM 2723 C C . GLY A 1 384 ? 3.446 1.086 10.108 1.00 73.44 384 GLY A C 1
ATOM 2724 O O . GLY A 1 384 ? 4.272 1.796 9.531 1.00 73.44 384 GLY A O 1
ATOM 2725 N N . SER A 1 385 ? 3.387 -0.234 9.935 1.00 75.06 385 SER A N 1
ATOM 2726 C CA . SER A 1 385 ? 4.229 -0.986 8.994 1.00 75.06 385 SER A CA 1
ATOM 2727 C C . SER A 1 385 ? 3.572 -1.215 7.628 1.00 75.06 385 SER A C 1
ATOM 2729 O O . SER A 1 385 ? 4.226 -1.708 6.711 1.00 75.06 385 SER A O 1
ATOM 2731 N N . GLY A 1 386 ? 2.291 -0.870 7.484 1.00 81.00 386 GLY A N 1
ATOM 2732 C CA . GLY A 1 386 ? 1.533 -1.049 6.256 1.00 81.00 386 GLY A CA 1
ATOM 2733 C C . GLY A 1 386 ? 1.991 -0.117 5.140 1.00 81.00 386 GLY A C 1
ATOM 2734 O O . GLY A 1 386 ? 2.492 0.986 5.386 1.00 81.00 386 GLY A O 1
ATOM 2735 N N . PHE A 1 387 ? 1.809 -0.550 3.893 1.00 85.31 387 PHE A N 1
ATOM 2736 C CA . PHE A 1 387 ? 2.152 0.264 2.734 1.00 85.31 387 PHE A CA 1
ATOM 2737 C C . PHE A 1 387 ? 1.270 1.514 2.661 1.00 85.31 387 PHE A C 1
ATOM 2739 O O . PHE A 1 387 ? 0.051 1.419 2.563 1.00 85.31 387 PHE A O 1
ATOM 2746 N N . GLY A 1 388 ? 1.890 2.694 2.706 1.00 84.06 388 GLY A N 1
ATOM 2747 C CA . GLY A 1 388 ? 1.186 3.978 2.717 1.00 84.06 388 GLY A CA 1
ATOM 2748 C C . GLY A 1 388 ? 0.853 4.499 4.117 1.00 84.06 388 GLY A C 1
ATOM 2749 O O . GLY A 1 388 ? 0.557 5.682 4.246 1.00 84.06 388 GLY A O 1
ATOM 2750 N N . ALA A 1 389 ? 1.000 3.695 5.178 1.00 84.25 389 ALA A N 1
ATOM 2751 C CA . ALA A 1 389 ? 0.741 4.131 6.556 1.00 84.25 389 ALA A CA 1
ATOM 2752 C C . ALA A 1 389 ? 1.608 5.335 6.979 1.00 84.25 389 ALA A C 1
ATOM 2754 O O . ALA A 1 389 ? 1.200 6.146 7.802 1.00 84.25 389 ALA A O 1
ATOM 2755 N N . GLN A 1 390 ? 2.787 5.499 6.371 1.00 79.44 390 GLN A N 1
ATOM 2756 C CA . GLN A 1 390 ? 3.724 6.591 6.656 1.00 79.44 390 GLN A CA 1
ATOM 2757 C C . GLN A 1 390 ? 3.258 7.944 6.093 1.00 79.44 390 GLN A C 1
ATOM 2759 O O . GLN A 1 390 ? 3.805 8.976 6.467 1.00 79.44 390 GLN A O 1
ATOM 2764 N N . ARG A 1 391 ? 2.262 7.944 5.194 1.00 81.50 391 ARG A N 1
ATOM 2765 C CA . ARG A 1 391 ? 1.569 9.159 4.736 1.00 81.50 391 ARG A CA 1
ATOM 2766 C C . ARG A 1 391 ? 0.392 9.550 5.635 1.00 81.50 391 ARG A C 1
ATOM 2768 O O . ARG A 1 391 ? -0.211 10.595 5.407 1.00 81.50 391 ARG A O 1
ATOM 2775 N N . GLY A 1 392 ? 0.062 8.720 6.625 1.00 79.12 392 GLY A N 1
ATOM 2776 C CA . GLY A 1 392 ? -0.969 9.016 7.609 1.00 79.12 392 GLY A CA 1
ATOM 2777 C C . GLY A 1 392 ? -0.587 10.170 8.547 1.00 79.12 392 GLY A C 1
ATOM 2778 O O . GLY A 1 392 ? 0.577 10.579 8.605 1.00 79.12 392 GLY A O 1
ATOM 2779 N N . PRO A 1 393 ? -1.559 10.704 9.302 1.00 84.38 393 PRO A N 1
ATOM 2780 C CA . PRO A 1 393 ? -1.315 11.771 10.266 1.00 84.38 393 PRO A CA 1
ATOM 2781 C C . PRO A 1 393 ? -0.388 11.313 11.401 1.00 84.38 393 PRO A C 1
ATOM 2783 O O . PRO A 1 393 ? -0.432 10.169 11.847 1.00 84.38 393 PRO A O 1
ATOM 2786 N N . LEU A 1 394 ? 0.407 12.249 11.929 1.00 86.00 394 LEU A N 1
ATOM 2787 C CA . LEU A 1 394 ? 1.271 12.018 13.096 1.00 86.00 394 LEU A CA 1
ATOM 2788 C C . LEU A 1 394 ? 0.465 11.813 14.393 1.00 86.00 394 LEU A C 1
ATOM 2790 O O . LEU A 1 394 ? 0.939 11.192 15.344 1.00 86.00 394 LEU A O 1
ATOM 2794 N N . TYR A 1 395 ? -0.735 12.385 14.461 1.00 91.69 395 TYR A N 1
ATOM 2795 C CA . TYR A 1 395 ? -1.607 12.326 15.627 1.00 91.69 395 TYR A CA 1
ATOM 2796 C C . TYR A 1 395 ? -2.532 11.116 15.554 1.00 91.69 395 TYR A C 1
ATOM 2798 O O . TYR A 1 395 ? -3.046 10.793 14.485 1.00 91.69 395 TYR A O 1
ATOM 2806 N N . ALA A 1 396 ? -2.786 10.481 16.695 1.00 92.44 396 ALA A N 1
ATOM 2807 C CA . ALA A 1 396 ? -3.665 9.325 16.793 1.00 92.44 396 ALA A CA 1
ATOM 2808 C C . ALA A 1 396 ? -4.600 9.422 18.002 1.00 92.44 396 ALA A C 1
ATOM 2810 O O . ALA A 1 396 ? -4.203 9.844 19.092 1.00 92.44 396 ALA A O 1
ATOM 2811 N N . VAL A 1 397 ? -5.839 8.990 17.785 1.00 94.69 397 VAL A N 1
ATOM 2812 C CA . VAL A 1 397 ? -6.924 8.891 18.755 1.00 94.69 397 VAL A CA 1
ATOM 2813 C C . VAL A 1 397 ? -7.475 7.469 18.727 1.00 94.69 397 VAL A C 1
ATOM 2815 O O . VAL A 1 397 ? -7.946 6.967 17.705 1.00 94.69 397 VAL A O 1
ATOM 2818 N N . TYR A 1 398 ? -7.444 6.833 19.888 1.00 95.38 398 TYR A N 1
ATOM 2819 C CA . TYR A 1 398 ? -7.938 5.492 20.129 1.00 95.38 398 TYR A CA 1
ATOM 2820 C C . TYR A 1 398 ? -9.196 5.563 20.993 1.00 95.38 398 TYR A C 1
ATOM 2822 O O . TYR A 1 398 ? -9.159 5.988 22.149 1.00 95.38 398 TYR A O 1
ATOM 2830 N N . LEU A 1 399 ? -10.319 5.149 20.421 1.00 96.00 399 LEU A N 1
ATOM 2831 C CA . LEU A 1 399 ? -11.608 5.029 21.089 1.00 96.00 399 LEU A CA 1
ATOM 2832 C C . LEU A 1 399 ? -11.814 3.603 21.599 1.00 96.00 399 LEU A C 1
ATOM 2834 O O . LEU A 1 399 ? -11.226 2.652 21.084 1.00 96.00 399 LEU A O 1
ATOM 2838 N N . SER A 1 400 ? -12.708 3.431 22.570 1.00 96.44 400 SER A N 1
ATOM 2839 C CA . SER A 1 400 ? -13.129 2.091 22.977 1.00 96.44 400 SER A CA 1
ATOM 2840 C C . SER A 1 400 ? -13.972 1.432 21.885 1.00 96.44 400 SER A C 1
ATOM 2842 O O . SER A 1 400 ? -15.037 1.938 21.527 1.00 96.44 400 SER A O 1
ATOM 2844 N N . ALA A 1 401 ? -13.561 0.253 21.416 1.00 95.44 401 ALA A N 1
ATOM 2845 C CA . ALA A 1 401 ? -14.365 -0.588 20.525 1.00 95.44 401 ALA A CA 1
ATOM 2846 C C . ALA A 1 401 ? -15.646 -1.123 21.190 1.00 95.44 401 ALA A C 1
ATOM 2848 O O . ALA A 1 401 ? -16.528 -1.635 20.506 1.00 95.44 401 ALA A O 1
ATOM 2849 N N . LEU A 1 402 ? -15.782 -0.995 22.513 1.00 94.88 402 LEU A N 1
ATOM 2850 C CA . LEU A 1 402 ? -16.995 -1.365 23.251 1.00 94.88 402 LEU A CA 1
ATOM 2851 C C . LEU A 1 402 ? -18.000 -0.207 23.317 1.00 94.88 402 LEU A C 1
ATOM 2853 O O . LEU A 1 402 ? -19.196 -0.438 23.498 1.00 94.88 402 LEU A O 1
ATOM 2857 N N . GLN A 1 403 ? -17.523 1.031 23.155 1.00 93.94 403 GLN A N 1
ATOM 2858 C CA . GLN A 1 403 ? -18.345 2.239 23.064 1.00 93.94 403 GLN A CA 1
ATOM 2859 C C . GLN A 1 403 ? -18.638 2.631 21.612 1.00 93.94 403 GLN A C 1
ATOM 2861 O O . GLN A 1 403 ? -19.745 3.063 21.309 1.00 93.94 403 GLN A O 1
ATOM 2866 N N . ARG A 1 404 ? -17.675 2.457 20.703 1.00 94.00 404 ARG A N 1
ATOM 2867 C CA . ARG A 1 404 ? -17.808 2.699 19.260 1.00 94.00 404 ARG A CA 1
ATOM 2868 C C . ARG A 1 404 ? -17.527 1.407 18.488 1.00 94.00 404 ARG A C 1
ATOM 2870 O O . ARG A 1 404 ? -16.451 1.258 17.911 1.00 94.00 404 ARG A O 1
ATOM 2877 N N . PRO A 1 405 ? -18.466 0.441 18.519 1.00 93.56 405 PRO A N 1
ATOM 2878 C CA . PRO A 1 405 ? -18.245 -0.889 17.971 1.00 93.56 405 PRO A CA 1
ATOM 2879 C C . PRO A 1 405 ? -18.208 -0.864 16.443 1.00 93.56 405 PRO A C 1
ATOM 2881 O O . PRO A 1 405 ? -19.244 -0.584 15.813 1.00 93.56 405 PRO A O 1
ATOM 2884 N N . PRO A 1 406 ? -17.049 -1.194 15.837 1.00 92.88 406 PRO A N 1
ATOM 2885 C CA . PRO A 1 406 ? -16.907 -1.158 14.396 1.00 92.88 406 PRO A CA 1
ATOM 2886 C C . PRO A 1 406 ? -17.788 -2.218 13.724 1.00 92.88 406 PRO A C 1
ATOM 2888 O O . PRO A 1 406 ? -17.918 -3.332 14.241 1.00 92.88 406 PRO A O 1
ATOM 2891 N N . ARG A 1 407 ? -18.382 -1.905 12.561 1.00 91.88 407 ARG A N 1
ATOM 2892 C CA . ARG A 1 407 ? -19.120 -2.917 11.767 1.00 91.88 407 ARG A CA 1
ATOM 2893 C C . ARG A 1 407 ? -18.211 -4.032 11.248 1.00 91.88 407 ARG A C 1
ATOM 2895 O O . ARG A 1 407 ? -18.621 -5.187 11.211 1.00 91.88 407 ARG A O 1
ATOM 2902 N N . VAL A 1 408 ? -16.993 -3.681 10.839 1.00 92.06 408 VAL A N 1
ATOM 2903 C CA . VAL A 1 408 ? -15.936 -4.632 10.479 1.00 92.06 408 VAL A CA 1
ATOM 2904 C C . VAL A 1 408 ? -14.831 -4.493 11.512 1.00 92.06 408 VAL A C 1
ATOM 2906 O O . VAL A 1 408 ? -14.265 -3.414 11.644 1.00 92.06 408 VAL A O 1
ATOM 2909 N N . ALA A 1 409 ? -14.537 -5.558 12.243 1.00 93.19 409 ALA A N 1
ATOM 2910 C CA . ALA A 1 409 ? -13.488 -5.605 13.249 1.00 93.19 409 ALA A CA 1
ATOM 2911 C C . ALA A 1 409 ? -12.362 -6.551 12.817 1.00 93.19 409 ALA A C 1
ATOM 2913 O O . ALA A 1 409 ? -12.596 -7.543 12.122 1.00 93.19 409 ALA A O 1
ATOM 2914 N N . GLU A 1 410 ? -11.143 -6.264 13.257 1.00 93.56 410 GLU A N 1
ATOM 2915 C CA . GLU A 1 410 ? -10.027 -7.204 13.229 1.00 93.56 410 GLU A CA 1
ATOM 2916 C C . GLU A 1 410 ? -9.835 -7.768 14.638 1.00 93.56 410 GLU A C 1
ATOM 2918 O O . GLU A 1 410 ? -9.626 -7.032 15.601 1.00 93.56 410 GLU A O 1
ATOM 2923 N N . LEU A 1 411 ? -9.963 -9.086 14.762 1.00 94.81 411 LEU A N 1
ATOM 2924 C CA . LEU A 1 411 ? -9.754 -9.825 15.997 1.00 94.81 411 LEU A CA 1
ATOM 2925 C C . LEU A 1 411 ? -8.384 -10.499 15.925 1.00 94.81 411 LEU A C 1
ATOM 2927 O O . LEU A 1 411 ? -8.139 -11.322 15.044 1.00 94.81 411 LEU A O 1
ATOM 2931 N N . VAL A 1 412 ? -7.505 -10.156 16.858 1.00 93.69 412 VAL A N 1
ATOM 2932 C CA . VAL A 1 412 ? -6.186 -10.766 17.018 1.00 93.69 412 VAL A CA 1
ATOM 2933 C C . VAL A 1 412 ? -6.233 -11.676 18.235 1.00 93.69 412 VAL A C 1
ATOM 2935 O O . VAL A 1 412 ? -6.422 -11.212 19.362 1.00 93.69 412 VAL A O 1
ATOM 2938 N N . VAL A 1 413 ? -6.065 -12.974 18.001 1.00 93.38 413 VAL A N 1
ATOM 2939 C CA . VAL A 1 413 ? -6.105 -14.007 19.038 1.00 93.38 413 VAL A CA 1
ATOM 2940 C C . VAL A 1 413 ? -4.727 -14.631 19.157 1.00 93.38 413 VAL A C 1
ATOM 2942 O O . VAL A 1 413 ? -4.243 -15.263 18.218 1.00 93.38 413 VAL A O 1
ATOM 2945 N N . ARG A 1 414 ? -4.091 -14.491 20.319 1.00 91.75 414 ARG A N 1
ATOM 2946 C CA . ARG A 1 414 ? -2.850 -15.205 20.623 1.00 91.75 414 ARG A CA 1
ATOM 2947 C C . ARG A 1 414 ? -3.171 -16.424 21.468 1.00 91.75 414 ARG A C 1
ATOM 2949 O O . ARG A 1 414 ? -3.491 -16.301 22.650 1.00 91.75 414 ARG A O 1
ATOM 2956 N N . ALA A 1 415 ? -3.098 -17.594 20.849 1.00 90.31 415 ALA A N 1
ATOM 2957 C CA . ALA A 1 415 ? -3.238 -18.862 21.545 1.00 90.31 415 ALA A CA 1
ATOM 2958 C C . ALA A 1 415 ? -1.918 -19.275 22.206 1.00 90.31 415 ALA A C 1
ATOM 2960 O O . ALA A 1 415 ? -0.837 -18.856 21.783 1.00 90.31 415 ALA A O 1
ATOM 2961 N N . ARG A 1 416 ? -2.001 -20.099 23.253 1.00 88.88 416 ARG A N 1
ATOM 2962 C CA . ARG A 1 416 ? -0.808 -20.710 23.847 1.00 88.88 416 ARG A CA 1
ATOM 2963 C C . ARG A 1 416 ? -0.181 -21.720 22.870 1.00 88.88 416 ARG A C 1
ATOM 2965 O O . ARG A 1 416 ? -0.918 -22.314 22.083 1.00 88.88 416 ARG A O 1
ATOM 2972 N N . PRO A 1 417 ? 1.142 -21.974 22.935 1.00 83.94 417 PRO A N 1
ATOM 2973 C CA . PRO A 1 417 ? 1.854 -22.816 21.963 1.00 83.94 417 PRO A CA 1
ATOM 2974 C C . PRO A 1 417 ? 1.282 -24.230 21.770 1.00 83.94 417 PRO A C 1
ATOM 2976 O O . PRO A 1 417 ? 1.485 -24.838 20.726 1.00 83.94 417 PRO A O 1
ATOM 2979 N N . GLN A 1 418 ? 0.576 -24.761 22.770 1.00 84.31 418 GLN A N 1
ATOM 2980 C CA . GLN A 1 418 ? -0.003 -26.107 22.757 1.00 84.31 418 GLN A CA 1
ATOM 2981 C C . GLN A 1 418 ? -1.321 -26.202 21.969 1.00 84.31 418 GLN A C 1
ATOM 2983 O O . GLN A 1 418 ? -1.805 -27.301 21.708 1.00 84.31 418 GLN A O 1
ATOM 2988 N N . VAL A 1 419 ? -1.936 -25.072 21.612 1.00 85.38 419 VAL A N 1
ATOM 2989 C CA . VAL A 1 419 ? -3.234 -25.043 20.931 1.00 85.38 419 VAL A CA 1
ATOM 2990 C C . VAL A 1 419 ? -3.012 -25.009 19.422 1.00 85.38 419 VAL A C 1
ATOM 2992 O O . VAL A 1 419 ? -2.452 -24.057 18.883 1.00 85.38 419 VAL A O 1
ATOM 2995 N N . ALA A 1 420 ? -3.489 -26.036 18.719 1.00 84.81 420 ALA A N 1
ATOM 2996 C CA . ALA A 1 420 ? -3.398 -26.093 17.264 1.00 84.81 420 ALA A CA 1
ATOM 2997 C C . ALA A 1 420 ? -4.202 -24.958 16.597 1.00 84.81 420 ALA A C 1
ATOM 2999 O O . ALA A 1 420 ? -5.336 -24.679 16.984 1.00 84.81 420 ALA A O 1
ATOM 3000 N N . SER A 1 421 ? -3.665 -24.357 15.529 1.00 81.88 421 SER A N 1
ATOM 3001 C CA . SER A 1 421 ? -4.318 -23.241 14.817 1.00 81.88 421 SER A CA 1
ATOM 3002 C C . SER A 1 421 ? -5.708 -23.599 14.256 1.00 81.88 421 SER A C 1
ATOM 3004 O O . SER A 1 421 ? -6.620 -22.775 14.286 1.00 81.88 421 SER A O 1
ATOM 3006 N N . ALA A 1 422 ? -5.924 -24.852 13.834 1.00 85.19 422 ALA A N 1
ATOM 3007 C CA . ALA A 1 422 ? -7.247 -25.329 13.417 1.00 85.19 422 ALA A CA 1
ATOM 3008 C C . ALA A 1 422 ? -8.277 -25.285 14.564 1.00 85.19 422 ALA A C 1
ATOM 3010 O O . ALA A 1 422 ? -9.437 -24.927 14.353 1.00 85.19 422 ALA A O 1
ATOM 3011 N N . ALA A 1 423 ? -7.846 -25.583 15.795 1.00 88.06 423 ALA A N 1
ATOM 3012 C CA . ALA A 1 423 ? -8.701 -25.468 16.969 1.00 88.06 423 ALA A CA 1
ATOM 3013 C C . ALA A 1 423 ? -9.040 -23.997 17.252 1.00 88.06 423 ALA A C 1
ATOM 3015 O O . ALA A 1 423 ? -10.206 -23.692 17.493 1.00 88.06 423 ALA A O 1
ATOM 3016 N N . VAL A 1 424 ? -8.067 -23.082 17.139 1.00 88.88 424 VAL A N 1
ATOM 3017 C CA . VAL A 1 424 ? -8.295 -21.631 17.290 1.00 88.88 424 VAL A CA 1
ATOM 3018 C C . VAL A 1 424 ? -9.375 -21.143 16.324 1.00 88.88 424 VAL A C 1
ATOM 3020 O O . VAL A 1 424 ? -10.338 -20.516 16.759 1.00 88.88 424 VAL A O 1
ATOM 3023 N N . ASP A 1 425 ? -9.265 -21.482 15.036 1.00 90.00 425 ASP A N 1
ATOM 3024 C CA . ASP A 1 425 ? -10.252 -21.099 14.018 1.00 90.00 425 ASP A CA 1
ATOM 3025 C C . ASP A 1 425 ? -11.658 -21.628 14.350 1.00 90.00 425 ASP A C 1
ATOM 3027 O O . ASP A 1 425 ? -12.626 -20.865 14.329 1.00 90.00 425 ASP A O 1
ATOM 3031 N N . SER A 1 426 ? -11.774 -22.899 14.755 1.00 89.25 426 SER A N 1
ATOM 3032 C CA . SER A 1 426 ? -13.065 -23.485 15.143 1.00 89.25 426 SER A CA 1
ATOM 3033 C C . SER A 1 426 ? -13.690 -22.810 16.375 1.00 89.25 426 SER A C 1
ATOM 3035 O O . SER A 1 426 ? -14.884 -22.507 16.367 1.00 89.25 426 SER A O 1
ATOM 3037 N N . ILE A 1 427 ? -12.891 -22.505 17.407 1.00 91.50 427 ILE A N 1
ATOM 3038 C CA . ILE A 1 427 ? -13.354 -21.872 18.653 1.00 91.50 427 ILE A CA 1
ATOM 3039 C C . ILE A 1 427 ? -13.810 -20.439 18.387 1.00 91.50 427 ILE A C 1
ATOM 3041 O O . ILE A 1 427 ? -14.855 -20.016 18.889 1.00 91.50 427 ILE A O 1
ATO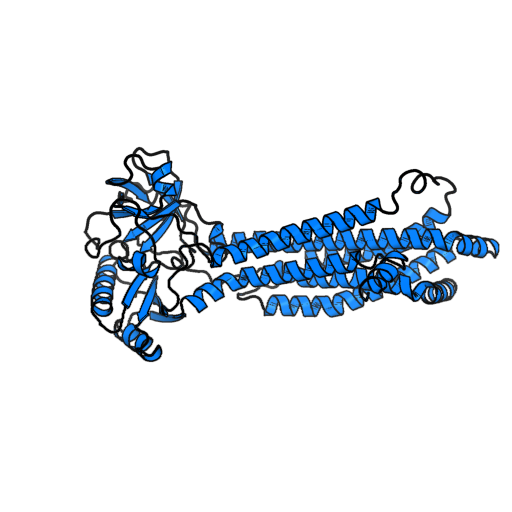M 3045 N N . VAL A 1 428 ? -13.043 -19.690 17.589 1.00 91.50 428 VAL A N 1
ATOM 3046 C CA . VAL A 1 428 ? -13.384 -18.312 17.230 1.00 91.50 428 VAL A CA 1
ATOM 3047 C C . VAL A 1 428 ? -14.682 -18.296 16.430 1.00 91.50 428 VAL A C 1
ATOM 3049 O O . VAL A 1 428 ? -15.601 -17.577 16.815 1.00 91.50 428 VAL A O 1
ATOM 3052 N N . ARG A 1 429 ? -14.825 -19.130 15.391 1.00 91.38 429 ARG A N 1
ATOM 3053 C CA . ARG A 1 429 ? -16.072 -19.205 14.608 1.00 91.38 429 ARG A CA 1
ATOM 3054 C C . ARG A 1 429 ? -17.274 -19.607 15.462 1.00 91.38 429 ARG A C 1
ATOM 3056 O O . ARG A 1 429 ? -18.305 -18.957 15.366 1.00 91.38 429 ARG A O 1
ATOM 3063 N N . ALA A 1 430 ? -17.126 -20.597 16.345 1.00 89.81 430 ALA A N 1
ATOM 3064 C CA . ALA A 1 430 ? -18.186 -21.026 17.266 1.00 89.81 430 ALA A CA 1
ATOM 3065 C C . ALA A 1 430 ? -18.535 -19.980 18.346 1.00 89.81 430 ALA A C 1
ATOM 3067 O O . ALA A 1 430 ? -19.559 -20.091 19.027 1.00 89.81 430 ALA A O 1
ATOM 3068 N N . SER A 1 431 ? -17.683 -18.969 18.540 1.00 88.88 431 SER A N 1
ATOM 3069 C CA . SER A 1 431 ? -17.955 -17.852 19.449 1.00 88.88 431 SER A CA 1
ATOM 3070 C C . SER A 1 431 ? -18.850 -16.783 18.823 1.00 88.88 431 SER A C 1
ATOM 3072 O O . SER A 1 431 ? -19.401 -15.957 19.552 1.00 88.88 431 SER A O 1
ATOM 3074 N N . PHE A 1 432 ? -19.038 -16.828 17.504 1.00 86.00 432 PHE A N 1
ATOM 3075 C CA . PHE A 1 432 ? -19.970 -15.984 16.772 1.00 86.00 432 PHE A CA 1
ATOM 3076 C C . PHE A 1 432 ? -21.202 -16.789 16.330 1.00 86.00 432 PHE A C 1
ATOM 3078 O O . PHE A 1 432 ? -21.119 -17.978 16.036 1.00 86.00 432 PHE A O 1
ATOM 3085 N N . GLY A 1 433 ? -22.371 -16.145 16.293 1.00 79.69 433 GLY A N 1
ATOM 3086 C CA . GLY A 1 433 ? -23.578 -16.755 15.721 1.00 79.69 433 GLY A CA 1
ATOM 3087 C C . GLY A 1 433 ? -23.514 -16.812 14.190 1.00 79.69 433 GLY A C 1
ATOM 3088 O O . GLY A 1 433 ? -22.776 -16.043 13.578 1.00 79.69 433 GLY A O 1
ATOM 3089 N N . GLY A 1 434 ? -24.342 -17.653 13.558 1.00 81.38 434 GLY A N 1
ATOM 3090 C CA . GLY A 1 434 ? -24.322 -17.883 12.101 1.00 81.38 434 GLY A CA 1
ATOM 3091 C C . GLY A 1 434 ? -24.588 -16.656 11.211 1.00 81.38 434 GLY A C 1
ATOM 3092 O O . GLY A 1 434 ? -24.317 -16.701 10.018 1.00 81.38 434 GLY A O 1
ATOM 3093 N N . LEU A 1 435 ? -25.081 -15.549 11.777 1.00 85.94 435 LEU A N 1
ATOM 3094 C CA . LEU A 1 435 ? -25.293 -14.278 11.069 1.00 85.94 435 LEU A CA 1
ATOM 3095 C C . LEU A 1 435 ? -24.015 -13.431 10.921 1.00 85.94 435 LEU A C 1
ATOM 3097 O O . LEU A 1 435 ? -24.014 -12.441 10.193 1.00 85.94 435 LEU A O 1
ATOM 3101 N N . TRP A 1 436 ? -22.940 -13.772 11.633 1.00 91.19 436 TRP A N 1
ATOM 3102 C CA . TRP A 1 436 ? -21.667 -13.056 11.565 1.00 91.19 436 TRP A CA 1
ATOM 3103 C C . TRP A 1 436 ? -20.761 -13.670 10.502 1.00 91.19 436 TRP A C 1
ATOM 3105 O O . TRP A 1 436 ? -20.580 -14.884 10.441 1.00 91.19 436 TRP A O 1
ATOM 3115 N N . SER A 1 437 ? -20.116 -12.821 9.706 1.00 92.69 437 SER A N 1
ATOM 3116 C CA . SER A 1 437 ? -19.098 -13.269 8.754 1.00 92.69 437 SER A CA 1
ATOM 3117 C C . SER A 1 437 ? -17.732 -13.231 9.429 1.00 92.69 437 SER A C 1
ATOM 3119 O O . SER A 1 437 ? -17.221 -12.150 9.723 1.00 92.69 437 SER A O 1
ATOM 3121 N N . VAL A 1 438 ? -17.122 -14.397 9.634 1.00 93.75 438 VAL A N 1
ATOM 3122 C CA . VAL A 1 438 ? -15.789 -14.543 10.233 1.00 93.75 438 VAL A CA 1
ATOM 3123 C C . VAL A 1 438 ? -14.849 -15.161 9.209 1.00 93.75 438 VAL A C 1
ATOM 3125 O O . VAL A 1 438 ? -15.038 -16.297 8.782 1.00 93.75 438 VAL A O 1
ATOM 3128 N N . THR A 1 439 ? -13.817 -14.417 8.824 1.00 93.06 439 THR A N 1
ATOM 3129 C CA . THR A 1 439 ? -12.805 -14.864 7.859 1.00 93.06 439 THR A CA 1
ATOM 3130 C C . THR A 1 439 ? -11.420 -14.771 8.481 1.00 93.06 439 THR A C 1
ATOM 3132 O O . THR A 1 439 ? -10.981 -13.683 8.860 1.00 93.06 439 THR A O 1
ATOM 3135 N N . ARG A 1 440 ? -10.709 -15.897 8.577 1.00 92.62 440 ARG A N 1
ATOM 3136 C CA . ARG A 1 440 ? -9.311 -15.914 9.023 1.00 92.62 440 ARG A CA 1
ATOM 3137 C C . ARG A 1 440 ? -8.422 -15.311 7.932 1.00 92.62 440 ARG A C 1
ATOM 3139 O O . ARG A 1 440 ? -8.437 -15.788 6.801 1.00 92.62 440 ARG A O 1
ATOM 3146 N N . ARG A 1 441 ? -7.650 -14.271 8.265 1.00 89.88 441 ARG A N 1
ATOM 3147 C CA . ARG A 1 441 ? -6.694 -13.625 7.342 1.00 89.88 441 ARG A CA 1
ATOM 3148 C C . ARG A 1 441 ? -5.317 -14.290 7.348 1.00 89.88 441 ARG A C 1
ATOM 3150 O O . ARG A 1 441 ? -4.579 -14.136 6.384 1.00 89.88 441 ARG A O 1
ATOM 3157 N N . GLY A 1 442 ? -4.988 -15.016 8.414 1.00 89.38 442 GLY A N 1
ATOM 3158 C CA . GLY A 1 442 ? -3.700 -15.680 8.607 1.00 89.38 442 GLY A CA 1
ATOM 3159 C C . GLY A 1 442 ? -3.064 -15.275 9.932 1.00 89.38 442 GLY A C 1
ATOM 3160 O O . GLY A 1 442 ? -3.747 -14.787 10.830 1.00 89.38 442 GLY A O 1
ATOM 3161 N N . THR A 1 443 ? -1.756 -15.467 10.055 1.00 88.62 443 THR A N 1
ATOM 3162 C CA . THR A 1 443 ? -0.982 -14.997 11.210 1.00 88.62 443 THR A CA 1
ATOM 3163 C C . THR A 1 443 ? -0.663 -13.510 11.084 1.00 88.62 443 THR A C 1
ATOM 3165 O O . THR A 1 443 ? -0.573 -12.980 9.972 1.00 88.62 443 THR A O 1
ATOM 3168 N N . GLU A 1 444 ? -0.387 -12.835 12.198 1.00 85.94 444 GLU A N 1
ATOM 3169 C CA . GLU A 1 444 ? 0.078 -11.442 12.194 1.00 85.94 444 GLU A CA 1
ATOM 3170 C C . GLU A 1 444 ? 1.283 -11.215 11.265 1.00 85.94 444 GLU A C 1
ATOM 3172 O O . GLU A 1 444 ? 1.349 -10.200 10.570 1.00 85.94 444 GLU A O 1
ATOM 3177 N N . THR A 1 445 ? 2.223 -12.165 11.227 1.00 83.62 445 THR A N 1
ATOM 3178 C CA . THR A 1 445 ? 3.409 -12.114 10.360 1.00 83.62 445 THR A CA 1
ATOM 3179 C C . THR A 1 445 ? 3.036 -12.171 8.883 1.00 83.62 445 THR A C 1
ATOM 3181 O O . THR A 1 445 ? 3.570 -11.400 8.087 1.00 83.62 445 THR A O 1
ATOM 3184 N N . SER A 1 446 ? 2.082 -13.030 8.512 1.00 85.31 446 SER A N 1
ATOM 3185 C CA . SER A 1 446 ? 1.595 -13.133 7.133 1.00 85.31 446 SER A CA 1
ATOM 3186 C C . SER A 1 446 ? 0.842 -11.875 6.691 1.00 85.31 446 SER A C 1
ATOM 3188 O O . SER A 1 446 ? 1.090 -11.375 5.596 1.00 85.31 446 SER A O 1
ATOM 3190 N N . VAL A 1 447 ? 0.003 -11.304 7.566 1.00 86.19 447 VAL A N 1
ATOM 3191 C CA . VAL A 1 447 ? -0.761 -10.080 7.280 1.00 86.19 447 VAL A CA 1
ATOM 3192 C C . VAL A 1 447 ? 0.182 -8.890 7.100 1.00 86.19 447 VAL A C 1
ATOM 3194 O O . VAL A 1 447 ? 0.112 -8.203 6.085 1.00 86.19 447 VAL A O 1
ATOM 3197 N N . LYS A 1 448 ? 1.132 -8.684 8.021 1.00 83.62 448 LYS A N 1
ATOM 3198 C CA . LYS A 1 448 ? 2.154 -7.627 7.885 1.00 83.62 448 LYS A CA 1
ATOM 3199 C C . LYS A 1 448 ? 3.039 -7.849 6.656 1.00 83.62 448 LYS A C 1
ATOM 3201 O O . LYS A 1 448 ? 3.365 -6.899 5.950 1.00 83.62 448 LYS A O 1
ATOM 3206 N N . GLY A 1 449 ? 3.415 -9.098 6.377 1.00 81.31 449 GLY A N 1
ATOM 3207 C CA . GLY A 1 449 ? 4.213 -9.461 5.207 1.00 81.31 449 GLY A CA 1
ATOM 3208 C C . GLY A 1 449 ? 3.517 -9.126 3.886 1.00 81.31 449 GLY A C 1
ATOM 3209 O O . GLY A 1 449 ? 4.170 -8.614 2.974 1.00 81.31 449 GLY A O 1
ATOM 3210 N N . ALA A 1 450 ? 2.203 -9.355 3.807 1.00 84.06 450 ALA A N 1
ATOM 3211 C CA . ALA A 1 450 ? 1.387 -8.980 2.656 1.00 84.06 450 ALA A CA 1
ATOM 3212 C C . ALA A 1 450 ? 1.351 -7.457 2.456 1.00 84.06 450 ALA A C 1
ATOM 3214 O O . ALA A 1 450 ? 1.522 -6.989 1.333 1.00 84.06 450 ALA A O 1
ATOM 3215 N N . GLU A 1 451 ? 1.239 -6.677 3.535 1.00 84.06 451 GLU A N 1
ATOM 3216 C CA . GLU A 1 451 ? 1.240 -5.210 3.450 1.00 84.06 451 GLU A CA 1
ATOM 3217 C C . GLU A 1 451 ? 2.604 -4.616 3.061 1.00 84.06 451 GLU A C 1
ATOM 3219 O O . GLU A 1 451 ? 2.659 -3.510 2.540 1.00 84.06 451 GLU A O 1
ATOM 3224 N N . ILE A 1 452 ? 3.715 -5.333 3.259 1.00 82.94 452 ILE A N 1
ATOM 3225 C CA . ILE A 1 452 ? 5.058 -4.889 2.829 1.00 82.94 452 ILE A CA 1
ATOM 3226 C C . ILE A 1 452 ? 5.360 -5.323 1.378 1.00 82.94 452 ILE A C 1
ATOM 3228 O O . ILE A 1 452 ? 6.287 -4.806 0.742 1.00 82.94 452 ILE A O 1
ATOM 3232 N N . ALA A 1 453 ? 4.582 -6.252 0.811 1.00 86.88 453 ALA A N 1
ATOM 3233 C CA . ALA A 1 453 ? 4.796 -6.769 -0.541 1.00 86.88 453 ALA A CA 1
ATOM 3234 C C . ALA A 1 453 ? 4.840 -5.675 -1.633 1.00 86.88 453 ALA A C 1
ATOM 3236 O O . ALA A 1 453 ? 5.755 -5.737 -2.461 1.00 86.88 453 ALA A O 1
ATOM 3237 N N . PRO A 1 454 ? 3.975 -4.637 -1.626 1.00 90.44 454 PRO A N 1
ATOM 3238 C CA . PRO A 1 454 ? 4.044 -3.553 -2.609 1.00 90.44 454 PRO A CA 1
ATOM 3239 C C . PRO A 1 454 ? 5.365 -2.776 -2.542 1.00 90.44 454 PRO A C 1
ATOM 3241 O O . PRO A 1 454 ? 5.989 -2.515 -3.570 1.00 90.44 454 PRO A O 1
ATOM 3244 N N . ALA A 1 455 ? 5.854 -2.471 -1.334 1.00 85.62 455 ALA A N 1
ATOM 3245 C CA . ALA A 1 455 ? 7.139 -1.791 -1.153 1.00 85.62 455 ALA A CA 1
ATOM 3246 C C . ALA A 1 455 ? 8.305 -2.633 -1.693 1.00 85.62 455 ALA A C 1
ATOM 3248 O O . ALA A 1 455 ? 9.192 -2.110 -2.370 1.00 85.62 455 ALA A O 1
ATOM 3249 N N . ARG A 1 456 ? 8.288 -3.951 -1.446 1.00 86.12 456 ARG A N 1
ATOM 3250 C CA . ARG A 1 456 ? 9.289 -4.881 -1.998 1.00 86.12 456 ARG A CA 1
ATOM 3251 C C . ARG A 1 456 ? 9.233 -4.936 -3.521 1.00 86.12 456 ARG A C 1
ATOM 3253 O O . ARG A 1 456 ? 10.284 -4.993 -4.155 1.00 86.12 456 ARG A O 1
ATOM 3260 N N . TRP A 1 457 ? 8.037 -4.912 -4.102 1.00 92.00 457 TRP A N 1
ATOM 3261 C CA . TRP A 1 457 ? 7.847 -4.903 -5.549 1.00 92.00 457 TRP A CA 1
ATOM 3262 C C . TRP A 1 457 ? 8.454 -3.647 -6.193 1.00 92.00 457 TRP A C 1
ATOM 3264 O O . TRP A 1 457 ? 9.313 -3.769 -7.069 1.00 92.00 457 TRP A O 1
ATOM 3274 N N . PHE A 1 458 ? 8.127 -2.453 -5.679 1.00 89.62 458 PHE A N 1
ATOM 3275 C CA . PHE A 1 458 ? 8.747 -1.198 -6.130 1.00 89.62 458 PHE A CA 1
ATOM 3276 C C . PHE A 1 458 ? 10.269 -1.209 -5.929 1.00 89.62 458 PHE A C 1
ATOM 3278 O O . PHE A 1 458 ? 11.017 -0.800 -6.817 1.00 89.62 458 PHE A O 1
ATOM 3285 N N . GLY A 1 459 ? 10.738 -1.736 -4.793 1.00 84.69 459 GLY A N 1
ATOM 3286 C CA . GLY A 1 459 ? 12.163 -1.890 -4.504 1.00 84.69 459 GLY A CA 1
ATOM 3287 C C . GLY A 1 459 ? 12.898 -2.743 -5.543 1.00 84.69 459 GLY A C 1
ATOM 3288 O O . GLY A 1 459 ? 13.982 -2.362 -5.979 1.00 84.69 459 GLY A O 1
ATOM 3289 N N . ARG A 1 460 ? 12.304 -3.855 -6.002 1.00 88.44 460 ARG A N 1
ATOM 3290 C CA . ARG A 1 460 ? 12.882 -4.702 -7.064 1.00 88.44 460 ARG A CA 1
ATOM 3291 C C . ARG A 1 460 ? 12.965 -3.973 -8.406 1.00 88.44 460 ARG A C 1
ATOM 3293 O O . ARG A 1 460 ? 13.988 -4.091 -9.078 1.00 88.44 460 ARG A O 1
ATOM 3300 N N . LEU A 1 461 ? 11.937 -3.206 -8.781 1.00 88.31 461 LEU A N 1
ATOM 3301 C CA . LEU A 1 461 ? 11.959 -2.410 -10.016 1.00 88.31 461 LEU A CA 1
ATOM 3302 C C . LEU A 1 461 ? 13.054 -1.341 -9.989 1.00 88.31 461 LEU A C 1
ATOM 3304 O O . LEU A 1 461 ? 13.855 -1.258 -10.922 1.00 88.31 461 LEU A O 1
ATOM 3308 N N . LEU A 1 462 ? 13.130 -0.569 -8.902 1.00 84.38 462 LEU A N 1
ATOM 3309 C CA . LEU A 1 462 ? 14.161 0.456 -8.722 1.00 84.38 462 LEU A CA 1
ATOM 3310 C C . LEU A 1 462 ? 15.568 -0.151 -8.707 1.00 84.38 462 LEU A C 1
ATOM 3312 O O . LEU A 1 462 ? 16.493 0.402 -9.300 1.00 84.38 462 LEU A O 1
ATOM 3316 N N . PHE A 1 463 ? 15.735 -1.310 -8.070 1.00 83.44 463 PHE A N 1
ATOM 3317 C CA . PHE A 1 463 ? 17.003 -2.033 -8.069 1.00 83.44 463 PHE A CA 1
ATOM 3318 C C . PHE A 1 463 ? 17.406 -2.483 -9.482 1.00 83.44 463 PHE A C 1
ATOM 3320 O O . PHE A 1 463 ? 18.546 -2.264 -9.894 1.00 83.44 463 PHE A O 1
ATOM 3327 N N . GLY A 1 464 ? 16.466 -3.038 -10.257 1.00 84.88 464 GLY A N 1
ATOM 3328 C CA . GLY A 1 464 ? 16.695 -3.408 -11.657 1.00 84.88 464 GLY A CA 1
ATOM 3329 C C . GLY A 1 464 ? 17.097 -2.212 -12.528 1.00 84.88 464 GLY A C 1
ATOM 3330 O O . GLY A 1 464 ? 18.056 -2.299 -13.297 1.00 84.88 464 GLY A O 1
ATOM 3331 N N . GLN A 1 465 ? 16.433 -1.068 -12.353 1.00 82.50 465 GLN A N 1
ATOM 3332 C CA . GLN A 1 465 ? 16.798 0.197 -12.999 1.00 82.50 465 GLN A CA 1
ATOM 3333 C C . GLN A 1 465 ? 18.202 0.681 -12.603 1.00 82.50 465 GLN A C 1
ATOM 3335 O O . GLN A 1 465 ? 18.977 1.107 -13.461 1.00 82.50 465 GLN A O 1
ATOM 3340 N N . GLY A 1 466 ? 18.558 0.571 -11.322 1.00 78.25 466 GLY A N 1
ATOM 3341 C CA . GLY A 1 466 ? 19.889 0.910 -10.821 1.00 78.25 466 GLY A CA 1
ATOM 3342 C C . GLY A 1 466 ? 20.997 0.056 -11.444 1.00 78.25 466 GLY A C 1
ATOM 3343 O O . GLY A 1 466 ? 22.014 0.596 -11.884 1.00 78.25 466 GLY A O 1
ATOM 3344 N N . ILE A 1 467 ? 20.787 -1.262 -11.553 1.00 81.25 467 ILE A N 1
ATOM 3345 C CA . ILE A 1 467 ? 21.718 -2.168 -12.248 1.00 81.25 467 ILE A CA 1
ATOM 3346 C C . ILE A 1 467 ? 21.842 -1.780 -13.723 1.00 81.25 467 ILE A C 1
ATOM 3348 O O . ILE A 1 467 ? 22.957 -1.682 -14.233 1.00 81.25 467 ILE A O 1
ATOM 3352 N N . ALA A 1 468 ? 20.723 -1.521 -14.403 1.00 79.94 468 ALA A N 1
ATOM 3353 C CA . ALA A 1 468 ? 20.722 -1.130 -15.810 1.00 79.94 468 ALA A CA 1
ATOM 3354 C C . ALA A 1 468 ? 21.535 0.155 -16.057 1.00 79.94 468 ALA A C 1
ATOM 3356 O O . ALA A 1 468 ? 22.354 0.201 -16.979 1.00 79.94 468 ALA A O 1
ATOM 3357 N N . ALA A 1 469 ? 21.374 1.164 -15.193 1.00 74.31 469 ALA A N 1
ATOM 3358 C CA . ALA A 1 469 ? 22.165 2.392 -15.234 1.00 74.31 469 ALA A CA 1
ATOM 3359 C C . ALA A 1 469 ? 23.666 2.116 -15.020 1.00 74.31 469 ALA A C 1
ATOM 3361 O O . ALA A 1 469 ? 24.508 2.616 -15.768 1.00 74.31 469 ALA A O 1
ATOM 3362 N N . LEU A 1 470 ? 24.009 1.270 -14.043 1.00 73.44 470 LEU A N 1
ATOM 3363 C CA . LEU A 1 470 ? 25.393 0.937 -13.700 1.00 73.44 470 LEU A CA 1
ATOM 3364 C C . LEU A 1 470 ? 26.099 0.123 -14.798 1.00 73.44 470 LEU A C 1
ATOM 3366 O O . LEU A 1 470 ? 27.251 0.412 -15.132 1.00 73.44 470 LEU A O 1
ATOM 3370 N N . CYS A 1 471 ? 25.412 -0.846 -15.410 1.00 73.50 471 CYS A N 1
ATOM 3371 C CA . CYS A 1 471 ? 25.931 -1.618 -16.541 1.00 73.50 471 CYS A CA 1
ATOM 3372 C C . CYS A 1 471 ? 26.282 -0.725 -17.742 1.00 73.50 471 CYS A C 1
ATOM 3374 O O . CYS A 1 471 ? 27.267 -1.000 -18.430 1.00 73.50 471 CYS A O 1
ATOM 3376 N N . GLY A 1 472 ? 25.536 0.365 -17.956 1.00 63.31 472 GLY A N 1
ATOM 3377 C CA . GLY A 1 472 ? 25.861 1.379 -18.963 1.00 63.31 472 GLY A CA 1
ATOM 3378 C C . GLY A 1 472 ? 27.136 2.179 -18.652 1.00 63.31 472 GLY A C 1
ATOM 3379 O O . GLY A 1 472 ? 27.816 2.628 -19.574 1.00 63.31 472 GLY A O 1
ATOM 3380 N N . CYS A 1 473 ? 27.498 2.327 -17.371 1.00 61.38 473 CYS A N 1
ATOM 3381 C CA . CYS A 1 473 ? 28.640 3.133 -16.927 1.00 61.38 473 CYS A CA 1
ATOM 3382 C C . CYS A 1 473 ? 29.945 2.337 -16.724 1.00 61.38 473 CYS A C 1
ATOM 3384 O O . CYS A 1 473 ? 31.012 2.818 -17.106 1.00 61.38 473 CYS A O 1
ATOM 3386 N N . VAL A 1 474 ? 29.902 1.145 -16.116 1.00 52.41 474 VAL A N 1
ATOM 3387 C CA . VAL A 1 474 ? 31.094 0.484 -15.528 1.00 52.41 474 VAL A CA 1
ATOM 3388 C C . VAL A 1 474 ? 32.079 -0.091 -16.552 1.00 52.41 474 VAL A C 1
ATOM 3390 O O . VAL A 1 474 ? 33.269 -0.199 -16.264 1.00 52.41 474 VAL A O 1
ATOM 3393 N N . ARG A 1 475 ? 31.666 -0.387 -17.789 1.00 51.47 475 ARG A N 1
ATOM 3394 C CA . ARG A 1 475 ? 32.600 -0.915 -18.810 1.00 51.47 475 ARG A CA 1
ATOM 3395 C C . ARG A 1 475 ? 33.380 0.154 -19.586 1.00 51.47 475 ARG A C 1
ATOM 3397 O O . ARG A 1 475 ? 34.064 -0.166 -20.553 1.00 51.47 475 ARG A O 1
ATOM 3404 N N . ARG A 1 476 ? 33.380 1.404 -19.102 1.00 46.72 476 ARG A N 1
ATOM 3405 C CA . ARG A 1 476 ? 34.251 2.504 -19.565 1.00 46.72 476 ARG A CA 1
ATOM 3406 C C . ARG A 1 476 ? 35.733 2.380 -19.189 1.00 46.72 476 ARG A C 1
ATOM 3408 O O . ARG A 1 476 ? 36.475 3.329 -19.415 1.00 46.72 476 ARG A O 1
ATOM 3415 N N . CYS A 1 477 ? 36.187 1.243 -18.668 1.00 34.72 477 CYS A N 1
ATOM 3416 C CA . CYS A 1 477 ? 37.614 0.944 -18.552 1.00 34.72 477 CYS A CA 1
ATOM 3417 C C . CYS A 1 477 ? 38.057 0.034 -19.710 1.00 34.72 477 CYS A C 1
ATOM 3419 O O . CYS A 1 477 ? 38.161 -1.181 -19.529 1.00 34.72 477 CYS A O 1
ATOM 3421 N N . PRO A 1 478 ? 38.330 0.571 -20.914 1.00 34.72 478 PRO A N 1
ATOM 3422 C CA . PRO A 1 478 ? 39.196 -0.131 -21.838 1.00 34.72 478 PRO A CA 1
ATOM 3423 C C . PRO A 1 478 ? 40.600 -0.103 -21.223 1.00 34.72 478 PRO A C 1
ATOM 3425 O O . PRO A 1 478 ? 41.191 0.962 -21.070 1.00 34.72 478 PRO A O 1
ATOM 3428 N N . SER A 1 479 ? 41.101 -1.269 -20.811 1.00 38.97 479 SER A N 1
ATOM 3429 C CA . SER A 1 479 ? 42.539 -1.553 -20.708 1.00 38.97 479 SER A CA 1
ATOM 3430 C C . SER A 1 479 ? 43.408 -0.437 -20.100 1.00 38.97 479 SER A C 1
ATOM 3432 O O . SER A 1 479 ? 44.353 0.028 -20.736 1.00 38.97 479 SER A O 1
ATOM 3434 N N . SER A 1 480 ? 43.130 -0.001 -18.868 1.00 34.44 480 SER A N 1
ATOM 3435 C CA . SER A 1 480 ? 44.143 0.722 -18.098 1.00 34.44 480 SER A CA 1
ATOM 3436 C C . SER A 1 480 ? 45.068 -0.311 -17.427 1.00 34.44 480 SER A C 1
ATOM 3438 O O . SER A 1 480 ? 44.582 -1.236 -16.768 1.00 34.44 480 SER A O 1
ATOM 3440 N N . PRO A 1 481 ? 46.405 -0.190 -17.546 1.00 37.94 481 PRO A N 1
ATOM 3441 C CA . PRO A 1 481 ? 47.370 -1.069 -16.873 1.00 37.94 481 PRO A CA 1
ATOM 3442 C C . PRO A 1 481 ? 47.220 -1.136 -15.341 1.00 37.94 481 PRO A C 1
ATOM 3444 O O . PRO A 1 481 ? 47.881 -1.952 -14.704 1.00 37.94 481 PRO A O 1
ATOM 3447 N N . CYS A 1 482 ? 46.376 -0.284 -14.745 1.00 33.75 482 CYS A N 1
ATOM 3448 C CA . CYS A 1 482 ? 46.058 -0.251 -13.319 1.00 33.75 482 CYS A CA 1
ATOM 3449 C C . CYS A 1 482 ? 45.240 -1.461 -12.851 1.00 33.75 482 CYS A C 1
ATOM 3451 O O . CYS A 1 482 ? 45.565 -2.030 -11.813 1.00 33.75 482 CYS A O 1
ATOM 3453 N N . VAL A 1 483 ? 44.234 -1.916 -13.609 1.00 38.25 483 VAL A N 1
ATOM 3454 C CA . VAL A 1 483 ? 43.379 -3.042 -13.168 1.00 38.25 483 VAL A CA 1
ATOM 3455 C C . VAL A 1 483 ? 44.140 -4.374 -13.234 1.00 38.25 483 VAL A C 1
ATOM 3457 O O . VAL A 1 483 ? 44.033 -5.201 -12.332 1.00 38.25 483 VAL A O 1
ATOM 3460 N N . ALA A 1 484 ? 45.016 -4.541 -14.231 1.00 34.62 484 ALA A N 1
ATOM 3461 C CA . ALA A 1 484 ? 45.917 -5.694 -14.330 1.00 34.62 484 ALA A CA 1
ATOM 3462 C C . ALA A 1 484 ? 47.071 -5.671 -13.303 1.00 34.62 484 ALA A C 1
ATOM 3464 O O . ALA A 1 484 ? 47.726 -6.695 -13.102 1.00 34.62 484 ALA A O 1
ATOM 3465 N N . ARG A 1 485 ? 47.360 -4.517 -12.683 1.00 37.84 485 ARG A N 1
ATOM 3466 C CA . ARG A 1 485 ? 48.315 -4.395 -11.566 1.00 37.84 485 ARG A CA 1
ATOM 3467 C C . ARG A 1 485 ? 47.649 -4.712 -10.231 1.00 37.84 485 ARG A C 1
ATOM 3469 O O . ARG A 1 485 ? 48.232 -5.426 -9.428 1.00 37.84 485 ARG A O 1
ATOM 3476 N N . TRP A 1 486 ? 46.408 -4.270 -10.041 1.00 39.12 486 TRP A N 1
ATOM 3477 C CA . TRP A 1 486 ? 45.632 -4.569 -8.837 1.00 39.12 486 TRP A CA 1
ATOM 3478 C C . TRP A 1 486 ? 45.316 -6.070 -8.703 1.00 39.12 486 TRP A C 1
ATOM 3480 O O . TRP A 1 486 ? 45.498 -6.637 -7.635 1.00 39.12 486 TRP A O 1
ATOM 3490 N N . ALA A 1 487 ? 44.984 -6.752 -9.807 1.00 35.34 487 ALA A N 1
ATOM 3491 C CA . ALA A 1 487 ? 44.772 -8.206 -9.815 1.00 35.34 487 ALA A CA 1
ATOM 3492 C C . ALA A 1 487 ? 46.055 -9.043 -9.604 1.00 35.34 487 ALA A C 1
ATOM 3494 O O . ALA A 1 487 ? 45.962 -10.217 -9.266 1.00 35.34 487 ALA A O 1
ATOM 3495 N N . ARG A 1 488 ? 47.250 -8.462 -9.798 1.00 36.78 488 ARG A N 1
ATOM 3496 C CA . ARG A 1 488 ? 48.544 -9.137 -9.572 1.00 36.78 488 ARG A CA 1
ATOM 3497 C C . ARG A 1 488 ? 49.174 -8.831 -8.212 1.00 36.78 488 ARG A C 1
ATOM 3499 O O . ARG A 1 488 ? 50.038 -9.581 -7.789 1.00 36.78 488 ARG A O 1
ATOM 3506 N N . GLY A 1 489 ? 48.731 -7.778 -7.525 1.00 39.53 489 GLY A N 1
ATOM 3507 C CA . GLY A 1 489 ? 49.198 -7.418 -6.181 1.00 39.53 489 GLY A CA 1
ATOM 3508 C C . GLY A 1 489 ? 48.428 -8.077 -5.032 1.00 39.53 489 GLY A C 1
ATOM 3509 O O . GLY A 1 489 ? 48.693 -7.754 -3.885 1.00 39.53 489 GLY A O 1
ATOM 3510 N N . ALA A 1 490 ? 47.462 -8.955 -5.322 1.00 39.72 490 ALA A N 1
ATOM 3511 C CA . ALA A 1 490 ? 46.640 -9.635 -4.314 1.00 39.72 490 ALA A CA 1
ATOM 3512 C C . ALA A 1 490 ? 47.019 -11.119 -4.106 1.00 39.72 490 ALA A C 1
ATOM 3514 O O . ALA A 1 490 ? 46.272 -11.853 -3.466 1.00 39.72 490 ALA A O 1
ATOM 3515 N N . VAL A 1 491 ? 48.149 -11.571 -4.669 1.00 40.66 491 VAL A N 1
ATOM 3516 C CA . VAL A 1 491 ? 48.665 -12.954 -4.539 1.00 40.66 491 VAL A CA 1
ATOM 3517 C C . VAL A 1 491 ? 50.118 -12.967 -4.031 1.00 40.66 491 VAL A C 1
ATOM 3519 O O . VAL A 1 491 ? 50.881 -13.887 -4.302 1.00 40.66 491 VAL A O 1
ATOM 3522 N N . THR A 1 492 ? 50.520 -11.954 -3.269 1.00 35.69 492 THR A N 1
ATOM 3523 C CA . THR A 1 492 ? 51.762 -11.987 -2.482 1.00 35.69 492 THR A CA 1
ATOM 3524 C C . THR A 1 492 ? 51.499 -11.456 -1.097 1.00 35.69 492 THR A C 1
ATOM 3526 O O . THR A 1 492 ? 50.964 -10.323 -1.041 1.00 35.69 492 THR A O 1
#

Secondary structure (DSSP, 8-state):
-HHHHHHHHHHHHHHTHHHHHHHHHHHHHHHHHHHHHGGGGS-EE-PPPPP---SS---TT-B-HHHHHHHHHHHHHHHHHHHHHHHHHHHHHHHHHHHHHHHHHTHHHHHHHHHTT--HHHHHHHHHHHHHHHHHHHHHHHHHHHHHHHHHHHHT-SSEEPPPPSHHHHHHHHHHHHHHHHHHHHHHHHTT----TTSSSSS-HHHHHHHHHHHHHHHHHHHHHHHHHHHHTTSSSTT---TT-EEEEEE--S--HHHHHHHHHHHHHHHHT-TTEEEEEEESTTGGGT--EEEEEEETTSSS-EEEEEEEE-TTHHHHTTPPEEEE----TT--TTSPPEEEEEHHHHHHH-SSTTT-EEEESS-TTPPEEEEEEEE------STTGGGS-S-EEEEETTTS--SEEEEEEEE-TTS-HHHHHHHHHHHS-TTSEEEEEEEHHHHHHHHHHHHHHHHHHHHHHHHHHHHHHHTT----TTHHHHTTTT--

Radius of gyration: 31.84 Å; chains: 1; bounding box: 80×52×88 Å

pLDDT: mean 79.46, std 15.37, range [33.41, 96.44]